Protein AF-Q5YMK1-F1 (afdb_monomer_lite)

Radius of gyration: 27.85 Å; chains: 1; bounding box: 78×51×78 Å

Sequence (517 aa):
MTSEQGLACDPIVDLDAANAWESLPVRRRRRHRVTVLLDPLDDAAVVAALLDVHDQTGPVVTVHPTPATHSSSALALDILAALGRPVRYLAAEKANAPSSLWHAVRAWVAAEDIERLVVLRAQRLHKDSWNALLDLWRETGVGLVLVCHATSRPAVLAMLPAGVNPRVVAPVSTLLRHFPPERSPDVDAEVEVLPDVPDADVVAFRAEAFRRLSRTDFAQVDEVYRAGMAAACRWLHGHPGPVLPTTRAEEALRRMGPTGVRSLELRRGAEALAQRYDESELRHIAVGLLCLNGPRSSEMHKLPYRFDDDDGLDCFLTGLVADSPTRNHTITLLRGAQAGALLHGLLIQLPGHLTRAAGPGMTGRPITAAVAARIRAGTVSPVHAAALACALFTGFDRHELARIPIAGLSMDAGMLRWNNAERYLFDRSPIWVVTSVPRRARPMLAAARTFLGLRGVEPKKSLFTGAISSAGQIVPTTAARAGIALPTTISAAGSWTGTATAWWVGSPLHNDMDYSR

Secondary structure (DSSP, 8-state):
--------------SSTTSTT--S---------EEEEE-TT--HHHHHHHHHT--TTSSEEEE-PPTT---HHHHHHHHHHHTT--GGGTTTTT--SHHHHHHHHHHHHHHTT--EEEETTGGG--HHHHHHHHHHHHHH-PEEEEEE--SSS-GGGGGSPTT---EEE-SHHHHHTTSPPPPPP------PPPPPPP---TTTHHHHHHHHS-HHHHHHHHHHHHHHHHHHHHHHHTS---PPP---HHHHHHHTSPTTS-HHHHHHHHHHHHTTS-HHHHHHHHHHTT-S-----TTS--S-EE-S-HHHHHHHHHHHHTT-SSHHHHHHHHHHHHHHHHTTTEEEE--S-GGG--STTTTSPP--HHHHHHHHHH--SHHHHHHHHHHHHH-B-HHHHHH-BGGGB-TTS-EEEEE-HHHHTT-SS--EEEEEPPTTTHHHHHHHHHHHHHTT--TTSBTTBTTB-TT--HHHHHHHHHTPPPPPPB-STTSHHHH-EEEE-S--SS-GGGG--

Structure (mmCIF, N/CA/C/O backbone):
data_AF-Q5YMK1-F1
#
_entry.id   AF-Q5YMK1-F1
#
loop_
_atom_site.group_PDB
_atom_site.id
_atom_site.type_symbol
_atom_site.label_atom_id
_atom_site.label_alt_id
_atom_site.label_comp_id
_atom_site.label_asym_id
_atom_site.label_entity_id
_atom_site.label_seq_id
_atom_site.pdbx_PDB_ins_code
_atom_site.Cartn_x
_atom_site.Cartn_y
_atom_site.Cartn_z
_atom_site.occupancy
_atom_site.B_iso_or_equiv
_atom_site.auth_seq_id
_atom_site.auth_comp_id
_atom_site.auth_asym_id
_atom_site.auth_atom_id
_atom_site.pdbx_PDB_model_num
ATOM 1 N N . MET A 1 1 ? 42.337 21.862 25.812 1.00 30.55 1 MET A N 1
ATOM 2 C CA . MET A 1 1 ? 42.068 23.098 25.047 1.00 30.55 1 MET A CA 1
ATOM 3 C C . MET A 1 1 ? 42.299 22.765 23.582 1.00 30.55 1 MET A C 1
ATOM 5 O O . MET A 1 1 ? 43.430 22.469 23.239 1.00 30.55 1 MET A O 1
ATOM 9 N N . THR A 1 2 ? 41.207 22.423 22.880 1.00 28.06 2 THR A N 1
ATOM 10 C CA . THR A 1 2 ? 40.700 23.091 21.648 1.00 28.06 2 THR A CA 1
ATOM 11 C C . THR A 1 2 ? 41.602 22.838 20.431 1.00 28.06 2 THR A C 1
ATOM 13 O O . THR A 1 2 ? 42.771 23.177 20.484 1.00 28.06 2 THR A O 1
ATOM 16 N N . SER A 1 3 ? 41.165 22.257 19.311 1.00 27.44 3 SER A N 1
ATOM 17 C CA . SER A 1 3 ? 39.848 22.350 18.664 1.00 27.44 3 SER A CA 1
ATOM 18 C C . SER A 1 3 ? 39.760 21.386 17.465 1.00 27.44 3 SER A C 1
ATOM 20 O O . SER A 1 3 ? 40.544 21.516 16.529 1.00 27.44 3 SER A O 1
ATOM 22 N N . GLU A 1 4 ? 38.769 20.489 17.467 1.00 25.92 4 GLU A N 1
ATOM 23 C CA . GLU A 1 4 ? 38.191 19.876 16.263 1.00 25.92 4 GLU A CA 1
ATOM 24 C C . GLU A 1 4 ? 36.916 20.662 15.907 1.00 25.92 4 GLU A C 1
ATOM 26 O O . GLU A 1 4 ? 35.974 20.729 16.695 1.00 25.92 4 GLU A O 1
ATOM 31 N N . GLN A 1 5 ? 36.897 21.288 14.732 1.00 29.44 5 GLN A N 1
ATOM 32 C CA . GLN A 1 5 ? 35.701 21.781 14.038 1.00 29.44 5 GLN A CA 1
ATOM 33 C C . GLN A 1 5 ? 35.665 20.983 12.722 1.00 29.44 5 GLN A C 1
ATOM 35 O O . GLN A 1 5 ? 36.670 20.926 12.026 1.00 29.44 5 GLN A O 1
ATOM 40 N N . GLY A 1 6 ? 34.624 20.248 12.340 1.00 24.70 6 GLY A N 1
ATOM 41 C CA . GLY A 1 6 ? 33.206 20.567 12.459 1.00 24.70 6 GLY A CA 1
ATOM 42 C C . GLY A 1 6 ? 32.660 20.989 11.090 1.00 24.70 6 GLY A C 1
ATOM 43 O O . GLY A 1 6 ? 32.136 22.086 10.964 1.00 24.70 6 GLY A O 1
ATOM 44 N N . LEU A 1 7 ? 32.813 20.153 10.052 1.00 25.03 7 LEU A N 1
ATOM 45 C CA . LEU A 1 7 ? 32.147 20.339 8.756 1.00 25.03 7 LEU A CA 1
ATOM 46 C C . LEU A 1 7 ? 30.816 19.579 8.766 1.00 25.03 7 LEU A C 1
ATOM 48 O O . LEU A 1 7 ? 30.700 18.458 8.273 1.00 25.03 7 LEU A O 1
ATOM 52 N N . ALA A 1 8 ? 29.808 20.206 9.367 1.00 24.02 8 ALA A N 1
ATOM 53 C CA . ALA A 1 8 ? 28.416 19.866 9.126 1.00 24.02 8 ALA A CA 1
ATOM 54 C C . ALA A 1 8 ? 28.036 20.403 7.736 1.00 24.02 8 ALA A C 1
ATOM 56 O O . ALA A 1 8 ? 27.916 21.608 7.540 1.00 24.02 8 ALA A O 1
ATOM 57 N N . CYS A 1 9 ? 27.896 19.512 6.755 1.00 24.38 9 CYS A N 1
ATOM 58 C CA . CYS A 1 9 ? 27.195 19.835 5.516 1.00 24.38 9 CYS A CA 1
ATOM 59 C C . CYS A 1 9 ? 25.703 19.599 5.760 1.00 24.38 9 CYS A C 1
ATOM 61 O O . CYS A 1 9 ? 25.247 18.455 5.746 1.00 24.38 9 CYS A O 1
ATOM 63 N N . ASP A 1 10 ? 24.958 20.674 6.012 1.00 22.81 10 ASP A N 1
ATOM 64 C CA . ASP A 1 10 ? 23.499 20.648 5.941 1.00 22.81 10 ASP A CA 1
ATOM 65 C C . ASP A 1 10 ? 23.073 20.337 4.495 1.00 22.81 10 ASP A C 1
ATOM 67 O O . ASP A 1 10 ? 23.527 21.013 3.565 1.00 22.81 10 ASP A O 1
ATOM 71 N N . PRO A 1 11 ? 22.210 19.334 4.253 1.00 32.12 11 PRO A N 1
ATOM 72 C CA . PRO A 1 11 ? 21.624 19.156 2.940 1.00 32.12 11 PRO A CA 1
ATOM 73 C C . PRO A 1 11 ? 20.575 20.252 2.750 1.00 32.12 11 PRO A C 1
ATOM 75 O O . PRO A 1 11 ? 19.518 20.237 3.384 1.00 32.12 11 PRO A O 1
ATOM 78 N N . ILE A 1 12 ? 20.875 21.202 1.865 1.00 29.08 12 ILE A N 1
ATOM 79 C CA . ILE A 1 12 ? 19.892 22.123 1.295 1.00 29.08 12 ILE A CA 1
ATOM 80 C C . ILE A 1 12 ? 18.900 21.257 0.511 1.00 29.08 12 ILE A C 1
ATOM 82 O O . ILE A 1 12 ? 19.139 20.871 -0.630 1.00 29.08 12 ILE A O 1
ATOM 86 N N . VAL A 1 13 ? 17.815 20.865 1.176 1.00 38.09 13 VAL A N 1
ATOM 87 C CA . VAL A 1 13 ? 16.630 20.314 0.527 1.00 38.09 13 VAL A CA 1
ATOM 88 C C . VAL A 1 13 ? 15.903 21.514 -0.058 1.00 38.09 13 VAL A C 1
ATOM 90 O O . VAL A 1 13 ? 15.290 22.281 0.681 1.00 38.09 13 VAL A O 1
ATOM 93 N N . ASP A 1 14 ? 16.031 21.703 -1.365 1.00 33.56 14 ASP A N 1
ATOM 94 C CA . ASP A 1 14 ? 15.221 22.665 -2.102 1.00 33.56 14 ASP A CA 1
ATOM 95 C C . ASP A 1 14 ? 13.759 22.184 -2.068 1.00 33.56 14 ASP A C 1
ATOM 97 O O . ASP A 1 14 ? 13.378 21.213 -2.728 1.00 33.56 14 ASP A O 1
ATOM 101 N N . LEU A 1 15 ? 12.976 22.784 -1.168 1.00 37.31 15 LEU A N 1
ATOM 102 C CA . LEU A 1 15 ? 11.588 22.422 -0.879 1.00 37.31 15 LEU A CA 1
ATOM 103 C C . LEU A 1 15 ? 10.629 22.865 -1.994 1.00 37.31 15 LEU A C 1
ATOM 105 O O . LEU A 1 15 ? 9.521 22.338 -2.069 1.00 37.31 15 LEU A O 1
ATOM 109 N N . ASP A 1 16 ? 11.046 23.760 -2.892 1.00 34.59 16 ASP A N 1
ATOM 110 C CA . ASP A 1 16 ? 10.144 24.338 -3.892 1.00 34.59 16 ASP A CA 1
ATOM 111 C C . ASP A 1 16 ? 9.885 23.388 -5.077 1.00 34.59 16 ASP A C 1
ATOM 113 O O . ASP A 1 16 ? 8.770 23.335 -5.598 1.00 34.59 16 ASP A O 1
ATOM 117 N N . ALA A 1 17 ? 10.836 22.510 -5.425 1.00 38.50 17 ALA A N 1
ATOM 118 C CA . ALA A 1 17 ? 10.622 21.433 -6.407 1.00 38.50 17 ALA A CA 1
ATOM 119 C C . ALA A 1 17 ? 9.764 20.267 -5.860 1.00 38.50 17 ALA A C 1
ATOM 121 O O . ALA A 1 17 ? 9.247 19.439 -6.620 1.00 38.50 17 ALA A O 1
ATOM 122 N N . ALA A 1 18 ? 9.592 20.204 -4.536 1.00 37.34 18 ALA A N 1
ATOM 123 C CA . ALA A 1 18 ? 8.740 19.242 -3.850 1.00 37.34 18 ALA A CA 1
ATOM 124 C C . ALA A 1 18 ? 7.293 19.738 -3.671 1.00 37.34 18 ALA A C 1
ATOM 126 O O . ALA A 1 18 ? 6.531 19.049 -3.015 1.00 37.34 18 ALA A O 1
ATOM 127 N N . ASN A 1 19 ? 6.884 20.870 -4.250 1.00 35.78 19 ASN A N 1
ATOM 128 C CA . ASN A 1 19 ? 5.499 21.359 -4.133 1.00 35.78 19 ASN A CA 1
ATOM 129 C C . ASN A 1 19 ? 4.686 21.225 -5.437 1.00 35.78 19 ASN A C 1
ATOM 131 O O . ASN A 1 19 ? 3.462 21.319 -5.420 1.00 35.78 19 ASN A O 1
ATOM 135 N N . ALA A 1 20 ? 5.324 20.930 -6.577 1.00 37.12 20 ALA A N 1
ATOM 136 C CA . ALA A 1 20 ? 4.634 20.812 -7.869 1.00 37.12 20 ALA A CA 1
ATOM 137 C C . ALA A 1 20 ? 3.716 19.570 -8.002 1.00 37.12 20 ALA A C 1
ATOM 139 O O . ALA A 1 20 ? 2.929 19.494 -8.941 1.00 37.12 20 ALA A O 1
ATOM 140 N N . TRP A 1 21 ? 3.783 18.607 -7.071 1.00 42.25 21 TRP A N 1
ATOM 141 C CA . TRP A 1 21 ? 3.026 17.343 -7.110 1.00 42.25 21 TRP A CA 1
ATOM 142 C C . TRP A 1 21 ? 1.770 17.323 -6.219 1.00 42.25 21 TRP A C 1
ATOM 144 O O . TRP A 1 21 ? 1.079 16.306 -6.146 1.00 42.25 21 TRP A O 1
ATOM 154 N N . GLU A 1 22 ? 1.442 18.429 -5.544 1.00 37.06 22 GLU A N 1
ATOM 155 C CA . GLU A 1 22 ? 0.310 18.514 -4.603 1.00 37.06 22 GLU A CA 1
ATOM 156 C C . GLU A 1 22 ? -1.083 18.550 -5.272 1.00 37.06 22 GLU A C 1
ATOM 158 O O . GLU A 1 22 ? -2.110 18.554 -4.591 1.00 37.06 22 GLU A O 1
ATOM 163 N N . SER A 1 23 ? -1.166 18.542 -6.603 1.00 31.44 23 SER A N 1
ATOM 164 C CA . SER A 1 23 ? -2.410 18.742 -7.355 1.00 31.44 23 SER A CA 1
ATOM 165 C C . SER A 1 23 ? -3.123 17.440 -7.758 1.00 31.44 23 SER A C 1
ATOM 167 O O . SER A 1 23 ? -3.392 17.214 -8.931 1.00 31.44 23 SER A O 1
ATOM 169 N N . LEU A 1 24 ? -3.525 16.602 -6.792 1.00 29.75 24 LEU A N 1
ATOM 170 C CA . LEU A 1 24 ? -4.508 15.516 -7.000 1.00 29.75 24 LEU A CA 1
ATOM 171 C C . LEU A 1 24 ? -5.445 15.354 -5.776 1.00 29.75 24 LEU A C 1
ATOM 173 O O . LEU A 1 24 ? -5.087 15.714 -4.657 1.00 29.75 24 LEU A O 1
ATOM 177 N N . PRO A 1 25 ? -6.700 14.903 -5.972 1.00 30.33 25 PRO A N 1
ATOM 178 C CA . PRO A 1 25 ? -7.880 15.532 -5.383 1.00 30.33 25 PRO A CA 1
ATOM 179 C C . PRO A 1 25 ? -8.067 15.295 -3.881 1.00 30.33 25 PRO A C 1
ATOM 181 O O . PRO A 1 25 ? -7.981 14.180 -3.366 1.00 30.33 25 PRO A O 1
ATOM 184 N N . VAL A 1 26 ? -8.465 16.376 -3.206 1.00 34.25 26 VAL A N 1
ATOM 185 C CA . VAL A 1 26 ? -8.979 16.417 -1.833 1.00 34.25 26 VAL A CA 1
ATOM 186 C C . VAL A 1 26 ? -10.057 15.340 -1.648 1.00 34.25 26 VAL A C 1
ATOM 188 O O . VAL A 1 26 ? -11.117 15.384 -2.278 1.00 34.25 26 VAL A O 1
ATOM 191 N N . ARG A 1 27 ? -9.789 14.358 -0.772 1.00 44.44 27 ARG A N 1
ATOM 192 C CA . ARG A 1 27 ? -10.749 13.310 -0.384 1.00 44.44 27 ARG A CA 1
ATOM 193 C C . ARG A 1 27 ? -12.100 13.943 -0.020 1.00 44.44 27 ARG A C 1
ATOM 195 O O . ARG A 1 27 ? -12.170 14.893 0.759 1.00 44.44 27 ARG A O 1
ATOM 202 N N . ARG A 1 28 ? -13.179 13.387 -0.590 1.00 44.94 28 ARG A N 1
ATOM 203 C CA . ARG A 1 28 ? -14.580 13.782 -0.359 1.00 44.94 28 ARG A CA 1
ATOM 204 C C . ARG A 1 28 ? -14.838 14.005 1.135 1.00 44.94 28 ARG A C 1
ATOM 206 O O . ARG A 1 28 ? -14.594 13.105 1.934 1.00 44.94 28 ARG A O 1
ATOM 213 N N . ARG A 1 29 ? -15.400 15.169 1.492 1.00 46.19 29 ARG A N 1
ATOM 214 C CA . ARG A 1 29 ? -15.927 15.453 2.839 1.00 46.19 29 ARG A CA 1
ATOM 215 C C . ARG A 1 29 ? -16.910 14.346 3.241 1.00 46.19 29 ARG A C 1
ATOM 217 O O . ARG A 1 29 ? -18.056 14.337 2.787 1.00 46.19 29 ARG A O 1
ATOM 224 N N . ARG A 1 30 ? -16.460 13.394 4.064 1.00 58.06 30 ARG A N 1
ATOM 225 C CA . ARG A 1 30 ? -17.313 12.345 4.635 1.00 58.06 30 ARG A CA 1
ATOM 226 C C . ARG A 1 30 ? -18.305 13.017 5.584 1.00 58.06 30 ARG A C 1
ATOM 228 O O . ARG A 1 30 ? -17.922 13.802 6.446 1.00 58.06 30 ARG A O 1
ATOM 235 N N . ARG A 1 31 ? -19.604 12.766 5.396 1.00 59.91 31 ARG A N 1
ATOM 236 C CA . ARG A 1 31 ? -20.637 13.283 6.304 1.00 59.91 31 ARG A CA 1
ATOM 237 C C . ARG A 1 31 ? -20.557 12.494 7.604 1.00 59.91 31 ARG A C 1
ATOM 239 O O . ARG A 1 31 ? -20.812 11.294 7.600 1.00 59.91 31 ARG A O 1
ATOM 246 N N . HIS A 1 32 ? -20.251 13.176 8.699 1.00 70.94 32 HIS A N 1
ATOM 247 C CA . HIS A 1 32 ? -20.250 12.594 10.032 1.00 70.94 32 HIS A CA 1
ATOM 248 C C . HIS A 1 32 ? -21.655 12.076 10.390 1.00 70.94 32 HIS A C 1
ATOM 250 O O . HIS A 1 32 ? -22.571 12.861 10.639 1.00 70.94 32 HIS A O 1
ATOM 256 N N . ARG A 1 33 ? -21.860 10.753 10.382 1.00 87.06 33 ARG A N 1
ATOM 257 C CA . ARG A 1 33 ? -23.151 10.130 10.730 1.00 87.06 33 ARG A CA 1
ATOM 258 C C . ARG A 1 33 ? -23.027 9.361 12.038 1.00 87.06 33 ARG A C 1
ATOM 260 O O . ARG A 1 33 ? -22.082 8.601 12.218 1.00 87.06 33 ARG A O 1
ATOM 267 N N . VAL A 1 34 ? -24.012 9.538 12.915 1.00 92.12 34 VAL A N 1
ATOM 268 C CA . VAL A 1 34 ? -24.177 8.751 14.141 1.00 92.12 34 VAL A CA 1
ATOM 269 C C . VAL A 1 34 ? -25.524 8.041 14.066 1.00 92.12 34 VAL A C 1
ATOM 271 O O . VAL A 1 34 ? -26.553 8.670 13.814 1.00 92.12 34 VAL A O 1
ATOM 274 N N . THR A 1 35 ? -25.515 6.726 14.252 1.00 92.62 35 THR A N 1
ATOM 275 C CA . THR A 1 35 ? -26.713 5.885 14.329 1.00 92.62 35 THR A CA 1
ATOM 276 C C . THR A 1 35 ? -26.744 5.212 15.691 1.00 92.62 35 THR A C 1
ATOM 278 O O . THR A 1 35 ? -25.719 4.718 16.148 1.00 92.62 35 THR A O 1
ATOM 281 N N . VAL A 1 36 ? -27.903 5.183 16.341 1.00 92.69 36 VAL A N 1
ATOM 282 C CA . VAL A 1 36 ? -28.104 4.472 17.606 1.00 92.69 36 VAL A CA 1
ATOM 283 C C . VAL A 1 36 ? -29.098 3.347 17.379 1.00 92.69 36 VAL A C 1
ATOM 285 O O . VAL A 1 36 ? -30.238 3.603 16.993 1.00 92.69 36 VAL A O 1
ATOM 288 N N . LEU A 1 37 ? -28.650 2.112 17.589 1.00 92.50 37 LEU A N 1
ATOM 289 C CA . LEU A 1 37 ? -29.488 0.920 17.532 1.00 92.50 37 LEU A CA 1
ATOM 290 C C . LEU A 1 37 ? -29.991 0.611 18.942 1.00 92.50 37 LEU A C 1
ATOM 292 O O . LEU A 1 37 ? -29.182 0.428 19.854 1.00 92.50 37 LEU A O 1
ATOM 296 N N . LEU A 1 38 ? -31.311 0.557 19.113 1.00 91.38 38 LEU A N 1
ATOM 297 C CA . LEU A 1 38 ? -31.921 0.114 20.366 1.00 91.38 38 LEU A CA 1
ATOM 298 C C . LEU A 1 38 ? -32.070 -1.407 20.345 1.00 91.38 38 LEU A C 1
ATOM 300 O O . LEU A 1 38 ? -32.732 -1.955 19.465 1.00 91.38 38 LEU A O 1
ATOM 304 N N . ASP A 1 39 ? -31.455 -2.060 21.323 1.00 89.56 39 ASP A N 1
ATOM 305 C CA . ASP A 1 39 ? -31.485 -3.505 21.537 1.00 89.56 39 ASP A CA 1
ATOM 306 C C . ASP A 1 39 ? -31.866 -3.790 23.001 1.00 89.56 39 ASP A C 1
ATOM 308 O O . ASP A 1 39 ? -31.001 -4.081 23.832 1.00 89.56 39 ASP A O 1
ATOM 312 N N . PRO A 1 40 ? -33.149 -3.609 23.366 1.00 86.19 40 PRO A N 1
ATOM 313 C CA . PRO A 1 40 ? -33.592 -3.553 24.759 1.00 86.19 40 PRO A CA 1
ATOM 314 C C . PRO A 1 40 ? -33.337 -4.834 25.557 1.00 86.19 40 PRO A C 1
ATOM 316 O O . PRO A 1 40 ? -33.319 -4.766 26.784 1.00 86.19 40 PRO A O 1
ATOM 319 N N . LEU A 1 41 ? -33.162 -5.972 24.880 1.00 86.00 41 LEU A N 1
ATOM 320 C CA . LEU A 1 41 ? -33.004 -7.285 25.503 1.00 86.00 41 LEU A CA 1
ATOM 321 C C . LEU A 1 41 ? -31.556 -7.794 25.504 1.00 86.00 41 LEU A C 1
ATOM 323 O O . LEU A 1 41 ? -31.338 -8.887 26.015 1.00 86.00 41 LEU A O 1
ATOM 327 N N . ASP A 1 42 ? -30.589 -7.025 24.979 1.00 86.94 42 ASP A N 1
ATOM 328 C CA . ASP A 1 42 ? -29.218 -7.520 24.735 1.00 86.94 42 ASP A CA 1
ATOM 329 C C . ASP A 1 42 ? -29.263 -8.831 23.935 1.00 86.94 42 ASP A C 1
ATOM 331 O O . ASP A 1 42 ? -28.747 -9.871 24.350 1.00 86.94 42 ASP A O 1
ATOM 335 N N . ASP A 1 43 ? -30.001 -8.794 22.820 1.00 89.00 43 ASP A N 1
ATOM 336 C CA . ASP A 1 43 ? -30.353 -9.980 22.055 1.00 89.00 43 ASP A CA 1
ATOM 337 C C . ASP A 1 43 ? -29.116 -10.550 21.347 1.00 89.00 43 ASP A C 1
ATOM 339 O O . ASP A 1 43 ? -28.471 -9.905 20.510 1.00 89.00 43 ASP A O 1
ATOM 343 N N . ALA A 1 44 ? -28.808 -11.813 21.644 1.00 89.12 44 ALA A N 1
ATOM 344 C CA . ALA A 1 44 ? -27.718 -12.543 21.013 1.00 89.12 44 ALA A CA 1
ATOM 345 C C . ALA A 1 44 ? -27.849 -12.580 19.479 1.00 89.12 44 ALA A C 1
ATOM 347 O O . ALA A 1 44 ? -26.830 -12.576 18.790 1.00 89.12 44 ALA A O 1
ATOM 348 N N . ALA A 1 45 ? -29.070 -12.554 18.931 1.00 89.94 45 ALA A N 1
ATOM 349 C CA . ALA A 1 45 ? -29.300 -12.491 17.490 1.00 89.94 45 ALA A CA 1
ATOM 350 C C . ALA A 1 45 ? -28.862 -11.148 16.882 1.00 89.94 45 ALA A C 1
ATOM 352 O O . ALA A 1 45 ? -28.346 -11.117 15.764 1.00 89.94 45 ALA A O 1
ATOM 353 N N . VAL A 1 46 ? -29.013 -10.036 17.613 1.00 90.00 46 VAL A N 1
ATOM 354 C CA . VAL A 1 46 ? -28.528 -8.714 17.182 1.00 90.00 46 VAL A CA 1
ATOM 355 C C . VAL A 1 46 ? -27.004 -8.696 17.164 1.00 90.00 46 VAL A C 1
ATOM 357 O O . VAL A 1 46 ? -26.409 -8.238 16.189 1.00 90.00 46 VAL A O 1
ATOM 360 N N . VAL A 1 47 ? -26.369 -9.230 18.210 1.00 90.62 47 VAL A N 1
ATOM 361 C CA . VAL A 1 47 ? -24.907 -9.354 18.273 1.00 90.62 47 VAL A CA 1
ATOM 362 C C . VAL A 1 47 ? -24.393 -10.241 17.140 1.00 90.62 47 VAL A C 1
ATOM 364 O O . VAL A 1 47 ? -23.484 -9.828 16.426 1.00 90.62 47 VAL A O 1
ATOM 367 N N . ALA A 1 48 ? -25.003 -11.410 16.927 1.00 89.81 48 ALA A N 1
ATOM 368 C CA . ALA A 1 48 ? -24.634 -12.323 15.849 1.00 89.81 48 ALA A CA 1
ATOM 369 C C . ALA A 1 48 ? -24.739 -11.647 14.475 1.00 89.81 48 ALA A C 1
ATOM 371 O O . ALA A 1 48 ? -23.780 -11.681 13.717 1.00 89.81 48 ALA A O 1
ATOM 372 N N . ALA A 1 49 ? -25.838 -10.944 14.188 1.00 90.56 49 ALA A N 1
ATOM 373 C CA . ALA A 1 49 ? -26.018 -10.254 12.911 1.00 90.56 49 ALA A CA 1
ATOM 374 C C . ALA A 1 49 ? -25.020 -9.099 12.687 1.00 90.56 49 ALA A C 1
ATOM 376 O O . ALA A 1 49 ? -24.648 -8.806 11.555 1.00 90.56 49 ALA A O 1
ATOM 377 N N . LEU A 1 50 ? -24.580 -8.421 13.753 1.00 91.00 50 LEU A N 1
ATOM 378 C CA . LEU A 1 50 ? -23.562 -7.365 13.667 1.00 91.00 50 LEU A CA 1
ATOM 379 C C . LEU A 1 50 ? -22.133 -7.912 13.567 1.00 91.00 50 LEU A C 1
ATOM 381 O O . LEU A 1 50 ? -21.255 -7.220 13.049 1.00 91.00 50 LEU A O 1
ATOM 385 N N . LEU A 1 51 ? -21.893 -9.118 14.078 1.00 89.62 51 LEU A N 1
ATOM 386 C CA . LEU A 1 51 ? -20.645 -9.848 13.872 1.00 89.62 51 LEU A CA 1
ATOM 387 C C . LEU A 1 51 ? -20.593 -10.506 12.489 1.00 89.62 51 LEU A C 1
ATOM 389 O O . LEU A 1 51 ? -19.509 -10.621 11.940 1.00 89.62 51 LEU A O 1
ATOM 393 N N . ASP A 1 52 ? -21.733 -10.879 11.911 1.00 88.62 52 ASP A N 1
ATOM 394 C CA . ASP A 1 52 ? -21.820 -11.435 10.553 1.00 88.62 52 ASP A CA 1
ATOM 395 C C . ASP A 1 52 ? -21.347 -10.419 9.502 1.00 88.62 52 ASP A C 1
ATOM 397 O O . ASP A 1 52 ? -20.556 -10.723 8.622 1.00 88.62 52 ASP A O 1
ATOM 401 N N . VAL A 1 53 ? -21.728 -9.151 9.676 1.00 86.75 53 VAL A N 1
ATOM 402 C CA . VAL A 1 53 ? -21.290 -8.034 8.818 1.00 86.75 53 VAL A CA 1
ATOM 403 C C . VAL A 1 53 ? -19.942 -7.423 9.218 1.00 86.75 53 VAL A C 1
ATOM 405 O O . VAL A 1 53 ? -19.549 -6.388 8.673 1.00 86.75 53 VAL A O 1
ATOM 408 N N . HIS A 1 54 ? -19.251 -7.994 10.207 1.00 89.25 54 HIS A N 1
ATOM 409 C CA . HIS A 1 54 ? -17.921 -7.540 10.588 1.00 89.25 54 HIS A CA 1
ATOM 410 C C . HIS A 1 54 ? -16.891 -8.021 9.564 1.00 89.25 54 HIS A C 1
ATOM 412 O O . HIS A 1 54 ? -16.647 -9.214 9.428 1.00 89.25 54 HIS A O 1
ATOM 418 N N . ASP A 1 55 ? -16.203 -7.077 8.928 1.00 84.94 55 ASP A N 1
ATOM 419 C CA . ASP A 1 55 ? -15.083 -7.375 8.041 1.00 84.94 55 ASP A CA 1
ATOM 420 C C . ASP A 1 55 ? -13.849 -6.598 8.504 1.00 84.94 55 ASP A C 1
ATOM 422 O O . ASP A 1 55 ? -13.823 -5.366 8.508 1.00 84.94 55 ASP A O 1
ATOM 426 N N . GLN A 1 56 ? -12.797 -7.324 8.887 1.00 82.00 56 GLN A N 1
ATOM 427 C CA . GLN A 1 56 ? -11.527 -6.734 9.321 1.00 82.00 56 GLN A CA 1
ATOM 428 C C . GLN A 1 56 ? -10.864 -5.911 8.212 1.00 82.00 56 GLN A C 1
ATOM 430 O O . GLN A 1 56 ? -10.093 -5.003 8.503 1.00 82.00 56 GLN A O 1
ATOM 435 N N . THR A 1 57 ? -11.137 -6.236 6.950 1.00 74.19 57 THR A N 1
ATOM 436 C CA . THR A 1 57 ? -10.598 -5.576 5.753 1.00 74.19 57 THR A CA 1
ATOM 437 C C . THR A 1 57 ? -11.617 -4.691 5.040 1.00 74.19 57 THR A C 1
ATOM 439 O O . THR A 1 57 ? -11.281 -4.024 4.056 1.00 74.19 57 THR A O 1
ATOM 442 N N . GLY A 1 58 ? -12.848 -4.680 5.541 1.00 79.44 58 GLY A N 1
ATOM 443 C CA . GLY A 1 58 ? -13.992 -4.069 4.898 1.00 79.44 58 GLY A CA 1
ATOM 444 C C . GLY A 1 58 ? -14.416 -2.748 5.523 1.00 79.44 58 GLY A C 1
ATOM 445 O O . GLY A 1 58 ? -13.806 -2.234 6.461 1.00 79.44 58 GLY A O 1
ATOM 446 N N . PRO A 1 59 ? -15.503 -2.170 4.998 1.00 86.00 59 PRO A N 1
ATOM 447 C CA . PRO A 1 59 ? -15.980 -0.861 5.425 1.00 86.00 59 PRO A CA 1
ATOM 448 C C . PRO A 1 59 ? -16.634 -0.866 6.816 1.00 86.00 59 PRO A C 1
ATOM 450 O O . PRO A 1 59 ? -16.869 0.217 7.356 1.00 86.00 59 PRO A O 1
ATOM 453 N N . VAL A 1 60 ? -16.956 -2.030 7.395 1.00 90.94 60 VAL A N 1
ATOM 454 C CA . VAL A 1 60 ? -17.689 -2.149 8.666 1.00 90.94 60 VAL A CA 1
ATOM 455 C C . VAL A 1 60 ? -16.897 -2.974 9.678 1.00 90.94 60 VAL A C 1
ATOM 457 O O . VAL A 1 60 ? -16.656 -4.165 9.493 1.00 90.94 60 VAL A O 1
ATOM 460 N N . VAL A 1 61 ? -16.543 -2.341 10.795 1.00 94.00 61 VAL A N 1
ATOM 461 C CA . VAL A 1 61 ? -15.825 -2.977 11.905 1.00 94.00 61 VAL A CA 1
ATOM 462 C C . VAL A 1 61 ? -16.714 -2.984 13.138 1.00 94.00 61 VAL A C 1
ATOM 464 O O . VAL A 1 61 ? -17.154 -1.923 13.587 1.00 94.00 61 VAL A O 1
ATOM 467 N N . THR A 1 62 ? -16.954 -4.168 13.703 1.00 95.00 62 THR A N 1
ATOM 468 C CA . THR A 1 62 ? -17.736 -4.338 14.930 1.00 95.00 62 THR A CA 1
ATOM 469 C C . THR A 1 62 ? -16.805 -4.595 16.103 1.00 95.00 62 THR A C 1
ATOM 471 O O . THR A 1 62 ? -15.991 -5.510 16.087 1.00 95.00 62 THR A O 1
ATOM 474 N N . VAL A 1 63 ? -16.930 -3.768 17.137 1.00 94.88 63 VAL A N 1
ATOM 475 C CA . VAL A 1 63 ? -16.124 -3.820 18.354 1.00 94.88 63 VAL A CA 1
ATOM 476 C C . VAL A 1 63 ? -17.018 -4.230 19.505 1.00 94.88 63 VAL A C 1
ATOM 478 O O . VAL A 1 63 ? -18.074 -3.631 19.726 1.00 94.88 63 VAL A O 1
ATOM 481 N N . HIS A 1 64 ? -16.561 -5.215 20.272 1.00 91.81 64 HIS A N 1
ATOM 482 C CA . HIS A 1 64 ? -17.134 -5.550 21.563 1.00 91.81 64 HIS A CA 1
ATOM 483 C C . HIS A 1 64 ? -16.214 -5.008 22.666 1.00 91.81 64 HIS A C 1
ATOM 485 O O . HIS A 1 64 ? -15.228 -5.669 22.989 1.00 91.81 64 HIS A O 1
ATOM 491 N N . PRO A 1 65 ? -16.513 -3.841 23.271 1.00 90.75 65 PRO A N 1
ATOM 492 C CA . PRO A 1 65 ? -15.687 -3.298 24.341 1.00 90.75 65 PRO A CA 1
ATOM 493 C C . PRO A 1 65 ? -15.541 -4.287 25.500 1.00 90.75 65 PRO A C 1
ATOM 495 O O . PRO A 1 65 ? -16.519 -4.931 25.905 1.00 90.75 65 PRO A O 1
ATOM 498 N N . THR A 1 66 ? -14.331 -4.394 26.043 1.00 85.81 66 THR A N 1
ATOM 499 C CA . THR A 1 66 ? -14.047 -5.215 27.217 1.00 85.81 66 THR A CA 1
ATOM 500 C C . THR A 1 66 ? -14.862 -4.683 28.410 1.00 85.81 66 THR A C 1
ATOM 502 O O . THR A 1 66 ? -14.825 -3.484 28.707 1.00 85.81 66 THR A O 1
ATOM 505 N N . PRO A 1 67 ? -15.649 -5.527 29.107 1.00 75.81 67 PRO A N 1
ATOM 506 C CA . PRO A 1 67 ? -16.489 -5.066 30.208 1.00 75.81 67 PRO A CA 1
ATOM 507 C C . PRO A 1 67 ? -15.683 -4.453 31.362 1.00 75.81 67 PRO A C 1
ATOM 509 O O . PRO A 1 67 ? -14.587 -4.905 31.676 1.00 75.81 67 PRO A O 1
ATOM 512 N N . ALA A 1 68 ? -16.279 -3.473 32.050 1.00 69.06 68 ALA A N 1
ATOM 513 C CA . ALA A 1 68 ? -15.786 -2.902 33.312 1.00 69.06 68 ALA A CA 1
ATOM 514 C C . ALA A 1 68 ? -14.386 -2.249 33.268 1.00 69.06 68 ALA A C 1
ATOM 516 O O . ALA A 1 68 ? -13.805 -1.954 34.311 1.00 69.06 68 ALA A O 1
ATOM 517 N N . THR A 1 69 ? -13.850 -1.948 32.083 1.00 74.31 69 THR A N 1
ATOM 518 C CA . THR A 1 69 ? -12.626 -1.151 31.955 1.00 74.31 69 THR A CA 1
ATOM 519 C C . THR A 1 69 ? -12.959 0.339 31.924 1.00 74.31 69 THR A C 1
ATOM 521 O O . THR A 1 69 ? -13.666 0.809 31.034 1.00 74.31 69 THR A O 1
ATOM 524 N N . HIS A 1 70 ? -12.401 1.110 32.856 1.00 76.25 70 HIS A N 1
ATOM 525 C CA . HIS A 1 70 ? -12.568 2.570 32.898 1.00 76.25 70 HIS A CA 1
ATOM 526 C C . HIS A 1 70 ? -11.569 3.328 32.004 1.00 76.25 70 HIS A C 1
ATOM 528 O O . HIS A 1 70 ? -11.634 4.550 31.896 1.00 76.25 70 HIS A O 1
ATOM 534 N N . SER A 1 71 ? -10.650 2.612 31.347 1.00 84.75 71 SER A N 1
ATOM 535 C CA . SER A 1 71 ? -9.573 3.196 30.546 1.00 84.75 71 SER A CA 1
ATOM 536 C C . SER A 1 71 ? -9.957 3.325 29.074 1.00 84.75 71 SER A C 1
ATOM 538 O O . SER A 1 71 ? -10.297 2.334 28.430 1.00 84.75 71 SER A O 1
ATOM 540 N N . SER A 1 72 ? -9.781 4.518 28.500 1.00 90.69 72 SER A N 1
ATOM 541 C CA . SER A 1 72 ? -9.876 4.728 27.047 1.00 90.69 72 SER A CA 1
ATOM 542 C C . SER A 1 72 ? -8.845 3.912 26.259 1.00 90.69 72 SER A C 1
ATOM 544 O O . SER A 1 72 ? -9.051 3.637 25.080 1.00 90.69 72 SER A O 1
ATOM 546 N N . SER A 1 73 ? -7.744 3.489 26.891 1.00 90.94 73 SER A N 1
ATOM 547 C CA . SER A 1 73 ? -6.762 2.607 26.251 1.00 90.94 73 SER A CA 1
ATOM 548 C C . SER A 1 73 ? -7.316 1.201 26.038 1.00 90.94 73 SER A C 1
ATOM 550 O O . SER A 1 73 ? -6.976 0.585 25.038 1.00 90.94 73 SER A O 1
ATOM 552 N N . ALA A 1 74 ? -8.193 0.709 26.922 1.00 91.50 74 ALA A N 1
ATOM 553 C CA . ALA A 1 74 ? -8.839 -0.591 26.737 1.00 91.50 74 ALA A CA 1
ATOM 554 C C . ALA A 1 74 ? -9.717 -0.585 25.478 1.00 91.50 74 ALA A C 1
ATOM 556 O O . ALA A 1 74 ? -9.549 -1.442 24.618 1.00 91.50 74 ALA A O 1
ATOM 557 N N . LEU A 1 75 ? -10.526 0.466 25.289 1.00 94.00 75 LEU A N 1
ATOM 558 C CA . LEU A 1 75 ? -11.309 0.629 24.062 1.00 94.00 75 LEU A CA 1
ATOM 559 C C . LEU A 1 75 ? -10.418 0.719 22.811 1.00 94.00 75 LEU A C 1
ATOM 561 O O . LEU A 1 75 ? -10.742 0.130 21.785 1.00 94.00 75 LEU A O 1
ATOM 565 N N . ALA A 1 76 ? -9.283 1.424 22.877 1.00 94.56 76 ALA A N 1
ATOM 566 C CA . ALA A 1 76 ? -8.347 1.473 21.753 1.00 94.56 76 ALA A CA 1
ATOM 567 C C . ALA A 1 76 ? -7.782 0.083 21.406 1.00 94.56 76 ALA A C 1
ATOM 569 O O . ALA A 1 76 ? -7.655 -0.245 20.228 1.00 94.56 76 ALA A O 1
ATOM 570 N N . LEU A 1 77 ? -7.472 -0.740 22.414 1.00 94.06 77 LEU A N 1
ATOM 571 C CA . LEU A 1 77 ? -7.032 -2.124 22.221 1.00 94.06 77 LEU A CA 1
ATOM 572 C C . LEU A 1 77 ? -8.130 -2.980 21.588 1.00 94.06 77 LEU A C 1
ATOM 574 O O . LEU A 1 77 ? -7.835 -3.718 20.652 1.00 94.06 77 LEU A O 1
ATOM 578 N N . ASP A 1 78 ? -9.376 -2.840 22.042 1.00 94.44 78 ASP A N 1
ATOM 579 C CA . ASP A 1 78 ? -10.523 -3.560 21.480 1.00 94.44 78 ASP A CA 1
ATOM 580 C C . ASP A 1 78 ? -10.752 -3.175 20.007 1.00 94.44 78 ASP A C 1
ATOM 582 O O . ASP A 1 78 ? -10.978 -4.043 19.165 1.00 94.44 78 ASP A O 1
ATOM 586 N N . ILE A 1 79 ? -10.623 -1.884 19.664 1.00 95.62 79 ILE A N 1
ATOM 587 C CA . ILE A 1 79 ? -10.714 -1.409 18.273 1.00 95.62 79 ILE A CA 1
ATOM 588 C C . ILE A 1 79 ? -9.558 -1.968 17.431 1.00 95.62 79 ILE A C 1
ATOM 590 O O . ILE A 1 79 ? -9.785 -2.447 16.323 1.00 95.62 79 ILE A O 1
ATOM 594 N N . LEU A 1 80 ? -8.318 -1.937 17.932 1.00 94.94 80 LEU A N 1
ATOM 595 C CA . LEU A 1 80 ? -7.169 -2.513 17.224 1.00 94.94 80 LEU A CA 1
ATOM 596 C C . LEU A 1 80 ? -7.346 -4.020 17.001 1.00 94.94 80 LEU A C 1
ATOM 598 O O . LEU A 1 80 ? -7.072 -4.506 15.906 1.00 94.94 80 LEU A O 1
ATOM 602 N N . ALA A 1 81 ? -7.839 -4.749 18.002 1.00 94.12 81 ALA A N 1
ATOM 603 C CA . ALA A 1 81 ? -8.136 -6.170 17.879 1.00 94.12 81 ALA A CA 1
ATOM 604 C C . ALA A 1 81 ? -9.222 -6.432 16.822 1.00 94.12 81 ALA A C 1
ATOM 606 O O . ALA A 1 81 ? -9.035 -7.300 15.972 1.00 94.12 81 ALA A O 1
ATOM 607 N N . ALA A 1 82 ? -10.298 -5.637 16.806 1.00 94.12 82 ALA A N 1
ATOM 608 C CA . ALA A 1 82 ? -11.349 -5.722 15.789 1.00 94.12 82 ALA A CA 1
ATOM 609 C C . ALA A 1 82 ? -10.846 -5.378 14.374 1.00 94.12 82 ALA A C 1
ATOM 611 O O . ALA A 1 82 ? -11.322 -5.934 13.395 1.00 94.12 82 ALA A O 1
ATOM 612 N N . LEU A 1 83 ? -9.828 -4.524 14.239 1.00 93.00 83 LEU A N 1
ATOM 613 C CA . LEU A 1 83 ? -9.144 -4.260 12.961 1.00 93.00 83 LEU A CA 1
ATOM 614 C C . LEU A 1 83 ? -8.198 -5.402 12.522 1.00 93.00 83 LEU A C 1
ATOM 616 O O . LEU A 1 83 ? -7.474 -5.269 11.528 1.00 93.00 83 LEU A O 1
ATOM 620 N N . GLY A 1 84 ? -8.154 -6.507 13.273 1.00 91.62 84 GLY A N 1
ATOM 621 C CA . GLY A 1 84 ? -7.279 -7.653 13.027 1.00 91.62 84 GLY A CA 1
ATOM 622 C C . GLY A 1 84 ? -5.833 -7.437 13.484 1.00 91.62 84 GLY A C 1
ATOM 623 O O . GLY A 1 84 ? -4.928 -8.111 12.990 1.00 91.62 84 GLY A O 1
ATOM 624 N N . ARG A 1 85 ? -5.574 -6.481 14.392 1.00 93.44 85 ARG A N 1
ATOM 625 C CA . ARG A 1 85 ? -4.212 -6.156 14.848 1.00 93.44 85 ARG A CA 1
ATOM 626 C C . ARG A 1 85 ? -3.794 -6.993 16.061 1.00 93.44 85 ARG A C 1
ATOM 628 O O . ARG A 1 85 ? -4.522 -7.060 17.053 1.00 93.44 85 ARG A O 1
ATOM 635 N N . PRO A 1 86 ? -2.584 -7.578 16.055 1.00 91.12 86 PRO A N 1
ATOM 636 C CA . PRO A 1 86 ? -2.066 -8.368 17.167 1.00 91.12 86 PRO A CA 1
ATOM 637 C C . PRO A 1 86 ? -1.608 -7.471 18.331 1.00 91.12 86 PRO A C 1
ATOM 639 O O . PRO A 1 86 ? -0.427 -7.145 18.466 1.00 91.12 86 PRO A O 1
ATOM 642 N N . VAL A 1 87 ? -2.529 -7.116 19.233 1.00 88.44 87 VAL A N 1
ATOM 643 C CA . VAL A 1 87 ? -2.261 -6.231 20.391 1.00 88.44 87 VAL A CA 1
ATOM 644 C C . VAL A 1 87 ? -1.100 -6.699 21.287 1.00 88.44 87 VAL A C 1
ATOM 646 O O . VAL A 1 87 ? -0.418 -5.886 21.905 1.00 88.44 87 VAL A O 1
ATOM 649 N N . ARG A 1 88 ? -0.773 -7.998 21.288 1.00 87.62 88 ARG A N 1
ATOM 650 C CA . ARG A 1 88 ? 0.384 -8.562 22.010 1.00 87.62 88 ARG A CA 1
ATOM 651 C C . ARG A 1 88 ? 1.747 -7.991 21.587 1.00 87.62 88 ARG A C 1
ATOM 653 O O . ARG A 1 88 ? 2.703 -8.098 22.348 1.00 87.62 88 ARG A O 1
ATOM 660 N N . TYR A 1 89 ? 1.865 -7.385 20.401 1.00 84.31 89 TYR A N 1
ATOM 661 C CA . TYR A 1 89 ? 3.132 -6.830 19.900 1.00 84.31 89 TYR A CA 1
ATOM 662 C C . TYR A 1 89 ? 3.312 -5.327 20.159 1.00 84.31 89 TYR A C 1
ATOM 664 O O . TYR A 1 89 ? 4.359 -4.774 19.826 1.00 84.31 89 TYR A O 1
ATOM 672 N N . LEU A 1 90 ? 2.355 -4.663 20.816 1.00 82.25 90 LEU A N 1
ATOM 673 C CA . LEU A 1 90 ? 2.380 -3.213 21.052 1.00 82.25 90 LEU A CA 1
ATOM 674 C C . LEU A 1 90 ? 3.646 -2.711 21.752 1.00 82.25 90 LEU A C 1
ATOM 676 O O . LEU A 1 90 ? 4.196 -1.682 21.361 1.00 82.25 90 LEU A O 1
ATOM 680 N N . ALA A 1 91 ? 4.127 -3.433 22.767 1.00 79.88 91 ALA A N 1
ATOM 681 C CA . ALA A 1 91 ? 5.352 -3.065 23.477 1.00 79.88 91 ALA A CA 1
ATOM 682 C C . ALA A 1 91 ? 6.592 -3.206 22.578 1.00 79.88 91 ALA A C 1
ATOM 684 O O . ALA A 1 91 ? 7.432 -2.308 22.528 1.00 79.88 91 ALA A O 1
ATOM 685 N N . ALA A 1 92 ? 6.673 -4.299 21.813 1.00 78.88 92 ALA A N 1
ATOM 686 C CA . ALA A 1 92 ? 7.783 -4.560 20.900 1.00 78.88 92 ALA A CA 1
ATOM 687 C C . ALA A 1 92 ? 7.852 -3.548 19.743 1.00 78.88 92 ALA A C 1
ATOM 689 O O . ALA A 1 92 ? 8.930 -3.298 19.210 1.00 78.88 92 ALA A O 1
ATOM 690 N N . GLU A 1 93 ? 6.716 -2.961 19.365 1.00 81.56 93 GLU A N 1
ATOM 691 C CA . GLU A 1 93 ? 6.602 -1.976 18.282 1.00 81.56 93 GLU A CA 1
ATOM 692 C C . GLU A 1 93 ? 6.488 -0.529 18.793 1.00 81.56 93 GLU A C 1
ATOM 694 O O . GLU A 1 93 ? 6.172 0.382 18.028 1.00 81.56 93 GLU A O 1
ATOM 699 N N . LYS A 1 94 ? 6.761 -0.301 20.090 1.00 79.50 94 LYS A N 1
ATOM 700 C CA . LYS A 1 94 ? 6.752 1.023 20.743 1.00 79.50 94 LYS A CA 1
ATOM 701 C C . LYS A 1 94 ? 5.441 1.799 20.538 1.00 79.50 94 LYS A C 1
ATOM 703 O O . LYS A 1 94 ? 5.448 3.022 20.401 1.00 79.50 94 LYS A O 1
ATOM 708 N N . ALA A 1 95 ? 4.319 1.082 20.530 1.00 78.19 95 ALA A N 1
ATOM 709 C CA . ALA A 1 95 ? 2.974 1.616 20.324 1.00 78.19 95 ALA A CA 1
ATOM 710 C C . ALA A 1 95 ? 2.067 1.460 21.564 1.00 78.19 95 ALA A C 1
ATOM 712 O O . ALA A 1 95 ? 0.863 1.663 21.473 1.00 78.19 95 ALA A O 1
ATOM 713 N N . ASN A 1 96 ? 2.623 1.108 22.729 1.00 80.81 96 ASN A N 1
ATOM 714 C CA . ASN A 1 96 ? 1.872 0.819 23.960 1.00 80.81 96 ASN A CA 1
ATOM 715 C C . ASN A 1 96 ? 1.482 2.054 24.794 1.00 80.81 96 ASN A C 1
ATOM 717 O O . ASN A 1 96 ? 0.677 1.927 25.715 1.00 80.81 96 ASN A O 1
ATOM 721 N N . ALA A 1 97 ? 2.041 3.234 24.512 1.00 84.38 97 ALA A N 1
ATOM 722 C CA . ALA A 1 97 ? 1.641 4.458 25.204 1.00 84.38 97 ALA A CA 1
ATOM 723 C C . ALA A 1 97 ? 0.183 4.831 24.848 1.00 84.38 97 ALA A C 1
ATOM 725 O O . ALA A 1 97 ? -0.172 4.744 23.670 1.00 84.38 97 ALA A O 1
ATOM 726 N N . PRO A 1 98 ? -0.648 5.313 25.797 1.00 80.62 98 PRO A N 1
ATOM 727 C CA . PRO A 1 98 ? -2.063 5.622 25.550 1.00 80.62 98 PRO A CA 1
ATOM 728 C C . PRO A 1 98 ? -2.329 6.513 24.328 1.00 80.62 98 PRO A C 1
ATOM 730 O O . PRO A 1 98 ? -3.204 6.216 23.518 1.00 80.62 98 PRO A O 1
ATOM 733 N N . SER A 1 99 ? -1.536 7.573 24.144 1.00 84.75 99 SER A N 1
ATOM 734 C CA . SER A 1 99 ? -1.627 8.448 22.966 1.00 84.75 99 SER A CA 1
ATOM 735 C C . SER A 1 99 ? -1.250 7.723 21.672 1.00 84.75 99 SER A C 1
ATOM 737 O O . SER A 1 99 ? -1.900 7.898 20.646 1.00 84.75 99 SER A O 1
ATOM 739 N N . SER A 1 100 ? -0.243 6.847 21.720 1.00 86.81 100 SER A N 1
ATOM 740 C CA . SER A 1 100 ? 0.193 6.060 20.561 1.00 86.81 100 SER A CA 1
ATOM 741 C C . SER A 1 100 ? -0.841 5.012 20.144 1.00 86.81 100 SER A C 1
ATOM 743 O O . SER A 1 100 ? -0.997 4.784 18.948 1.00 86.81 100 SER A O 1
ATOM 745 N N . LEU A 1 101 ? -1.597 4.435 21.085 1.00 92.06 101 LEU A N 1
ATOM 746 C CA . LEU A 1 101 ? -2.707 3.528 20.769 1.00 92.06 101 LEU A CA 1
ATOM 747 C C . LEU A 1 101 ? -3.782 4.236 19.945 1.00 92.06 101 LEU A C 1
ATOM 749 O O . LEU A 1 101 ? -4.155 3.761 18.873 1.00 92.06 101 LEU A O 1
ATOM 753 N N . TRP A 1 102 ? -4.235 5.405 20.400 1.00 94.00 102 TRP A N 1
ATOM 754 C CA . TRP A 1 102 ? -5.248 6.178 19.682 1.00 94.00 102 TRP A CA 1
ATOM 755 C C . TRP A 1 102 ? -4.735 6.741 18.356 1.00 94.00 102 TRP A C 1
ATOM 757 O O . TRP A 1 102 ? -5.486 6.758 17.383 1.00 94.00 102 TRP A O 1
ATOM 767 N N . HIS A 1 103 ? -3.458 7.122 18.262 1.00 93.88 103 HIS A N 1
ATOM 768 C CA . HIS A 1 103 ? -2.855 7.480 16.976 1.00 93.88 103 HIS A CA 1
ATOM 769 C C . HIS A 1 103 ? -2.842 6.300 16.000 1.00 93.88 103 HIS A C 1
ATOM 771 O O . HIS A 1 103 ? -3.128 6.492 14.820 1.00 93.88 103 HIS A O 1
ATOM 777 N N . A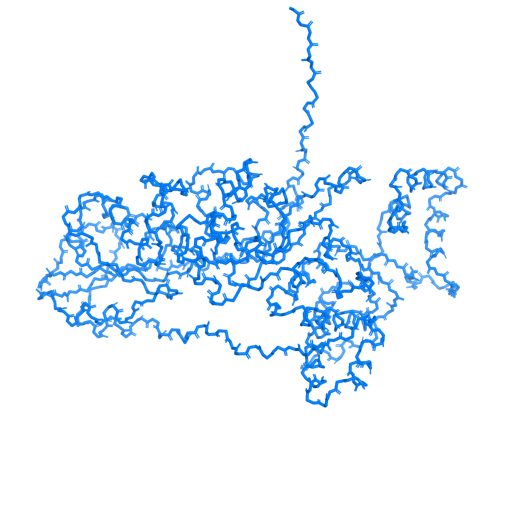LA A 1 104 ? -2.550 5.082 16.471 1.00 94.38 104 ALA A N 1
ATOM 778 C CA . ALA A 1 104 ? -2.594 3.885 15.634 1.00 94.38 104 ALA A CA 1
ATOM 779 C C . ALA A 1 104 ? -4.026 3.572 15.177 1.00 94.38 104 ALA A C 1
ATOM 781 O O . ALA A 1 104 ? -4.236 3.313 13.995 1.00 94.38 104 ALA A O 1
ATOM 782 N N . VAL A 1 105 ? -5.016 3.669 16.074 1.00 95.75 105 VAL A N 1
ATOM 783 C CA . VAL A 1 105 ? -6.441 3.520 15.727 1.00 95.75 105 VAL A CA 1
ATOM 784 C C . VAL A 1 105 ? -6.846 4.524 14.647 1.00 95.75 105 VAL A C 1
ATOM 786 O O . VAL A 1 105 ? -7.364 4.125 13.608 1.00 95.75 105 VAL A O 1
ATOM 789 N N . ARG A 1 106 ? -6.570 5.819 14.853 1.00 95.19 106 ARG A N 1
ATOM 790 C CA . ARG A 1 106 ? -6.899 6.888 13.892 1.00 95.19 106 ARG A CA 1
ATOM 791 C C . ARG A 1 106 ? -6.240 6.654 12.536 1.00 95.19 106 ARG A C 1
ATOM 793 O O . ARG A 1 106 ? -6.901 6.773 11.507 1.00 95.19 106 ARG A O 1
ATOM 800 N N . ALA A 1 107 ? -4.960 6.284 12.539 1.00 94.56 107 ALA A N 1
ATOM 801 C CA . ALA A 1 107 ? -4.207 5.985 11.330 1.00 94.56 107 ALA A CA 1
ATOM 802 C C . ALA A 1 107 ? -4.811 4.817 10.541 1.00 94.56 107 ALA A C 1
ATOM 804 O O . ALA A 1 107 ? -5.024 4.948 9.338 1.00 94.56 107 ALA A O 1
ATOM 805 N N . TRP A 1 108 ? -5.131 3.703 11.206 1.00 95.25 108 TRP A N 1
ATOM 806 C CA . TRP A 1 108 ? -5.712 2.539 10.538 1.00 95.25 108 TRP A CA 1
ATOM 807 C C . TRP A 1 108 ? -7.131 2.798 10.033 1.00 95.25 108 TRP A C 1
ATOM 809 O O . TRP A 1 108 ? -7.409 2.523 8.869 1.00 95.25 108 TRP A O 1
ATOM 819 N N . VAL A 1 109 ? -7.995 3.404 10.852 1.00 93.38 109 VAL A N 1
ATOM 820 C CA . VAL A 1 109 ? -9.371 3.756 10.460 1.00 93.38 109 VAL A CA 1
ATOM 821 C C . VAL A 1 109 ? -9.381 4.659 9.224 1.00 93.38 109 VAL A C 1
ATOM 823 O O . VAL A 1 109 ? -10.133 4.411 8.284 1.00 93.38 109 VAL A O 1
ATOM 826 N N . ALA A 1 110 ? -8.521 5.682 9.186 1.00 90.88 110 ALA A N 1
ATOM 827 C CA . ALA A 1 110 ? -8.456 6.611 8.060 1.00 90.88 110 ALA A CA 1
ATOM 828 C C . ALA A 1 110 ? -7.869 5.979 6.785 1.00 90.88 110 ALA A C 1
ATOM 830 O O . ALA A 1 110 ? -8.327 6.270 5.673 1.00 90.88 110 ALA A O 1
ATOM 831 N N . ALA A 1 111 ? -6.836 5.147 6.929 1.00 91.00 111 ALA A N 1
ATOM 832 C CA . ALA A 1 111 ? -6.097 4.609 5.795 1.00 91.00 111 ALA A CA 1
ATOM 833 C C . ALA A 1 111 ? -6.776 3.402 5.139 1.00 91.00 111 ALA A C 1
ATOM 835 O O . ALA A 1 111 ? -6.716 3.262 3.919 1.00 91.00 111 ALA A O 1
ATOM 836 N N . GLU A 1 112 ? -7.456 2.567 5.926 1.00 89.94 112 GLU A N 1
ATOM 837 C CA . GLU A 1 112 ? -8.238 1.422 5.432 1.00 89.94 112 GLU A CA 1
ATOM 838 C C . GLU A 1 112 ? -9.652 1.806 5.003 1.00 89.94 112 GLU A C 1
ATOM 840 O O . GLU A 1 112 ? -10.433 0.961 4.582 1.00 89.94 112 GLU A O 1
ATOM 845 N N . ASP A 1 113 ? -9.952 3.103 5.061 1.00 86.44 113 ASP A N 1
ATOM 846 C CA . ASP A 1 113 ? -11.190 3.692 4.574 1.00 86.44 113 ASP A CA 1
ATOM 847 C C . ASP A 1 113 ? -12.448 3.209 5.309 1.00 86.44 113 ASP A C 1
ATOM 849 O O . ASP A 1 113 ? -13.555 3.340 4.782 1.00 86.44 113 ASP A O 1
ATOM 853 N N . ILE A 1 114 ? -12.283 2.737 6.553 1.00 89.94 114 ILE A N 1
ATOM 854 C CA . ILE A 1 114 ? -13.358 2.223 7.406 1.00 89.94 114 ILE A CA 1
ATOM 855 C C . ILE A 1 114 ? -14.512 3.228 7.425 1.00 89.94 114 ILE A C 1
ATOM 857 O O . ILE A 1 114 ? -14.367 4.388 7.824 1.00 89.94 114 ILE A O 1
ATOM 861 N N . GLU A 1 115 ? -15.671 2.795 6.938 1.00 89.94 115 GLU A N 1
ATOM 862 C CA . GLU A 1 115 ? -16.843 3.650 6.797 1.00 89.94 115 GLU A CA 1
ATOM 863 C C . GLU A 1 115 ? -17.689 3.653 8.059 1.00 89.94 115 GLU A C 1
ATOM 865 O O . GLU A 1 115 ? -18.310 4.672 8.370 1.00 89.94 115 GLU A O 1
ATOM 870 N N . ARG A 1 116 ? -17.744 2.526 8.778 1.00 91.69 116 ARG A N 1
ATOM 871 C CA . ARG A 1 116 ? -18.538 2.379 9.996 1.00 91.69 116 ARG A CA 1
ATOM 872 C C . ARG A 1 116 ? -17.802 1.619 11.080 1.00 91.69 116 ARG A C 1
ATOM 874 O O . ARG A 1 116 ? -17.305 0.519 10.864 1.00 91.69 116 ARG A O 1
ATOM 881 N N . LEU A 1 117 ? -17.844 2.197 12.273 1.00 94.75 117 LEU A N 1
ATOM 882 C CA . LEU A 1 117 ? -17.442 1.560 13.512 1.00 94.75 117 LEU A CA 1
ATOM 883 C C . LEU A 1 117 ? -18.699 1.267 14.335 1.00 94.75 117 LEU A C 1
ATOM 885 O O . LEU A 1 117 ? -19.383 2.187 14.796 1.00 94.75 117 LEU A O 1
ATOM 889 N N . VAL A 1 118 ? -19.017 -0.016 14.484 1.00 95.31 118 VAL A N 1
ATOM 890 C CA . VAL A 1 118 ? -20.109 -0.503 15.325 1.00 95.31 118 VAL A CA 1
ATOM 891 C C . VAL A 1 118 ? -19.553 -0.776 16.713 1.00 95.31 118 VAL A C 1
ATOM 893 O O . VAL A 1 118 ? -18.645 -1.583 16.874 1.00 95.31 118 VAL A O 1
ATOM 896 N N . VAL A 1 119 ? -20.088 -0.103 17.726 1.00 95.31 119 VAL A N 1
ATOM 897 C CA . VAL A 1 119 ? -19.669 -0.270 19.118 1.00 95.31 119 VAL A CA 1
ATOM 898 C C . VAL A 1 119 ? -20.805 -0.920 19.890 1.00 95.31 119 VAL A C 1
ATOM 900 O O . VAL A 1 119 ? -21.853 -0.305 20.121 1.00 95.31 119 VAL A O 1
ATOM 903 N N . LEU A 1 120 ? -20.597 -2.182 20.263 1.00 93.50 120 LEU A N 1
ATOM 904 C CA . LEU A 1 120 ? -21.557 -2.933 21.057 1.00 93.50 120 LEU A CA 1
ATOM 905 C C . LEU A 1 120 ? -21.614 -2.383 22.483 1.00 93.50 120 LEU A C 1
ATOM 907 O O . LEU A 1 120 ? -20.610 -1.932 23.036 1.00 93.50 120 LEU A O 1
ATOM 911 N N . ARG A 1 121 ? -22.802 -2.440 23.089 1.00 90.12 121 ARG A N 1
ATOM 912 C CA . ARG A 1 121 ? -23.037 -2.051 24.488 1.00 90.12 121 ARG A CA 1
ATOM 913 C C . ARG A 1 121 ? -22.516 -0.646 24.837 1.00 90.12 121 ARG A C 1
ATOM 915 O O . ARG A 1 121 ? -21.990 -0.422 25.930 1.00 90.12 121 ARG A O 1
ATOM 922 N N . ALA A 1 122 ? -22.658 0.309 23.919 1.00 90.94 122 ALA A N 1
ATOM 923 C CA . ALA A 1 122 ? -22.047 1.636 24.006 1.00 90.94 122 ALA A CA 1
ATOM 924 C C . ALA A 1 122 ? -22.451 2.417 25.275 1.00 90.94 122 ALA A C 1
ATOM 926 O O . ALA A 1 122 ? -21.663 3.191 25.814 1.00 90.94 122 ALA A O 1
ATOM 927 N N . GLN A 1 123 ? -23.647 2.175 25.817 1.00 88.44 123 GLN A N 1
ATOM 928 C CA . GLN A 1 123 ? -24.125 2.760 27.075 1.00 88.44 123 GLN A CA 1
ATOM 929 C C . GLN A 1 123 ? -23.271 2.397 28.301 1.00 88.44 123 GLN A C 1
ATOM 931 O O . GLN A 1 123 ? -23.388 3.051 29.332 1.00 88.44 123 GLN A O 1
ATOM 936 N N . ARG A 1 124 ? -22.428 1.361 28.208 1.00 88.31 124 ARG A N 1
ATOM 937 C CA . ARG A 1 124 ? -21.518 0.936 29.283 1.00 88.31 124 ARG A CA 1
ATOM 938 C C . ARG A 1 124 ? -20.151 1.618 29.219 1.00 88.31 124 ARG A C 1
ATOM 940 O O . ARG A 1 124 ? -19.340 1.410 30.119 1.00 88.31 124 ARG A O 1
ATOM 947 N N . LEU A 1 125 ? -19.870 2.396 28.173 1.00 89.44 125 LEU A N 1
ATOM 948 C CA . LEU A 1 125 ? -18.592 3.086 28.039 1.00 89.44 125 LEU A CA 1
ATOM 949 C C . LEU A 1 125 ? -18.453 4.204 29.076 1.00 89.44 125 LEU A C 1
ATOM 951 O O . LEU A 1 125 ? -19.369 4.994 29.304 1.00 89.44 125 LEU A O 1
ATOM 955 N N . HIS A 1 126 ? -17.260 4.302 29.659 1.00 88.44 126 HIS A N 1
ATOM 956 C CA . HIS A 1 126 ? -16.891 5.406 30.538 1.00 88.44 126 HIS A CA 1
ATOM 957 C C . HIS A 1 126 ? -16.722 6.722 29.756 1.00 88.44 126 HIS A C 1
ATOM 959 O O . HIS A 1 126 ? -16.462 6.713 28.550 1.00 88.44 126 HIS A O 1
ATOM 965 N N . LYS A 1 127 ? -16.803 7.865 30.452 1.00 87.62 127 LYS A N 1
ATOM 966 C CA . LYS A 1 127 ? -16.707 9.211 29.861 1.00 87.62 127 LYS A CA 1
ATOM 967 C C . LYS A 1 127 ? -15.442 9.410 29.017 1.00 87.62 127 LYS A C 1
ATOM 969 O O . LYS A 1 127 ? -15.522 9.967 27.927 1.00 87.62 127 LYS A O 1
ATOM 974 N N . ASP A 1 128 ? -14.296 8.908 29.471 1.00 88.50 128 ASP A N 1
ATOM 975 C CA . ASP A 1 128 ? -13.027 9.064 28.742 1.00 88.50 128 ASP A CA 1
ATOM 976 C C . ASP A 1 128 ? -12.992 8.254 27.442 1.00 88.50 128 ASP A C 1
ATOM 978 O O . ASP A 1 128 ? -12.466 8.714 26.430 1.00 88.50 128 ASP A O 1
ATOM 982 N N . SER A 1 129 ? -13.593 7.061 27.450 1.00 90.62 129 SER A N 1
ATOM 983 C CA . SER A 1 129 ? -13.739 6.231 26.247 1.00 90.62 129 SER A CA 1
ATOM 984 C C . SER A 1 129 ? -14.696 6.880 25.248 1.00 90.62 129 SER A C 1
ATOM 986 O O . SER A 1 129 ? -14.430 6.882 24.050 1.00 90.62 129 SER A O 1
ATOM 988 N N . TRP A 1 130 ? -15.770 7.493 25.750 1.00 90.56 130 TRP A N 1
ATOM 989 C CA . TRP A 1 130 ? -16.695 8.287 24.948 1.00 90.56 130 TRP A CA 1
ATOM 990 C C . TRP A 1 130 ? -16.024 9.477 24.273 1.00 90.56 130 TRP A C 1
ATOM 992 O O . TRP A 1 130 ? -16.171 9.647 23.065 1.00 90.56 130 TRP A O 1
ATOM 1002 N N . ASN A 1 131 ? -15.269 10.275 25.027 1.00 91.19 131 ASN A N 1
ATOM 1003 C CA . ASN A 1 131 ? -14.559 11.429 24.479 1.00 91.19 131 ASN A CA 1
ATOM 1004 C C . ASN A 1 131 ? -13.582 10.996 23.380 1.00 91.19 131 ASN A C 1
ATOM 1006 O O . ASN A 1 131 ? -13.624 11.534 22.277 1.00 91.19 131 ASN A O 1
ATOM 1010 N N . ALA A 1 132 ? -12.786 9.955 23.638 1.00 91.75 132 ALA A N 1
ATOM 1011 C CA . ALA A 1 132 ? -11.837 9.443 22.657 1.00 91.75 132 ALA A CA 1
ATOM 1012 C C . ALA A 1 132 ? -12.521 8.880 21.392 1.00 91.75 132 ALA A C 1
ATOM 1014 O O . ALA A 1 132 ? -12.037 9.099 20.279 1.00 91.75 132 ALA A O 1
ATOM 1015 N N . LEU A 1 133 ? -13.674 8.215 21.539 1.00 93.44 133 LEU A N 1
ATOM 1016 C CA . LEU A 1 133 ? -14.487 7.736 20.416 1.00 93.44 1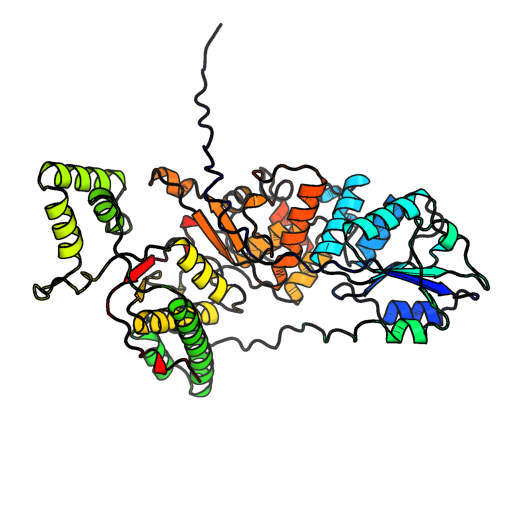33 LEU A CA 1
ATOM 1017 C C . LEU A 1 133 ? -15.063 8.894 19.583 1.00 93.44 133 LEU A C 1
ATOM 1019 O O . LEU A 1 133 ? -15.072 8.829 18.353 1.00 93.44 133 LEU A O 1
ATOM 1023 N N . LEU A 1 134 ? -15.527 9.963 20.234 1.00 92.00 134 LEU A N 1
ATOM 1024 C CA . LEU A 1 134 ? -16.016 11.161 19.549 1.00 92.00 134 LEU A CA 1
ATOM 1025 C C . LEU A 1 134 ? -14.889 11.905 18.830 1.00 92.00 134 LEU A C 1
ATOM 1027 O O . LEU A 1 134 ? -15.104 12.399 17.724 1.00 92.00 134 LEU A O 1
ATOM 1031 N N . ASP A 1 135 ? -13.690 11.949 19.404 1.00 91.19 135 ASP A N 1
ATOM 1032 C CA . ASP A 1 135 ? -12.531 12.543 18.740 1.00 91.19 135 ASP A CA 1
ATOM 1033 C C . ASP A 1 135 ? -12.115 11.722 17.514 1.00 91.19 135 ASP A C 1
ATOM 1035 O O . ASP A 1 135 ? -11.896 12.289 16.445 1.00 91.19 135 ASP A O 1
ATOM 1039 N N . LEU A 1 136 ? -12.121 10.385 17.607 1.00 92.75 136 LEU A N 1
ATOM 1040 C CA . LEU A 1 136 ? -11.925 9.507 16.447 1.00 92.75 136 LEU A CA 1
ATOM 1041 C C . LEU A 1 136 ? -12.943 9.807 15.332 1.00 92.75 136 LEU A C 1
ATOM 1043 O O . LEU A 1 136 ? -12.564 9.938 14.167 1.00 92.75 136 LEU A O 1
ATOM 1047 N N . TRP A 1 137 ? -14.224 9.946 15.681 1.00 91.81 137 TRP A N 1
ATOM 1048 C CA . TRP A 1 137 ? -15.311 10.272 14.750 1.00 91.81 137 TRP A CA 1
ATOM 1049 C C . TRP A 1 137 ? -15.146 11.640 14.073 1.00 91.81 137 TRP A C 1
ATOM 1051 O O . TRP A 1 137 ? -15.369 11.760 12.864 1.00 91.81 137 TRP A O 1
ATOM 1061 N N . ARG A 1 138 ? -14.731 12.666 14.824 1.00 88.75 138 ARG A N 1
ATOM 1062 C CA . ARG A 1 138 ? -14.476 14.012 14.284 1.00 88.75 138 ARG A CA 1
ATOM 1063 C C . ARG A 1 138 ? -13.285 14.029 13.337 1.00 88.75 138 ARG A C 1
ATOM 1065 O O . ARG A 1 138 ? -13.361 14.650 12.285 1.00 88.75 138 ARG A O 1
ATOM 1072 N N . GLU A 1 139 ? -12.204 13.353 13.701 1.00 87.81 139 GLU A N 1
ATOM 1073 C CA . GLU A 1 139 ? -10.946 13.438 12.959 1.00 87.81 139 GLU A CA 1
ATOM 1074 C C . GLU A 1 139 ? -10.912 12.549 11.715 1.00 87.81 139 GLU A C 1
ATOM 1076 O O . GLU A 1 139 ? -10.315 12.919 10.708 1.00 87.81 139 GLU A O 1
ATOM 1081 N N . THR A 1 140 ? -11.555 11.380 11.760 1.00 89.12 140 THR A N 1
ATOM 1082 C CA . THR A 1 140 ? -11.536 10.425 10.635 1.00 89.12 140 THR A CA 1
ATOM 1083 C C . THR A 1 140 ? -12.790 10.492 9.767 1.00 89.12 140 THR A C 1
ATOM 1085 O O . THR A 1 140 ? -12.779 10.035 8.624 1.00 89.12 140 THR A O 1
ATOM 1088 N N . GLY A 1 141 ? -13.890 11.038 10.294 1.00 88.81 141 GLY A N 1
ATOM 1089 C CA . GLY A 1 141 ? -15.183 11.032 9.613 1.00 88.81 141 GLY A CA 1
ATOM 1090 C C . GLY A 1 141 ? -15.833 9.649 9.509 1.00 88.81 141 GLY A C 1
ATOM 1091 O O . GLY A 1 141 ? -16.796 9.507 8.752 1.00 88.81 141 GLY A O 1
ATOM 1092 N N . VAL A 1 142 ? -15.331 8.641 10.238 1.00 91.38 142 VAL A N 1
ATOM 1093 C CA . VAL A 1 142 ? -15.960 7.314 10.332 1.00 91.38 142 VAL A CA 1
ATOM 1094 C C . VAL A 1 142 ? -17.404 7.455 10.813 1.00 91.38 142 VAL A C 1
ATOM 1096 O O . VAL A 1 142 ? -17.698 8.283 11.666 1.00 91.38 142 VAL A O 1
ATOM 1099 N N . GLY A 1 143 ? -18.341 6.680 10.278 1.00 92.25 143 GLY A N 1
ATOM 1100 C CA . GLY A 1 143 ? -19.698 6.613 10.812 1.00 92.25 143 GLY A CA 1
ATOM 1101 C C . GLY A 1 143 ? -19.723 5.839 12.128 1.00 92.25 143 GLY A C 1
ATOM 1102 O O . GLY A 1 143 ? -19.171 4.745 12.207 1.00 92.25 143 GLY A O 1
ATOM 1103 N N . LEU A 1 144 ? -20.391 6.362 13.155 1.00 94.12 144 LEU A N 1
ATOM 1104 C CA . LEU A 1 144 ? -20.581 5.625 14.407 1.00 94.12 144 LEU A CA 1
ATOM 1105 C C . LEU A 1 144 ? -21.935 4.923 14.419 1.00 94.12 144 LEU A C 1
ATOM 1107 O O . LEU A 1 144 ? -22.968 5.542 14.150 1.00 94.12 144 LEU A O 1
ATOM 1111 N N . VAL A 1 145 ? -21.931 3.642 14.780 1.00 94.38 145 VAL A N 1
ATOM 1112 C CA . VAL A 1 145 ? -23.133 2.879 15.118 1.00 94.38 145 VAL A CA 1
ATOM 1113 C C . VAL A 1 145 ? -23.020 2.448 16.575 1.00 94.38 145 VAL A C 1
ATOM 1115 O O . VAL A 1 145 ? -22.147 1.669 16.934 1.00 94.38 145 VAL A O 1
ATOM 1118 N N . LEU A 1 146 ? -23.893 2.976 17.422 1.00 94.44 146 LEU A N 1
ATOM 1119 C CA . LEU A 1 146 ? -23.870 2.760 18.865 1.00 94.44 146 LEU A CA 1
ATOM 1120 C C . LEU A 1 146 ? -25.012 1.816 19.230 1.00 94.44 146 LEU A C 1
ATOM 1122 O O . LEU A 1 146 ? -26.179 2.184 19.089 1.00 94.44 146 LEU A O 1
ATOM 1126 N N . VAL A 1 147 ? -24.694 0.604 19.678 1.00 93.12 147 VAL A N 1
ATOM 1127 C CA . VAL A 1 147 ? -25.713 -0.367 20.101 1.00 93.12 147 VAL A CA 1
ATOM 1128 C C . VAL A 1 147 ? -25.979 -0.181 21.583 1.00 93.12 147 VAL A C 1
ATOM 1130 O O . VAL A 1 147 ? -25.041 -0.183 22.381 1.00 93.12 147 VAL A O 1
ATOM 1133 N N . CYS A 1 148 ? -27.241 0.034 21.948 1.00 91.25 148 CYS A N 1
ATOM 1134 C CA . CYS A 1 148 ? -27.645 0.363 23.308 1.00 91.25 148 CYS A CA 1
ATOM 1135 C C . CYS A 1 148 ? -28.750 -0.555 23.823 1.00 91.25 148 CYS A C 1
ATOM 1137 O O . CYS A 1 148 ? -29.813 -0.641 23.209 1.00 91.25 148 CYS A O 1
ATOM 1139 N N . HIS A 1 149 ? -28.539 -1.141 25.006 1.00 86.75 149 HIS A N 1
ATOM 1140 C CA . HIS A 1 149 ? -29.575 -1.897 25.714 1.00 86.75 149 HIS A CA 1
ATOM 1141 C C . HIS A 1 149 ? -30.482 -0.955 26.492 1.00 86.75 149 HIS A C 1
ATOM 1143 O O . HIS A 1 149 ? -30.271 -0.688 27.674 1.00 86.75 149 HIS A O 1
ATOM 1149 N N . ALA A 1 150 ? -31.446 -0.375 25.785 1.00 78.19 150 ALA A N 1
ATOM 1150 C CA . ALA A 1 150 ? -32.456 0.493 26.363 1.00 78.19 150 ALA A CA 1
ATOM 1151 C C . ALA A 1 150 ? -33.767 0.363 25.585 1.00 78.19 150 ALA A C 1
ATOM 1153 O O . ALA A 1 150 ? -33.775 0.306 24.356 1.00 78.19 150 ALA A O 1
ATOM 1154 N N . THR A 1 151 ? -34.880 0.357 26.315 1.00 65.38 151 THR A N 1
ATOM 1155 C CA . THR A 1 151 ? -36.244 0.411 25.763 1.00 65.38 151 THR A CA 1
ATOM 1156 C C . THR A 1 151 ? -36.654 1.824 25.349 1.00 65.38 151 THR A C 1
ATOM 1158 O O . THR A 1 151 ? -37.601 1.994 24.587 1.00 65.38 151 THR A O 1
ATOM 1161 N N . SER A 1 152 ? -35.942 2.846 25.831 1.00 67.38 152 SER A N 1
ATOM 1162 C CA . SER A 1 152 ? -36.214 4.258 25.570 1.00 67.38 152 SER A CA 1
ATOM 1163 C C . SER A 1 152 ? -34.948 5.012 25.154 1.00 67.38 152 SER A C 1
ATOM 1165 O O . SER A 1 152 ? -33.860 4.442 25.062 1.00 67.38 152 SER A O 1
ATOM 1167 N N . ARG A 1 153 ? -35.109 6.311 24.870 1.00 72.19 153 A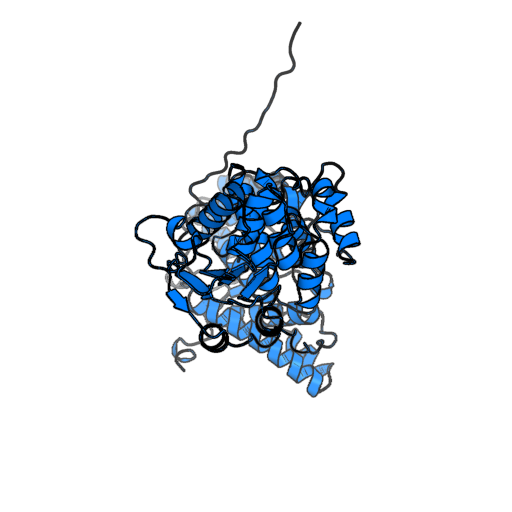RG A N 1
ATOM 1168 C CA . ARG A 1 153 ? -34.055 7.229 24.425 1.00 72.19 153 ARG A CA 1
ATOM 1169 C C . ARG A 1 153 ? -32.814 7.131 25.341 1.00 72.19 153 ARG A C 1
ATOM 1171 O O . ARG A 1 153 ? -32.870 7.606 26.474 1.00 72.19 153 ARG A O 1
ATOM 1178 N N . PRO A 1 154 ? -31.696 6.540 24.880 1.00 76.81 154 PRO A N 1
ATOM 1179 C CA . PRO A 1 154 ? -30.593 6.193 25.767 1.00 76.81 154 PRO A CA 1
ATOM 1180 C C . PRO A 1 154 ? -29.793 7.434 26.183 1.00 76.81 154 PRO A C 1
ATOM 1182 O O . PRO A 1 154 ? -29.624 8.369 25.398 1.00 76.81 154 PRO A O 1
ATOM 1185 N N . ALA A 1 155 ? -29.256 7.421 27.410 1.00 77.94 155 ALA A N 1
ATOM 1186 C CA . ALA A 1 155 ? -28.490 8.532 27.992 1.00 77.94 155 ALA A CA 1
ATOM 1187 C C . ALA A 1 155 ? -27.277 8.949 27.139 1.00 77.94 155 ALA A C 1
ATOM 1189 O O . ALA A 1 155 ? -26.886 10.113 27.135 1.00 77.94 155 ALA A O 1
ATOM 1190 N N . VAL A 1 156 ? -26.746 8.020 26.338 1.00 78.81 156 VAL A N 1
ATOM 1191 C CA . VAL A 1 156 ? -25.706 8.280 25.334 1.00 78.81 156 VAL A CA 1
ATOM 1192 C C . VAL A 1 156 ? -26.047 9.431 24.385 1.00 78.81 156 VAL A C 1
ATOM 1194 O O . VAL A 1 156 ? -25.155 10.148 23.946 1.00 78.81 156 VAL A O 1
ATOM 1197 N N . LEU A 1 157 ? -27.329 9.657 24.079 1.00 82.56 157 LEU A N 1
ATOM 1198 C CA . LEU A 1 157 ? -27.722 10.742 23.183 1.00 82.56 157 LEU A CA 1
ATOM 1199 C C . LEU A 1 157 ? -27.429 12.119 23.782 1.00 82.56 157 LEU A C 1
ATOM 1201 O O . LEU A 1 157 ? -27.150 13.046 23.032 1.00 82.56 157 LEU A O 1
ATOM 1205 N N . ALA A 1 158 ? -27.466 12.245 25.112 1.00 83.06 158 ALA A N 1
ATOM 1206 C CA . ALA A 1 158 ? -27.097 13.475 25.808 1.00 83.06 158 ALA A CA 1
ATOM 1207 C C . ALA A 1 158 ? -25.576 13.701 25.836 1.00 83.06 158 ALA A C 1
ATOM 1209 O O . ALA A 1 158 ? -25.127 14.813 26.089 1.00 83.06 158 ALA A O 1
ATOM 1210 N N . MET A 1 159 ? -24.781 12.660 25.568 1.00 83.56 159 MET A N 1
ATOM 1211 C CA . MET A 1 159 ? -23.322 12.752 25.490 1.00 83.56 159 MET A CA 1
ATOM 1212 C C . MET A 1 159 ? -22.819 13.185 24.111 1.00 83.56 159 MET A C 1
ATOM 1214 O O . MET A 1 159 ? -21.635 13.484 23.952 1.00 83.56 159 MET A O 1
ATOM 1218 N N . LEU A 1 160 ? -23.693 13.196 23.102 1.00 86.12 160 LEU A N 1
ATOM 1219 C CA . LEU A 1 160 ? -23.320 13.631 21.766 1.00 86.12 160 LEU A CA 1
ATOM 1220 C C . LEU A 1 160 ? -23.122 15.154 21.725 1.00 86.12 160 LEU A C 1
ATOM 1222 O O . LEU A 1 160 ? -23.823 15.889 22.422 1.00 86.12 160 LEU A O 1
ATOM 1226 N N . PRO A 1 161 ? -22.195 15.652 20.888 1.00 85.00 161 PRO A N 1
ATOM 1227 C CA . PRO A 1 161 ? -21.989 17.087 20.732 1.00 85.00 161 PRO A CA 1
ATOM 1228 C C . PRO A 1 161 ? -23.257 17.796 20.241 1.00 85.00 161 PRO A C 1
ATOM 1230 O O . PRO A 1 161 ? -24.025 17.242 19.449 1.00 85.00 161 PRO A O 1
ATOM 1233 N N . ALA A 1 162 ? -23.446 19.048 20.661 1.00 82.38 162 ALA A N 1
ATOM 1234 C CA . ALA A 1 162 ? -24.562 19.871 20.204 1.00 82.38 162 ALA A CA 1
ATOM 1235 C C . ALA A 1 162 ? -24.592 19.968 18.665 1.00 82.38 162 ALA A C 1
ATOM 1237 O O . ALA A 1 162 ? -23.555 20.118 18.019 1.00 82.38 162 ALA A O 1
ATOM 1238 N N . GLY A 1 163 ? -25.787 19.864 18.076 1.00 79.56 163 GLY A N 1
ATOM 1239 C CA . GLY A 1 163 ? -25.990 19.895 16.621 1.00 79.56 163 GLY A CA 1
ATOM 1240 C C . GLY A 1 163 ? -25.832 18.544 15.910 1.00 79.56 163 GLY A C 1
ATOM 1241 O O . GLY A 1 163 ? -26.177 18.434 14.733 1.00 79.56 163 GLY A O 1
ATOM 1242 N N . VAL A 1 164 ? -25.378 17.492 16.602 1.00 84.50 164 VAL A N 1
ATOM 1243 C CA . VAL A 1 164 ? -25.407 16.126 16.064 1.00 84.50 164 VAL A CA 1
ATOM 1244 C C . VAL A 1 164 ? -26.816 15.563 16.210 1.00 84.50 164 VAL A C 1
ATOM 1246 O O . VAL A 1 164 ? -27.304 15.384 17.322 1.00 84.50 164 VAL A O 1
ATOM 1249 N N . ASN A 1 165 ? -27.456 15.249 15.082 1.00 85.06 165 ASN A N 1
ATOM 1250 C CA . ASN A 1 165 ? -28.766 14.598 15.044 1.00 85.06 165 ASN A CA 1
ATOM 1251 C C . ASN A 1 165 ? -28.595 13.095 14.766 1.00 85.06 165 ASN A C 1
ATOM 1253 O O . ASN A 1 165 ? -28.502 12.694 13.601 1.00 85.06 165 ASN A O 1
ATOM 1257 N N . PRO A 1 166 ? -28.506 12.251 15.809 1.00 87.56 166 PRO A N 1
ATOM 1258 C CA . PRO A 1 166 ? -28.331 10.818 15.643 1.00 87.56 166 PRO A CA 1
ATOM 1259 C C . PRO A 1 166 ? -29.600 10.186 15.074 1.00 87.56 166 PRO A C 1
ATOM 1261 O O . PRO A 1 166 ? -30.715 10.480 15.508 1.00 87.56 166 PRO A O 1
ATOM 1264 N N . ARG A 1 167 ? -29.434 9.258 14.130 1.00 89.25 167 ARG A N 1
ATOM 1265 C CA . ARG A 1 167 ? -30.542 8.427 13.655 1.00 89.25 167 ARG A CA 1
ATOM 1266 C C . ARG A 1 167 ? -30.770 7.298 14.655 1.00 89.25 167 ARG A C 1
ATOM 1268 O O . ARG A 1 167 ? -29.908 6.438 14.797 1.00 89.25 167 ARG A O 1
ATOM 1275 N N . VAL A 1 168 ? -31.919 7.277 15.320 1.00 89.19 168 VAL A N 1
ATOM 1276 C CA . VAL A 1 168 ? -32.312 6.153 16.183 1.00 89.19 168 VAL A CA 1
ATOM 1277 C C . VAL A 1 168 ? -33.025 5.104 15.331 1.00 89.19 168 VAL A C 1
ATOM 1279 O O . VAL A 1 168 ? -33.889 5.450 14.525 1.00 89.19 168 VAL A O 1
ATOM 1282 N N . VAL A 1 169 ? -32.630 3.839 15.459 1.00 89.69 169 VAL A N 1
ATOM 1283 C CA . VAL A 1 169 ? -33.141 2.727 14.649 1.00 89.69 169 VAL A CA 1
ATOM 1284 C C . VAL A 1 169 ? -33.506 1.548 15.547 1.00 89.69 169 VAL A C 1
ATOM 1286 O O . VAL A 1 169 ? -32.767 1.203 16.464 1.00 89.69 169 VAL A O 1
ATOM 1289 N N . ALA A 1 170 ? -34.634 0.920 15.233 1.00 84.00 170 ALA A N 1
ATOM 1290 C CA . ALA A 1 170 ? -35.011 -0.438 15.607 1.00 84.00 170 ALA A CA 1
ATOM 1291 C C . ALA A 1 170 ? -35.964 -0.958 14.508 1.00 84.00 170 ALA A C 1
ATOM 1293 O O . ALA A 1 170 ? -36.730 -0.146 13.973 1.00 84.00 170 ALA A O 1
ATOM 1294 N N . PRO A 1 171 ? -35.943 -2.247 14.117 1.00 87.38 171 PRO A N 1
ATOM 1295 C CA . PRO A 1 171 ? -35.041 -3.336 14.533 1.00 87.38 171 PRO A CA 1
ATOM 1296 C C . PRO A 1 171 ? -33.688 -3.354 13.780 1.00 87.38 171 PRO A C 1
ATOM 1298 O O . PRO A 1 171 ? -33.467 -2.552 12.869 1.00 87.38 171 PRO A O 1
ATOM 1301 N N . VAL A 1 172 ? -32.786 -4.291 14.126 1.00 88.31 172 VAL A N 1
ATOM 1302 C CA . VAL A 1 172 ? -31.442 -4.442 13.511 1.00 88.31 172 VAL A CA 1
ATOM 1303 C C . VAL A 1 172 ? -31.486 -4.609 11.988 1.00 88.31 172 VAL A C 1
ATOM 1305 O O . VAL A 1 172 ? -30.645 -4.050 11.290 1.00 88.31 172 VAL A O 1
ATOM 1308 N N . SER A 1 173 ? -32.515 -5.260 11.435 1.00 88.12 173 SER A N 1
ATOM 1309 C CA . SER A 1 173 ? -32.669 -5.412 9.978 1.00 88.12 173 SER A CA 1
ATOM 1310 C C . SER A 1 173 ? -32.724 -4.067 9.241 1.00 88.12 173 SER A C 1
ATOM 1312 O O . SER A 1 173 ? -32.202 -3.939 8.133 1.00 88.12 173 SER A O 1
ATOM 1314 N N . THR A 1 174 ? -33.288 -3.029 9.866 1.00 88.56 174 THR A N 1
ATOM 1315 C CA . THR A 1 174 ? -33.314 -1.674 9.308 1.00 88.56 174 THR A CA 1
ATOM 1316 C C . THR A 1 174 ? -31.914 -1.080 9.243 1.00 88.56 174 THR A C 1
ATOM 1318 O O . THR A 1 174 ? -31.600 -0.379 8.285 1.00 88.56 174 THR A O 1
ATOM 1321 N N . LEU A 1 175 ? -31.053 -1.355 10.226 1.00 88.31 175 LEU A N 1
ATOM 1322 C CA . LEU A 1 175 ? -29.657 -0.921 10.207 1.00 88.31 175 LEU A CA 1
ATOM 1323 C C . LEU A 1 175 ? -28.876 -1.634 9.094 1.00 88.31 175 LEU A C 1
ATOM 1325 O O . LEU A 1 175 ? -28.220 -0.955 8.302 1.00 88.31 175 LEU A O 1
ATOM 1329 N N . LEU A 1 176 ? -29.004 -2.962 9.002 1.00 87.88 176 LEU A N 1
ATOM 1330 C CA . LEU A 1 176 ? -28.273 -3.796 8.040 1.00 87.88 176 LEU A CA 1
ATOM 1331 C C . LEU A 1 176 ? -28.569 -3.412 6.584 1.00 87.88 176 LEU A C 1
ATOM 1333 O O . LEU A 1 176 ? -27.653 -3.349 5.776 1.00 87.88 176 LEU A O 1
ATOM 1337 N N . ARG A 1 177 ? -29.807 -3.008 6.262 1.00 85.69 177 ARG A N 1
ATOM 1338 C CA . ARG A 1 177 ? -30.173 -2.475 4.927 1.00 85.69 177 ARG A CA 1
ATOM 1339 C C . ARG A 1 177 ? -29.373 -1.247 4.491 1.00 85.69 177 ARG A C 1
ATOM 1341 O O . ARG A 1 177 ? -29.396 -0.889 3.319 1.00 85.69 177 ARG A O 1
ATOM 1348 N N . HIS A 1 178 ? -28.741 -0.549 5.431 1.00 82.06 178 HIS A N 1
ATOM 1349 C CA . HIS A 1 178 ? -27.915 0.614 5.135 1.00 82.06 178 HIS A CA 1
ATOM 1350 C C . HIS A 1 178 ? -26.427 0.290 5.148 1.00 82.06 178 HIS A C 1
ATOM 1352 O O . HIS A 1 178 ? -25.647 1.206 4.891 1.00 82.06 178 HIS A O 1
ATOM 1358 N N . PHE A 1 179 ? -26.010 -0.919 5.523 1.00 82.06 179 PHE A N 1
ATOM 1359 C CA . PHE A 1 179 ? -24.616 -1.314 5.364 1.00 82.06 179 PHE A CA 1
ATOM 1360 C C . PHE A 1 179 ? -24.321 -1.510 3.878 1.00 82.06 179 PHE A C 1
ATOM 1362 O O . PHE A 1 179 ? -25.220 -1.891 3.124 1.00 82.06 179 PHE A O 1
ATOM 1369 N N . PRO A 1 180 ? -23.110 -1.134 3.427 1.00 70.56 180 PRO A N 1
ATOM 1370 C CA . PRO A 1 180 ? -22.702 -1.465 2.074 1.00 70.56 180 PRO A CA 1
ATOM 1371 C C . PRO A 1 180 ? -22.835 -2.984 1.891 1.00 70.56 180 PRO A C 1
ATOM 1373 O O . PRO A 1 180 ? -22.631 -3.720 2.861 1.00 70.56 180 PRO A O 1
ATOM 1376 N N . PRO A 1 181 ? -23.214 -3.453 0.689 1.00 65.81 181 PRO A N 1
ATOM 1377 C CA . PRO A 1 181 ? -23.190 -4.882 0.410 1.00 65.81 181 PRO A CA 1
ATOM 1378 C C . PRO A 1 181 ? -21.797 -5.424 0.732 1.00 65.81 181 PRO A C 1
ATOM 1380 O O . PRO A 1 181 ? -20.810 -4.694 0.575 1.00 65.81 181 PRO A O 1
ATOM 1383 N N . GLU A 1 182 ? -21.729 -6.677 1.190 1.00 60.41 182 GLU A N 1
ATOM 1384 C CA . GLU A 1 182 ? -20.451 -7.356 1.388 1.00 60.41 182 GLU A CA 1
ATOM 1385 C C . GLU A 1 182 ? -19.577 -7.127 0.164 1.00 60.41 182 GLU A C 1
ATOM 1387 O O . GLU A 1 182 ? -19.988 -7.334 -0.985 1.00 60.41 182 GLU A O 1
ATOM 1392 N N . ARG A 1 183 ? -18.366 -6.636 0.411 1.00 58.28 183 ARG A N 1
ATOM 1393 C CA . ARG A 1 183 ? -17.381 -6.565 -0.648 1.00 58.28 183 ARG A CA 1
ATOM 1394 C C . ARG A 1 183 ? -17.076 -8.014 -0.992 1.00 58.28 183 ARG A C 1
ATOM 1396 O O . ARG A 1 183 ? -16.666 -8.757 -0.104 1.00 58.28 183 ARG A O 1
ATOM 1403 N N . SER A 1 184 ? -17.280 -8.418 -2.250 1.00 51.16 184 SER A N 1
ATOM 1404 C CA . SER A 1 184 ? -16.749 -9.706 -2.696 1.00 51.16 184 SER A CA 1
ATOM 1405 C C . SER A 1 184 ? -15.294 -9.761 -2.249 1.00 51.16 184 SER A C 1
ATOM 1407 O O . SER A 1 184 ? -14.598 -8.749 -2.435 1.00 51.16 184 SER A O 1
ATOM 1409 N N . PRO A 1 185 ? -14.864 -10.860 -1.599 1.00 53.94 185 PRO A N 1
ATOM 1410 C CA . PRO A 1 185 ? -13.507 -10.958 -1.111 1.00 53.94 185 PRO A CA 1
ATOM 1411 C C . PRO A 1 185 ? -12.599 -10.552 -2.260 1.00 53.94 185 PRO A C 1
ATOM 1413 O O . PRO A 1 185 ? -12.801 -10.968 -3.403 1.00 53.94 185 PRO A O 1
ATOM 1416 N N . ASP A 1 186 ? -11.667 -9.652 -1.970 1.00 56.66 186 ASP A N 1
ATOM 1417 C CA . ASP A 1 186 ? -10.648 -9.223 -2.916 1.00 56.66 186 ASP A CA 1
ATOM 1418 C C . ASP A 1 186 ? -9.655 -10.387 -3.044 1.00 56.66 186 ASP A C 1
ATOM 1420 O O . ASP A 1 186 ? -8.516 -10.320 -2.586 1.00 56.66 186 ASP A O 1
ATOM 1424 N N . VAL A 1 187 ? -10.166 -11.522 -3.530 1.00 57.38 187 VAL A N 1
ATOM 1425 C CA . VAL A 1 187 ? -9.402 -12.716 -3.834 1.00 57.38 187 VAL A CA 1
ATOM 1426 C C . VAL A 1 187 ? -8.465 -12.275 -4.934 1.00 57.38 187 VAL A C 1
ATOM 1428 O O . VAL A 1 187 ? -8.894 -11.655 -5.911 1.00 57.38 187 VAL A O 1
ATOM 1431 N N . ASP A 1 188 ? -7.178 -12.547 -4.750 1.00 63.06 188 ASP A N 1
ATOM 1432 C CA . ASP A 1 188 ? -6.249 -12.463 -5.860 1.00 63.06 188 ASP A CA 1
ATOM 1433 C C . ASP A 1 188 ? -6.852 -13.357 -6.951 1.00 63.06 188 ASP A C 1
ATOM 1435 O O . ASP A 1 188 ? -6.925 -14.571 -6.762 1.00 63.06 188 ASP A O 1
ATOM 1439 N N . ALA A 1 189 ? -7.389 -12.760 -8.028 1.00 58.44 189 ALA A N 1
ATOM 1440 C CA . ALA A 1 189 ? -7.796 -13.529 -9.200 1.00 58.44 189 ALA A CA 1
ATOM 1441 C C . ALA A 1 189 ? -6.633 -14.471 -9.493 1.00 58.44 189 ALA A C 1
ATOM 1443 O O . ALA A 1 189 ? -5.500 -13.999 -9.406 1.00 58.44 189 ALA A O 1
ATOM 1444 N N . GLU A 1 190 ? -6.875 -15.767 -9.712 1.00 58.44 190 GLU A N 1
ATOM 1445 C CA . GLU A 1 190 ? -5.788 -16.720 -9.954 1.00 58.44 190 GLU A CA 1
ATOM 1446 C C . GLU A 1 190 ? -4.933 -16.178 -11.097 1.00 58.44 190 GLU A C 1
ATOM 1448 O O . GLU A 1 190 ? -5.319 -16.225 -12.263 1.00 58.44 190 GLU A O 1
ATOM 1453 N N . VAL A 1 191 ? -3.818 -15.539 -10.738 1.00 67.62 191 VAL A N 1
ATOM 1454 C CA . VAL A 1 191 ? -2.997 -14.862 -11.720 1.00 67.62 191 VAL A CA 1
ATOM 1455 C C . VAL A 1 191 ? -2.176 -15.957 -12.346 1.00 67.62 191 VAL A C 1
ATOM 1457 O O . VAL A 1 191 ? -1.276 -16.510 -11.709 1.00 67.62 191 VAL A O 1
ATOM 1460 N N . GLU A 1 192 ? -2.547 -16.306 -13.570 1.00 77.19 192 GLU A N 1
ATOM 1461 C CA . GLU A 1 192 ? -1.868 -17.340 -14.319 1.00 77.19 192 GLU A CA 1
ATOM 1462 C C . GLU A 1 192 ? -0.390 -16.958 -14.459 1.00 77.19 192 GLU A C 1
ATOM 1464 O O . GLU A 1 192 ? -0.025 -15.861 -14.892 1.00 77.19 192 GLU A O 1
ATOM 1469 N N . VAL A 1 193 ? 0.484 -17.835 -13.972 1.00 85.56 193 VAL A N 1
ATOM 1470 C CA . VAL A 1 193 ? 1.920 -17.578 -13.955 1.00 85.56 193 VAL A CA 1
ATOM 1471 C C . VAL A 1 193 ? 2.423 -17.645 -15.389 1.00 85.56 193 VAL A C 1
ATOM 1473 O O . VAL A 1 193 ? 2.390 -18.709 -15.999 1.00 85.56 193 VAL A O 1
ATOM 1476 N N . LEU A 1 194 ? 2.925 -16.520 -15.910 1.00 90.75 194 LEU A N 1
ATOM 1477 C CA . LEU A 1 194 ? 3.511 -16.506 -17.246 1.00 90.75 194 LEU A CA 1
ATOM 1478 C C . LEU A 1 194 ? 4.690 -17.489 -17.348 1.00 90.75 194 LEU A C 1
ATOM 1480 O O . LEU A 1 194 ? 5.520 -17.541 -16.427 1.00 90.75 194 LEU A O 1
ATOM 1484 N N . PRO A 1 195 ? 4.816 -18.183 -18.493 1.00 93.94 195 PRO A N 1
ATOM 1485 C CA . PRO A 1 195 ? 5.936 -19.071 -18.789 1.00 93.94 195 PRO A CA 1
ATOM 1486 C C . PRO A 1 195 ? 7.260 -18.297 -18.835 1.00 93.94 195 PRO A C 1
ATOM 1488 O O . PRO A 1 195 ? 7.285 -17.062 -18.825 1.00 93.94 195 PRO A O 1
ATOM 1491 N N . ASP A 1 196 ? 8.376 -19.020 -18.910 1.00 93.88 196 ASP A N 1
ATOM 1492 C CA . ASP A 1 196 ? 9.695 -18.409 -19.070 1.00 93.88 196 ASP A CA 1
ATOM 1493 C C . ASP A 1 196 ? 9.794 -17.632 -20.386 1.00 93.88 196 ASP A C 1
ATOM 1495 O O . ASP A 1 196 ? 9.602 -18.170 -21.479 1.00 93.88 196 ASP A O 1
ATOM 1499 N N . VAL A 1 197 ? 10.112 -16.342 -20.272 1.00 94.06 197 VAL A N 1
ATOM 1500 C CA . VAL A 1 197 ? 10.196 -15.425 -21.411 1.00 94.06 197 VAL A CA 1
ATOM 1501 C C . VAL A 1 197 ? 11.643 -15.225 -21.874 1.00 94.06 197 VAL A C 1
ATOM 1503 O O . VAL A 1 197 ? 12.573 -15.330 -21.070 1.00 94.06 197 VAL A O 1
ATOM 1506 N N . PRO A 1 198 ? 11.877 -14.919 -23.163 1.00 93.00 198 PRO A N 1
ATOM 1507 C CA . PRO A 1 198 ? 13.221 -14.658 -23.670 1.00 93.00 198 PRO A CA 1
ATOM 1508 C C . PRO A 1 198 ? 13.873 -13.422 -23.033 1.00 93.00 198 PRO A C 1
ATOM 1510 O O . PRO A 1 198 ? 13.225 -12.394 -22.852 1.00 93.00 198 PRO A O 1
ATOM 1513 N N . ASP A 1 199 ? 15.188 -13.470 -22.814 1.00 90.19 199 ASP A N 1
ATOM 1514 C CA . ASP A 1 199 ? 16.005 -12.305 -22.421 1.00 90.19 199 ASP A CA 1
ATOM 1515 C C . ASP A 1 199 ? 16.450 -11.474 -23.639 1.00 90.19 199 ASP A C 1
ATOM 1517 O O . ASP A 1 199 ? 17.573 -10.983 -23.707 1.00 90.19 199 ASP A O 1
ATOM 1521 N N . ALA A 1 200 ? 15.588 -11.371 -24.650 1.00 88.62 200 ALA A N 1
ATOM 1522 C CA . ALA A 1 200 ? 15.869 -10.617 -25.864 1.00 88.62 200 ALA A CA 1
ATOM 1523 C C . ALA A 1 200 ? 15.490 -9.136 -25.697 1.00 88.62 200 ALA A C 1
ATOM 1525 O O . ALA A 1 200 ? 14.705 -8.768 -24.812 1.00 88.62 200 ALA A O 1
ATOM 1526 N N . ASP A 1 201 ? 16.057 -8.277 -26.543 1.00 88.00 201 ASP A N 1
ATOM 1527 C CA . ASP A 1 201 ? 15.687 -6.863 -26.619 1.00 88.00 201 ASP A CA 1
ATOM 1528 C C . ASP A 1 201 ? 14.281 -6.662 -27.207 1.00 88.00 201 ASP A C 1
ATOM 1530 O O . ASP A 1 201 ? 13.617 -7.603 -27.640 1.00 88.00 201 ASP A O 1
ATOM 1534 N N . VAL A 1 202 ? 13.809 -5.415 -27.223 1.00 87.38 202 VAL A N 1
ATOM 1535 C CA . VAL A 1 202 ? 12.470 -5.071 -27.723 1.00 87.38 202 VAL A CA 1
ATOM 1536 C C . VAL A 1 202 ? 12.227 -5.496 -29.180 1.00 87.38 202 VAL A C 1
ATOM 1538 O O . VAL A 1 202 ? 11.095 -5.839 -29.519 1.00 87.38 202 VAL A O 1
ATOM 1541 N N . VAL A 1 203 ? 13.263 -5.524 -30.027 1.00 83.75 203 VAL A N 1
ATOM 1542 C CA . VAL A 1 203 ? 13.144 -5.836 -31.460 1.00 83.75 203 VAL A CA 1
ATOM 1543 C C . VAL A 1 203 ? 12.927 -7.335 -31.670 1.00 83.75 203 VAL A C 1
ATOM 1545 O O . VAL A 1 203 ? 12.157 -7.738 -32.543 1.00 83.75 203 VAL A O 1
ATOM 1548 N N . ALA A 1 204 ? 13.568 -8.173 -30.853 1.00 89.19 204 ALA A N 1
ATOM 1549 C CA . ALA A 1 204 ? 13.513 -9.627 -30.992 1.00 89.19 204 ALA A CA 1
ATOM 1550 C C . ALA A 1 204 ? 12.543 -10.327 -30.022 1.00 89.19 204 ALA A C 1
ATOM 1552 O O . ALA A 1 204 ? 12.043 -11.404 -30.358 1.00 89.19 204 ALA A O 1
ATOM 1553 N N . PHE A 1 205 ? 12.228 -9.731 -28.865 1.00 93.62 205 PHE A N 1
ATOM 1554 C CA . PHE A 1 205 ? 11.488 -10.363 -27.760 1.00 93.62 205 PHE A CA 1
ATOM 1555 C C . PHE A 1 205 ? 10.212 -11.079 -28.197 1.00 93.62 205 PHE A C 1
ATOM 1557 O O . PHE A 1 205 ? 10.060 -12.279 -27.971 1.00 93.62 205 PHE A O 1
ATOM 1564 N N . ARG A 1 206 ? 9.303 -10.363 -28.865 1.00 94.12 206 ARG A N 1
ATOM 1565 C CA . ARG A 1 206 ? 7.994 -10.908 -29.242 1.00 94.12 206 ARG A CA 1
ATOM 1566 C C . ARG A 1 206 ? 8.114 -12.036 -30.269 1.00 94.12 206 ARG A C 1
ATOM 1568 O O . ARG A 1 206 ? 7.434 -13.052 -30.159 1.00 94.12 206 ARG A O 1
ATOM 1575 N N . ALA A 1 207 ? 9.000 -11.877 -31.252 1.00 94.25 207 ALA A N 1
ATOM 1576 C CA . ALA A 1 207 ? 9.237 -12.890 -32.278 1.00 94.25 207 ALA A CA 1
ATOM 1577 C C . ALA A 1 207 ? 9.917 -14.141 -31.699 1.00 94.25 207 ALA A C 1
ATOM 1579 O O . ALA A 1 207 ? 9.639 -15.259 -32.124 1.00 94.25 207 ALA A O 1
ATOM 1580 N N . GLU A 1 208 ? 10.805 -13.967 -30.724 1.00 95.12 208 GLU A N 1
ATOM 1581 C CA . GLU A 1 208 ? 11.460 -15.071 -30.029 1.00 95.12 208 GLU A CA 1
ATOM 1582 C C . GLU A 1 208 ? 10.502 -15.815 -29.099 1.00 95.12 208 GLU A C 1
ATOM 1584 O O . GLU A 1 208 ? 10.508 -17.045 -29.102 1.00 95.12 208 GLU A O 1
ATOM 1589 N N . ALA A 1 209 ? 9.625 -15.098 -28.391 1.00 95.44 209 ALA A N 1
ATOM 1590 C CA . ALA A 1 209 ? 8.554 -15.698 -27.601 1.00 95.44 209 ALA A CA 1
ATOM 1591 C C . ALA A 1 209 ? 7.640 -16.554 -28.492 1.00 95.44 209 ALA A C 1
ATOM 1593 O O . ALA A 1 209 ? 7.390 -17.713 -28.172 1.00 95.44 209 ALA A O 1
ATOM 1594 N N . PHE A 1 210 ? 7.241 -16.038 -29.661 1.00 96.00 210 PHE A N 1
ATOM 1595 C CA . PHE A 1 210 ? 6.439 -16.781 -30.641 1.00 96.00 210 PHE A CA 1
ATOM 1596 C C . PHE A 1 210 ? 7.121 -18.064 -31.137 1.00 96.00 210 PHE A C 1
ATOM 1598 O O . PHE A 1 210 ? 6.460 -19.075 -31.348 1.00 96.00 210 PHE A O 1
ATOM 1605 N N . ARG A 1 211 ? 8.445 -18.034 -31.333 1.00 97.00 211 ARG A N 1
ATOM 1606 C CA . ARG A 1 211 ? 9.210 -19.205 -31.793 1.00 97.00 211 ARG A CA 1
ATOM 1607 C C . ARG A 1 211 ? 9.418 -20.262 -30.707 1.00 97.00 211 ARG A C 1
ATOM 1609 O O . ARG A 1 211 ? 9.615 -21.422 -31.053 1.00 97.00 211 ARG A O 1
ATOM 1616 N N . ARG A 1 212 ? 9.463 -19.866 -29.430 1.00 96.25 212 ARG A N 1
ATOM 1617 C CA . ARG A 1 212 ? 9.832 -20.750 -28.310 1.00 96.25 212 ARG A CA 1
ATOM 1618 C C . ARG A 1 212 ? 8.645 -21.325 -27.550 1.00 96.25 212 ARG A C 1
ATOM 1620 O O . ARG A 1 212 ? 8.748 -22.439 -27.048 1.00 96.25 212 ARG A O 1
ATOM 1627 N N . LEU A 1 213 ? 7.570 -20.559 -27.416 1.00 96.38 213 LEU A N 1
ATOM 1628 C CA . LEU A 1 213 ? 6.437 -20.909 -26.567 1.00 96.38 213 LEU A CA 1
ATOM 1629 C C . LEU A 1 213 ? 5.375 -21.697 -27.336 1.00 96.38 213 LEU A C 1
ATOM 1631 O O . LEU A 1 213 ? 5.286 -21.630 -28.565 1.00 96.38 213 LEU A O 1
ATOM 1635 N N . SER A 1 214 ? 4.534 -22.431 -26.603 1.00 96.75 214 SER A N 1
ATOM 1636 C CA . SER A 1 214 ? 3.314 -22.991 -27.183 1.00 96.75 214 SER A CA 1
ATOM 1637 C C . SER A 1 214 ? 2.372 -21.864 -27.633 1.00 96.75 214 SER A C 1
ATOM 1639 O O . SER A 1 214 ? 2.522 -20.706 -27.242 1.00 96.75 214 SER A O 1
ATOM 1641 N N . ARG A 1 215 ? 1.367 -22.175 -28.462 1.00 96.06 215 ARG A N 1
ATOM 1642 C CA . ARG A 1 215 ? 0.405 -21.155 -28.922 1.00 96.06 215 ARG A CA 1
ATOM 1643 C C . ARG A 1 215 ? -0.362 -20.506 -27.766 1.00 96.06 215 ARG A C 1
ATOM 1645 O O . ARG A 1 215 ? -0.605 -19.305 -27.822 1.00 96.06 215 ARG A O 1
ATOM 1652 N N . THR A 1 216 ? -0.730 -21.291 -26.755 1.00 95.38 216 THR A N 1
ATOM 1653 C CA . THR A 1 216 ? -1.456 -20.817 -25.568 1.00 95.38 216 THR A CA 1
ATOM 1654 C C . THR A 1 216 ? -0.567 -19.910 -24.720 1.00 95.38 216 THR A C 1
ATOM 1656 O O . THR A 1 216 ? -0.934 -18.772 -24.448 1.00 95.38 216 THR A O 1
ATOM 1659 N N . ASP A 1 217 ? 0.644 -20.373 -24.419 1.00 95.75 217 ASP A N 1
ATOM 1660 C CA . ASP A 1 217 ? 1.657 -19.629 -23.664 1.00 95.75 217 ASP A CA 1
ATOM 1661 C C . ASP A 1 217 ? 2.033 -18.307 -24.348 1.00 95.75 217 ASP A C 1
ATOM 1663 O O . ASP A 1 217 ? 2.118 -17.253 -23.716 1.00 95.75 217 ASP A O 1
ATOM 1667 N N . PHE A 1 218 ? 2.229 -18.340 -25.671 1.00 97.25 218 PHE A N 1
ATOM 1668 C CA . PHE A 1 218 ? 2.490 -17.134 -26.446 1.00 97.25 218 PHE A CA 1
ATOM 1669 C C . PHE A 1 218 ? 1.308 -16.168 -26.392 1.00 97.25 218 PHE A C 1
ATOM 1671 O O . PHE A 1 218 ? 1.539 -14.974 -26.261 1.00 97.25 218 PHE A O 1
ATOM 1678 N N . ALA A 1 219 ? 0.063 -16.648 -26.481 1.00 96.25 219 ALA A N 1
ATOM 1679 C CA . ALA A 1 219 ? -1.108 -15.777 -26.422 1.00 96.25 219 ALA A CA 1
ATOM 1680 C C . ALA A 1 219 ? -1.183 -15.010 -25.091 1.00 96.25 219 ALA A C 1
ATOM 1682 O O . ALA A 1 219 ? -1.436 -13.807 -25.109 1.00 96.25 219 ALA A O 1
ATOM 1683 N N . GLN A 1 220 ? -0.873 -15.669 -23.970 1.00 94.88 220 GLN A N 1
ATOM 1684 C CA . GLN A 1 220 ? -0.802 -15.036 -22.647 1.00 94.88 220 GLN A CA 1
ATOM 1685 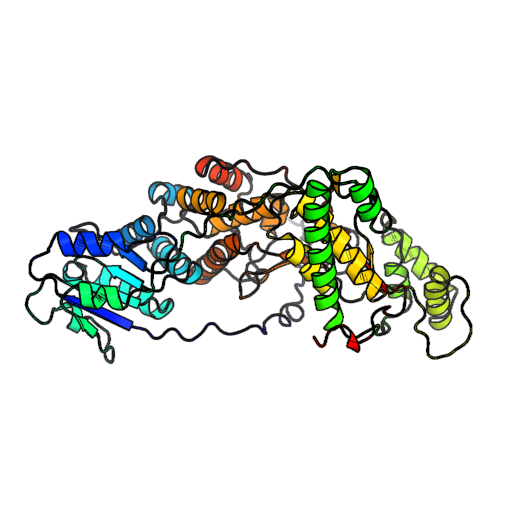C C . GLN A 1 220 ? 0.315 -13.984 -22.574 1.00 94.88 220 GLN A C 1
ATOM 1687 O O . GLN A 1 220 ? 0.087 -12.848 -22.155 1.00 94.88 220 GLN A O 1
ATOM 1692 N N . VAL A 1 221 ? 1.524 -14.324 -23.036 1.00 96.75 221 VAL A N 1
ATOM 1693 C CA . VAL A 1 221 ? 2.648 -13.370 -23.095 1.00 96.75 221 VAL A CA 1
ATOM 1694 C C . VAL A 1 221 ? 2.318 -12.187 -24.013 1.00 96.75 221 VAL A C 1
ATOM 1696 O O . VAL A 1 221 ? 2.609 -11.040 -23.682 1.00 96.75 221 VAL A O 1
ATOM 1699 N N . ASP A 1 222 ? 1.690 -12.440 -25.158 1.00 97.19 222 ASP A N 1
ATOM 1700 C CA . ASP A 1 222 ? 1.325 -11.426 -26.147 1.00 97.19 222 ASP A CA 1
ATOM 1701 C C . ASP A 1 222 ? 0.228 -10.483 -25.628 1.00 97.19 222 ASP A C 1
ATOM 1703 O O . ASP A 1 222 ? 0.256 -9.288 -25.919 1.00 97.19 222 ASP A O 1
ATOM 1707 N N . GLU A 1 223 ? -0.711 -10.974 -24.818 1.00 96.56 223 GLU A N 1
ATOM 1708 C CA . GLU A 1 223 ? -1.702 -10.140 -24.130 1.00 96.56 223 GLU A CA 1
ATOM 1709 C C . GLU A 1 223 ? -1.035 -9.163 -23.152 1.00 96.56 223 GLU A C 1
ATOM 1711 O O . GLU A 1 223 ? -1.259 -7.952 -23.233 1.00 96.56 223 GLU A O 1
ATOM 1716 N N . VAL A 1 224 ? -0.136 -9.658 -22.296 1.00 96.56 224 VAL A N 1
ATOM 1717 C CA . VAL A 1 224 ? 0.617 -8.819 -21.349 1.00 96.56 224 VAL A CA 1
ATOM 1718 C C . VAL A 1 224 ? 1.537 -7.837 -22.085 1.00 96.56 224 VAL A C 1
ATOM 1720 O O . VAL A 1 224 ? 1.636 -6.667 -21.708 1.00 96.56 224 VAL A O 1
ATOM 1723 N N . TYR A 1 225 ? 2.162 -8.264 -23.184 1.00 97.38 225 TYR A N 1
ATOM 1724 C CA . TYR A 1 225 ? 2.991 -7.401 -24.027 1.00 97.38 225 TYR A CA 1
ATOM 1725 C C . TYR A 1 225 ? 2.163 -6.262 -24.636 1.00 97.38 225 TYR A C 1
ATOM 1727 O O . TYR A 1 225 ? 2.553 -5.094 -24.559 1.00 97.38 225 TYR A O 1
ATOM 1735 N N . ARG A 1 226 ? 0.982 -6.570 -25.191 1.00 96.25 226 ARG A N 1
ATOM 1736 C CA . ARG A 1 226 ? 0.059 -5.556 -25.721 1.00 96.25 226 ARG A CA 1
ATOM 1737 C C . ARG A 1 226 ? -0.440 -4.609 -24.635 1.00 96.25 226 ARG A C 1
ATOM 1739 O O . ARG A 1 226 ? -0.583 -3.421 -24.913 1.00 96.25 226 ARG A O 1
ATOM 1746 N N . ALA A 1 227 ? -0.672 -5.092 -23.415 1.00 96.19 227 ALA A N 1
ATOM 1747 C CA . ALA A 1 227 ? -1.058 -4.242 -22.292 1.00 96.19 227 ALA A CA 1
ATOM 1748 C C . ALA A 1 227 ? 0.031 -3.203 -21.966 1.00 96.19 227 ALA A C 1
ATOM 1750 O O . ALA A 1 227 ? -0.282 -2.019 -21.816 1.00 96.19 227 ALA A O 1
ATOM 1751 N N . GLY A 1 228 ? 1.304 -3.619 -21.939 1.00 96.75 228 GLY A N 1
ATOM 1752 C CA . GLY A 1 228 ? 2.451 -2.719 -21.771 1.00 96.75 228 GLY A CA 1
ATOM 1753 C C . GLY A 1 228 ? 2.580 -1.703 -22.908 1.00 96.75 228 GLY A C 1
ATOM 1754 O O . GLY A 1 228 ? 2.743 -0.507 -22.662 1.00 96.75 228 GLY A O 1
ATOM 1755 N N . MET A 1 229 ? 2.420 -2.159 -24.153 1.00 95.44 229 MET A N 1
ATOM 1756 C CA . MET A 1 229 ? 2.428 -1.301 -25.343 1.00 95.44 229 MET A CA 1
ATOM 1757 C C . MET A 1 229 ? 1.324 -0.241 -25.282 1.00 95.44 229 MET A C 1
ATOM 1759 O O . MET A 1 229 ? 1.601 0.949 -25.399 1.00 95.44 229 MET A O 1
ATOM 1763 N N . ALA A 1 230 ? 0.086 -0.653 -25.006 1.00 93.81 230 ALA A N 1
ATOM 1764 C CA . ALA A 1 230 ? -1.052 0.250 -24.889 1.00 93.81 230 ALA A CA 1
ATOM 1765 C C . ALA A 1 230 ? -0.891 1.253 -23.733 1.00 93.81 230 ALA A C 1
ATOM 1767 O O . ALA A 1 230 ? -1.336 2.394 -23.843 1.00 93.81 230 ALA A O 1
ATOM 1768 N N . ALA A 1 231 ? -0.254 0.852 -22.627 1.00 94.31 231 ALA A N 1
ATOM 1769 C CA . ALA A 1 231 ? 0.044 1.751 -21.518 1.00 94.31 231 ALA A CA 1
ATOM 1770 C C . ALA A 1 231 ? 1.042 2.849 -21.914 1.00 94.31 231 ALA A C 1
ATOM 1772 O O . ALA A 1 231 ? 0.773 4.016 -21.635 1.00 94.31 231 ALA A O 1
ATOM 1773 N N . ALA A 1 232 ? 2.133 2.501 -22.607 1.00 94.00 232 ALA A N 1
ATOM 1774 C CA . ALA A 1 232 ? 3.096 3.484 -23.112 1.00 94.00 232 ALA A CA 1
ATOM 1775 C C . ALA A 1 232 ? 2.459 4.435 -24.131 1.00 94.00 232 ALA A C 1
ATOM 1777 O O . ALA A 1 232 ? 2.656 5.643 -24.043 1.00 94.00 232 ALA A O 1
ATOM 1778 N N . CYS A 1 233 ? 1.631 3.913 -25.040 1.00 90.38 233 CYS A N 1
ATOM 1779 C CA . CYS A 1 233 ? 0.908 4.744 -25.997 1.00 90.38 233 CYS A CA 1
ATOM 1780 C C . CYS A 1 233 ? -0.027 5.750 -25.306 1.00 90.38 233 CYS A C 1
ATOM 1782 O O . CYS A 1 233 ? -0.016 6.925 -25.656 1.00 90.38 233 CYS A O 1
ATOM 1784 N N . ARG A 1 234 ? -0.804 5.319 -24.298 1.00 91.12 234 ARG A N 1
ATOM 1785 C CA . ARG A 1 234 ? -1.666 6.227 -23.517 1.00 91.12 234 ARG A CA 1
ATOM 1786 C C . ARG A 1 234 ? -0.865 7.275 -22.752 1.00 91.12 234 ARG A C 1
ATOM 1788 O O . ARG A 1 234 ? -1.295 8.419 -22.674 1.00 91.12 234 ARG A O 1
ATOM 1795 N N . TRP A 1 235 ? 0.266 6.878 -22.171 1.00 90.94 235 TRP A N 1
ATOM 1796 C CA . TRP A 1 235 ? 1.147 7.787 -21.443 1.00 90.94 235 TRP A CA 1
ATOM 1797 C C . TRP A 1 235 ? 1.706 8.868 -22.376 1.00 90.94 235 TRP A C 1
ATOM 1799 O O . TRP A 1 235 ? 1.527 10.052 -22.099 1.00 90.94 235 TRP A O 1
ATOM 1809 N N . LEU A 1 236 ? 2.275 8.484 -23.522 1.00 87.56 236 LEU A N 1
ATOM 1810 C CA . LEU A 1 236 ? 2.901 9.420 -24.463 1.00 87.56 236 LEU A CA 1
ATOM 1811 C C . LEU A 1 236 ? 1.909 10.286 -25.232 1.00 87.56 236 LEU A C 1
ATOM 1813 O O . LEU A 1 236 ? 2.240 11.421 -25.548 1.00 87.56 236 LEU A O 1
ATOM 1817 N N . HIS A 1 237 ? 0.678 9.822 -25.455 1.00 82.38 237 HIS A N 1
ATOM 1818 C CA . HIS A 1 237 ? -0.366 10.664 -26.048 1.00 82.38 237 HIS A CA 1
ATOM 1819 C C . HIS A 1 237 ? -0.662 11.920 -25.205 1.00 82.38 237 HIS A C 1
ATOM 1821 O O . HIS A 1 237 ? -1.051 12.953 -25.740 1.00 82.38 237 HIS A O 1
ATOM 1827 N N . GLY A 1 238 ? -0.461 11.848 -23.884 1.00 71.75 238 GLY A N 1
ATOM 1828 C CA . GLY A 1 238 ? -0.590 12.994 -22.983 1.00 71.75 238 GLY A CA 1
ATOM 1829 C C . GLY A 1 238 ? 0.670 13.856 -22.850 1.00 71.75 238 GLY A C 1
ATOM 1830 O O . GLY A 1 238 ? 0.615 14.859 -22.140 1.00 71.75 238 GLY A O 1
ATOM 1831 N N . HIS A 1 239 ? 1.793 13.482 -23.477 1.00 71.12 239 HIS A N 1
ATOM 1832 C CA . HIS A 1 239 ? 3.050 14.225 -23.380 1.00 71.12 239 HIS A CA 1
ATOM 1833 C C . HIS A 1 239 ? 3.202 15.161 -24.580 1.00 71.12 239 HIS A C 1
ATOM 1835 O O . HIS A 1 239 ? 3.062 14.714 -25.721 1.00 71.12 239 HIS A O 1
ATOM 1841 N N . PRO A 1 240 ? 3.499 16.457 -24.361 1.00 58.84 240 PRO A N 1
ATOM 1842 C CA . PRO A 1 240 ? 3.868 17.325 -25.463 1.00 58.84 240 PRO A CA 1
ATOM 1843 C C . PRO A 1 240 ? 5.088 16.717 -26.157 1.00 58.84 240 PRO A C 1
ATOM 1845 O O . PRO A 1 240 ? 6.014 16.233 -25.505 1.00 58.84 240 PRO A O 1
ATOM 1848 N N . GLY A 1 241 ? 5.043 16.698 -27.489 1.00 58.31 241 GLY A N 1
ATOM 1849 C CA . GLY A 1 241 ? 6.128 16.198 -28.316 1.00 58.31 241 GLY A CA 1
ATOM 1850 C C . GLY A 1 241 ? 7.452 16.929 -28.057 1.00 58.31 241 GLY A C 1
ATOM 1851 O O . GLY A 1 241 ? 7.524 17.847 -27.242 1.00 58.31 241 GLY A O 1
ATOM 1852 N N . PRO A 1 242 ? 8.513 16.536 -28.768 1.00 52.91 242 PRO A N 1
ATOM 1853 C CA . PRO A 1 242 ? 9.873 16.962 -28.494 1.00 52.91 242 PRO A CA 1
ATOM 1854 C C . PRO A 1 242 ? 10.029 18.488 -28.316 1.00 52.91 242 PRO A C 1
ATOM 1856 O O . PRO A 1 242 ? 10.018 19.230 -29.293 1.00 52.91 242 PRO A O 1
ATOM 1859 N N . VAL A 1 243 ? 10.219 18.972 -27.080 1.00 47.78 243 VAL A N 1
ATOM 1860 C CA . VAL A 1 243 ? 10.658 20.354 -26.813 1.00 47.78 243 VAL A CA 1
ATOM 1861 C C . VAL A 1 243 ? 12.180 20.345 -26.677 1.00 47.78 243 VAL A C 1
ATOM 1863 O O . VAL A 1 243 ? 12.745 19.544 -25.932 1.00 47.78 243 VAL A O 1
ATOM 1866 N N . LEU A 1 244 ? 12.875 21.201 -27.432 1.00 48.00 244 LEU A N 1
ATOM 1867 C CA . LEU A 1 244 ? 14.331 21.320 -27.330 1.00 48.00 244 LEU A CA 1
ATOM 1868 C C . LEU A 1 244 ? 14.717 21.836 -25.933 1.00 48.00 244 LEU A C 1
ATOM 1870 O O . LEU A 1 244 ? 14.192 22.870 -25.509 1.00 48.00 244 LEU A O 1
ATOM 1874 N N . PRO A 1 245 ? 15.678 21.196 -25.242 1.00 43.41 245 PRO A N 1
ATOM 1875 C CA . PRO A 1 245 ? 16.208 21.737 -24.002 1.00 43.41 245 PRO A CA 1
ATOM 1876 C C . PRO A 1 245 ? 16.797 23.130 -24.251 1.00 43.41 245 PRO A C 1
ATOM 1878 O O . PRO A 1 245 ? 17.658 23.310 -25.113 1.00 43.41 245 PRO A O 1
ATOM 1881 N N . THR A 1 246 ? 16.392 24.124 -23.463 1.00 46.28 246 THR A N 1
ATOM 1882 C CA . THR A 1 246 ? 17.038 25.451 -23.429 1.00 46.28 246 THR A CA 1
ATOM 1883 C C . THR A 1 246 ? 18.357 25.439 -22.641 1.00 46.28 246 THR A C 1
ATOM 1885 O O . THR A 1 246 ? 18.948 26.491 -22.391 1.00 46.28 246 THR A O 1
ATOM 1888 N N . THR A 1 247 ? 18.837 24.260 -22.234 1.00 49.22 247 THR A N 1
ATOM 1889 C CA . THR A 1 247 ? 20.020 24.083 -21.389 1.00 49.22 247 THR A CA 1
ATOM 1890 C C . THR A 1 247 ? 21.326 24.428 -22.115 1.00 49.22 247 THR A C 1
ATOM 1892 O O . THR A 1 247 ? 21.472 24.262 -23.327 1.00 49.22 247 THR A O 1
ATOM 1895 N N . ARG A 1 248 ? 22.304 24.935 -21.351 1.00 51.47 248 ARG A N 1
ATOM 1896 C CA . ARG A 1 248 ? 23.658 25.259 -21.838 1.00 51.47 248 ARG A CA 1
ATOM 1897 C C . ARG A 1 248 ? 24.351 24.018 -22.412 1.00 51.47 248 ARG A C 1
ATOM 1899 O O . ARG A 1 248 ? 24.190 22.916 -21.890 1.00 51.47 248 ARG A O 1
ATOM 1906 N N . ALA A 1 249 ? 25.179 24.211 -23.440 1.00 51.31 249 ALA A N 1
ATOM 1907 C CA . ALA A 1 249 ? 25.843 23.135 -24.191 1.00 51.31 249 ALA A CA 1
ATOM 1908 C C . ALA A 1 249 ? 26.658 22.160 -23.316 1.00 51.31 249 ALA A C 1
ATOM 1910 O O . ALA A 1 249 ? 26.706 20.962 -23.585 1.00 51.31 249 ALA A O 1
ATOM 1911 N N . GLU A 1 250 ? 27.266 22.666 -22.242 1.00 51.53 250 GLU A N 1
ATOM 1912 C CA . GLU A 1 250 ? 28.054 21.875 -21.291 1.00 51.53 250 GLU A CA 1
ATOM 1913 C C . GLU A 1 250 ? 27.202 20.837 -20.536 1.00 51.53 250 GLU A C 1
ATOM 1915 O O . GLU A 1 250 ? 27.636 19.707 -20.313 1.00 51.53 250 GLU A O 1
ATOM 1920 N N . GLU A 1 251 ? 25.963 21.192 -20.193 1.00 53.62 251 GLU A N 1
ATOM 1921 C CA . GLU A 1 251 ? 25.017 20.303 -19.512 1.00 53.62 251 GLU A CA 1
ATOM 1922 C C . GLU A 1 251 ? 24.484 19.229 -20.472 1.00 53.62 251 GLU A C 1
ATOM 1924 O O . GLU A 1 251 ? 24.363 18.060 -20.107 1.00 53.62 251 GLU A O 1
ATOM 1929 N N . ALA A 1 252 ? 24.254 19.596 -21.738 1.00 54.31 252 ALA A N 1
ATOM 1930 C CA . ALA A 1 252 ? 23.924 18.641 -22.793 1.00 54.31 252 ALA A CA 1
ATOM 1931 C C . ALA A 1 252 ? 25.062 17.625 -23.012 1.00 54.31 252 ALA A C 1
ATOM 1933 O O . ALA A 1 252 ? 24.802 16.428 -23.119 1.00 54.31 252 ALA A O 1
ATOM 1934 N N . LEU A 1 253 ? 26.323 18.077 -22.995 1.00 56.28 253 LEU A N 1
ATOM 1935 C CA . LEU A 1 253 ? 27.509 17.219 -23.122 1.00 56.28 253 LEU A CA 1
ATOM 1936 C C . LEU A 1 253 ? 27.668 16.227 -21.967 1.00 56.28 253 LEU A C 1
ATOM 1938 O O . LEU A 1 253 ? 27.976 15.060 -22.208 1.00 56.28 253 LEU A O 1
ATOM 1942 N N . ARG A 1 254 ? 27.389 16.645 -20.726 1.00 58.03 254 ARG A N 1
ATOM 1943 C CA . ARG A 1 254 ? 27.390 15.739 -19.563 1.00 58.03 254 ARG A CA 1
ATOM 1944 C C . ARG A 1 254 ? 26.328 14.645 -19.679 1.00 58.03 254 ARG A C 1
ATOM 1946 O O . ARG A 1 254 ? 26.606 13.497 -19.342 1.00 58.03 254 ARG A O 1
ATOM 1953 N N . ARG A 1 255 ? 25.140 14.981 -20.191 1.00 52.06 255 ARG A N 1
ATOM 1954 C CA . ARG A 1 255 ? 23.999 14.056 -20.323 1.00 52.06 255 ARG A CA 1
ATOM 1955 C C . ARG A 1 255 ? 24.174 12.971 -21.394 1.00 52.06 255 ARG A C 1
ATOM 1957 O O . ARG A 1 255 ? 23.434 11.990 -21.353 1.00 52.06 255 ARG A O 1
ATOM 1964 N N . MET A 1 256 ? 25.131 13.119 -22.316 1.00 53.41 256 MET A N 1
ATOM 1965 C CA . MET A 1 256 ? 25.445 12.120 -23.357 1.00 53.41 256 MET A CA 1
ATOM 1966 C C . MET A 1 256 ? 26.614 11.195 -23.003 1.00 53.41 256 MET A C 1
ATOM 1968 O O . MET A 1 256 ? 26.993 10.347 -23.809 1.00 53.41 256 MET A O 1
ATOM 1972 N N . GLY A 1 257 ? 27.224 11.362 -21.828 1.00 55.47 257 GLY A N 1
ATOM 1973 C CA . GLY A 1 257 ? 28.316 10.499 -21.401 1.00 55.47 257 GLY A CA 1
ATOM 1974 C C . GLY A 1 257 ? 27.900 9.023 -21.331 1.00 55.47 257 GLY A C 1
ATOM 1975 O O . GLY A 1 257 ? 26.802 8.734 -20.851 1.00 55.47 257 GLY A O 1
ATOM 1976 N N . PRO A 1 258 ? 28.755 8.071 -21.755 1.00 48.69 258 PRO A N 1
ATOM 1977 C CA . PRO A 1 258 ? 28.484 6.649 -21.581 1.00 48.69 258 PRO A CA 1
ATOM 1978 C C . PRO A 1 258 ? 28.242 6.325 -20.104 1.00 48.69 258 PRO A C 1
ATOM 1980 O O . PRO A 1 258 ? 28.965 6.806 -19.224 1.00 48.69 258 PRO A O 1
ATOM 1983 N N . THR A 1 259 ? 27.270 5.454 -19.826 1.00 43.00 259 THR A N 1
ATOM 1984 C CA . THR A 1 259 ? 27.079 4.889 -18.484 1.00 43.00 259 THR A CA 1
ATOM 1985 C C . THR A 1 259 ? 28.372 4.215 -18.020 1.00 43.00 259 THR A C 1
ATOM 1987 O O . THR A 1 259 ? 28.814 3.244 -18.631 1.00 43.00 259 THR A O 1
ATOM 1990 N N . GLY A 1 260 ? 28.980 4.733 -16.945 1.00 43.53 260 GLY A N 1
ATOM 1991 C CA . GLY A 1 260 ? 30.210 4.197 -16.347 1.00 43.53 260 GLY A CA 1
ATOM 1992 C C . GLY A 1 260 ? 31.443 5.105 -16.435 1.00 43.53 260 GLY A C 1
ATOM 1993 O O . GLY A 1 260 ? 32.417 4.849 -15.727 1.00 43.53 260 GLY A O 1
ATOM 1994 N N . VAL A 1 261 ? 31.413 6.180 -17.231 1.00 49.84 261 VAL A N 1
ATOM 1995 C CA . VAL A 1 261 ? 32.473 7.206 -17.207 1.00 49.84 261 VAL A CA 1
ATOM 1996 C C . VAL A 1 261 ? 32.327 8.056 -15.945 1.00 49.84 261 VAL A C 1
ATOM 1998 O O . VAL A 1 261 ? 31.220 8.457 -15.581 1.00 49.84 261 VAL A O 1
ATOM 2001 N N . ARG A 1 262 ? 33.435 8.342 -15.248 1.00 50.94 262 ARG A N 1
ATOM 2002 C CA . ARG A 1 262 ? 33.380 9.138 -14.014 1.00 50.94 262 ARG A CA 1
ATOM 2003 C C . ARG A 1 262 ? 32.985 10.573 -14.354 1.00 50.94 262 ARG A C 1
ATOM 2005 O O . ARG A 1 262 ? 33.557 11.184 -15.251 1.00 50.94 262 ARG A O 1
ATOM 2012 N N . SER A 1 263 ? 32.084 11.170 -13.581 1.00 49.66 263 SER A N 1
ATOM 2013 C CA . SER A 1 263 ? 31.592 12.534 -13.827 1.00 49.66 263 SER A CA 1
ATOM 2014 C C . SER A 1 263 ? 32.691 13.600 -13.866 1.00 49.66 263 SER A C 1
ATOM 2016 O O . SER A 1 263 ? 32.532 14.628 -14.517 1.00 49.66 263 SER A O 1
ATOM 2018 N N . LEU A 1 264 ? 33.827 13.366 -13.194 1.00 56.22 264 LEU A N 1
ATOM 2019 C CA . LEU A 1 264 ? 35.003 14.238 -13.273 1.00 56.22 264 LEU A CA 1
ATOM 2020 C C . LEU A 1 264 ? 35.686 14.176 -14.648 1.00 56.22 264 LEU A C 1
ATOM 2022 O O . LEU A 1 264 ? 36.158 15.197 -15.135 1.00 56.22 264 LEU A O 1
ATOM 2026 N N . GLU A 1 265 ? 35.735 13.001 -15.271 1.00 58.41 265 GLU A N 1
ATOM 2027 C CA . GLU A 1 265 ? 36.293 12.803 -16.614 1.00 58.41 265 GLU A CA 1
ATOM 2028 C C . GLU A 1 265 ? 35.359 13.398 -17.667 1.00 58.41 265 GLU A C 1
ATOM 2030 O O . GLU A 1 265 ? 35.815 14.124 -18.545 1.00 58.41 265 GLU A O 1
ATOM 2035 N N . LEU A 1 266 ? 34.047 13.192 -17.507 1.00 58.97 266 LEU A N 1
ATOM 2036 C CA . LEU A 1 266 ? 33.020 13.840 -18.325 1.00 58.97 266 LEU A CA 1
ATOM 2037 C C . LEU A 1 266 ? 33.066 15.364 -18.212 1.00 58.97 266 LEU A C 1
ATOM 2039 O O . LEU A 1 266 ? 33.011 16.050 -19.226 1.00 58.97 266 LEU A O 1
ATOM 2043 N N . ARG A 1 267 ? 33.227 15.904 -16.998 1.00 56.56 267 ARG A N 1
ATOM 2044 C CA . ARG A 1 267 ? 33.352 17.349 -16.779 1.00 56.56 267 ARG A CA 1
ATOM 2045 C C . ARG A 1 267 ? 34.631 17.907 -17.387 1.00 56.56 267 ARG A C 1
ATOM 2047 O O . ARG A 1 267 ? 34.549 18.882 -18.114 1.00 56.56 267 ARG A O 1
ATOM 2054 N N . ARG A 1 268 ? 35.787 17.279 -17.156 1.00 64.31 268 ARG A N 1
ATOM 2055 C CA . ARG A 1 268 ? 37.056 17.704 -17.771 1.00 64.31 268 ARG A CA 1
ATOM 2056 C C . ARG A 1 268 ? 37.003 17.624 -19.294 1.00 64.31 268 ARG A C 1
ATOM 2058 O O . ARG A 1 268 ? 37.552 18.493 -19.958 1.00 64.31 268 ARG A O 1
ATOM 2065 N N . GLY A 1 269 ? 36.331 16.610 -19.839 1.00 63.19 269 GLY A N 1
ATOM 2066 C CA . GLY A 1 269 ? 36.068 16.492 -21.270 1.00 63.19 269 GLY A CA 1
ATOM 2067 C C . GLY A 1 269 ? 35.178 17.623 -21.784 1.00 63.19 269 GLY A C 1
ATOM 2068 O O . GLY A 1 269 ? 35.538 18.279 -22.754 1.00 63.19 269 GLY A O 1
ATOM 2069 N N . ALA A 1 270 ? 34.064 17.906 -21.105 1.00 63.12 270 ALA A N 1
ATOM 2070 C CA . ALA A 1 270 ? 33.159 18.998 -21.464 1.00 63.12 270 ALA A CA 1
ATOM 2071 C C . ALA A 1 270 ? 33.828 20.380 -21.329 1.00 63.12 270 ALA A C 1
ATOM 2073 O O . ALA A 1 270 ? 33.678 21.206 -22.220 1.00 63.12 270 ALA A O 1
ATOM 2074 N N . GLU A 1 271 ? 34.621 20.610 -20.278 1.00 65.06 271 GLU A N 1
ATOM 2075 C CA . GLU A 1 271 ? 35.413 21.830 -20.059 1.00 65.06 271 GLU A CA 1
ATOM 2076 C C . GLU A 1 271 ? 36.503 21.992 -21.129 1.00 65.06 271 GLU A C 1
ATOM 2078 O O . GLU A 1 271 ? 36.669 23.077 -21.680 1.00 65.06 271 GLU A O 1
ATOM 2083 N N . ALA A 1 272 ? 37.218 20.918 -21.478 1.00 68.75 272 ALA A N 1
ATOM 2084 C CA . ALA A 1 272 ? 38.225 20.940 -22.539 1.00 68.75 272 ALA A CA 1
ATOM 2085 C C . ALA A 1 272 ? 37.609 21.205 -23.920 1.00 68.75 272 ALA A C 1
ATOM 2087 O O . ALA A 1 272 ? 38.218 21.877 -24.752 1.00 68.75 272 ALA A O 1
ATOM 2088 N N . LEU A 1 273 ? 36.396 20.701 -24.163 1.00 63.66 273 LEU A N 1
ATOM 2089 C CA . LEU A 1 273 ? 35.630 21.019 -25.362 1.00 63.66 273 LEU A CA 1
ATOM 2090 C C . LEU A 1 273 ? 35.162 22.481 -25.330 1.00 63.66 273 LEU A C 1
ATOM 2092 O O . LEU A 1 273 ? 35.345 23.187 -26.316 1.00 63.66 273 LEU A O 1
ATOM 2096 N N . ALA A 1 274 ? 34.646 22.970 -24.199 1.00 65.81 274 ALA A N 1
ATOM 2097 C CA . ALA A 1 274 ? 34.167 24.346 -24.049 1.00 65.81 274 ALA A CA 1
ATOM 2098 C C . ALA A 1 274 ? 35.263 25.416 -24.132 1.00 65.81 274 ALA A C 1
ATOM 2100 O O . ALA A 1 274 ? 34.986 26.564 -24.460 1.00 65.81 274 ALA A O 1
ATOM 2101 N N . GLN A 1 275 ? 36.517 25.045 -23.875 1.00 73.44 275 GLN A N 1
ATOM 2102 C CA . GLN A 1 275 ? 37.675 25.909 -24.114 1.00 73.44 275 GLN A CA 1
ATOM 2103 C C . GLN A 1 275 ? 38.052 26.019 -25.596 1.00 73.44 275 GLN A C 1
ATOM 2105 O O . GLN A 1 275 ? 38.818 26.908 -25.965 1.00 73.44 275 GLN A O 1
ATOM 2110 N N . ARG A 1 276 ? 37.578 25.092 -26.435 1.00 71.44 276 ARG A N 1
ATOM 2111 C CA . ARG A 1 276 ? 38.050 24.914 -27.813 1.00 71.44 276 ARG A CA 1
ATOM 2112 C C . ARG A 1 276 ? 36.984 25.186 -28.871 1.00 71.44 276 ARG A C 1
ATOM 2114 O O . ARG A 1 276 ? 37.348 25.416 -30.018 1.00 71.44 276 ARG A O 1
ATOM 2121 N N . TYR A 1 277 ? 35.718 25.164 -28.476 1.00 64.12 277 TYR A N 1
ATOM 2122 C CA . TYR A 1 277 ? 34.557 25.369 -29.332 1.00 64.12 277 TYR A CA 1
ATOM 2123 C C . TYR A 1 277 ? 33.600 26.343 -28.653 1.00 64.12 277 TYR A C 1
ATOM 2125 O O . TYR A 1 277 ? 33.441 26.304 -27.429 1.00 64.12 277 TYR A O 1
ATOM 2133 N N . ASP A 1 278 ? 32.953 27.206 -29.431 1.00 68.88 278 ASP A N 1
ATOM 2134 C CA . ASP A 1 278 ? 31.930 28.097 -28.889 1.00 68.88 278 ASP A CA 1
ATOM 2135 C C . ASP A 1 278 ? 30.646 27.331 -28.501 1.00 68.88 278 ASP A C 1
ATOM 2137 O O . ASP A 1 278 ? 30.459 26.153 -28.816 1.00 68.88 278 ASP A O 1
ATOM 2141 N N . GLU A 1 279 ? 29.733 27.979 -27.772 1.00 57.28 279 GLU A N 1
ATOM 2142 C CA . GLU A 1 279 ? 28.524 27.313 -27.270 1.00 57.28 279 GLU A CA 1
ATOM 2143 C C . GLU A 1 279 ? 27.635 26.753 -28.398 1.00 57.28 279 GLU A C 1
ATOM 2145 O O . GLU A 1 279 ? 26.979 25.722 -28.222 1.00 57.28 279 GLU A O 1
ATOM 2150 N N . SER A 1 280 ? 27.627 27.396 -29.568 1.00 55.53 280 SER A N 1
ATOM 2151 C CA . SER A 1 280 ? 26.884 26.928 -30.737 1.00 55.53 280 SER A CA 1
ATOM 2152 C C . SER A 1 280 ? 27.544 25.686 -31.332 1.00 55.53 280 SER A C 1
ATOM 2154 O O . SER A 1 280 ? 26.862 24.696 -31.599 1.00 55.53 280 SER A O 1
ATOM 2156 N N . GLU A 1 281 ? 28.865 25.692 -31.489 1.00 58.34 281 GLU A N 1
ATOM 2157 C CA . GLU A 1 281 ? 29.660 24.569 -31.988 1.00 58.34 281 GLU A CA 1
ATOM 2158 C C . GLU A 1 281 ? 29.585 23.357 -31.058 1.00 58.34 281 GLU A C 1
ATOM 2160 O O . GLU A 1 281 ? 29.396 22.236 -31.525 1.00 58.34 281 GLU A O 1
ATOM 2165 N N . LEU A 1 282 ? 29.625 23.560 -29.741 1.00 60.69 282 LEU A N 1
ATOM 2166 C CA . LEU A 1 282 ? 29.439 22.490 -28.759 1.00 60.69 282 LEU A CA 1
ATOM 2167 C C . LEU A 1 282 ? 28.050 21.870 -28.829 1.00 60.69 282 LEU A C 1
ATOM 2169 O O . LEU A 1 282 ? 27.934 20.649 -28.757 1.00 60.69 282 LEU A O 1
ATOM 2173 N N . ARG A 1 283 ? 26.998 22.680 -29.010 1.00 57.38 283 ARG A N 1
ATOM 2174 C CA . ARG A 1 283 ? 25.649 22.153 -29.275 1.00 57.38 283 ARG A CA 1
ATOM 2175 C C . ARG A 1 283 ? 25.631 21.361 -30.577 1.00 57.38 283 ARG A C 1
ATOM 2177 O O . ARG A 1 283 ? 25.005 20.311 -30.634 1.00 57.38 283 ARG A O 1
ATOM 2184 N N . HIS A 1 284 ? 26.336 21.816 -31.610 1.00 54.22 284 HIS A N 1
ATOM 2185 C CA . HIS A 1 284 ? 26.436 21.095 -32.878 1.00 54.22 284 HIS A CA 1
ATOM 2186 C C . HIS A 1 284 ? 27.227 19.787 -32.770 1.00 54.22 284 HIS A C 1
ATOM 2188 O O . HIS A 1 284 ? 26.817 18.811 -33.384 1.00 54.22 284 HIS A O 1
ATOM 2194 N N . ILE A 1 285 ? 28.302 19.732 -31.982 1.00 57.12 285 ILE A N 1
ATOM 2195 C CA . ILE A 1 285 ? 29.091 18.517 -31.723 1.00 57.12 285 ILE A CA 1
ATOM 2196 C C . ILE A 1 285 ? 28.289 17.537 -30.873 1.00 57.12 285 ILE A C 1
ATOM 2198 O O . ILE A 1 285 ? 28.248 16.350 -31.182 1.00 57.12 285 ILE A O 1
ATOM 2202 N N . ALA A 1 286 ? 27.617 18.040 -29.837 1.00 55.72 286 ALA A N 1
ATOM 2203 C CA . ALA A 1 286 ? 26.757 17.242 -28.983 1.00 55.72 286 ALA A CA 1
ATOM 2204 C C . ALA A 1 286 ? 25.674 16.526 -29.788 1.00 55.72 286 ALA A C 1
ATOM 2206 O O . ALA A 1 286 ? 25.472 15.322 -29.694 1.00 55.72 286 ALA A O 1
ATOM 2207 N N . VAL A 1 287 ? 25.041 17.285 -30.667 1.00 49.75 287 VAL A N 1
ATOM 2208 C CA . VAL A 1 287 ? 24.001 16.780 -31.545 1.00 49.75 287 VAL A CA 1
ATOM 2209 C C . VAL A 1 287 ? 24.571 15.940 -32.702 1.00 49.75 287 VAL A C 1
ATOM 2211 O O . VAL A 1 287 ? 23.968 14.953 -33.109 1.00 49.75 287 VAL A O 1
ATOM 2214 N N . GLY A 1 288 ? 25.751 16.284 -33.220 1.00 45.19 288 GLY A N 1
ATOM 2215 C CA . GLY A 1 288 ? 26.433 15.578 -34.308 1.00 45.19 288 GLY A CA 1
ATOM 2216 C C . GLY A 1 288 ? 26.998 14.210 -33.913 1.00 45.19 288 GLY A C 1
ATOM 2217 O O . GLY A 1 288 ? 26.995 13.302 -34.735 1.00 45.19 288 GLY A O 1
ATOM 2218 N N . LEU A 1 289 ? 27.410 14.019 -32.655 1.00 51.88 289 LEU A N 1
ATOM 2219 C CA . LEU A 1 289 ? 27.794 12.704 -32.111 1.00 51.88 289 LEU A CA 1
ATOM 2220 C C . LEU A 1 289 ? 26.618 11.719 -32.045 1.00 51.88 289 LEU A C 1
ATOM 2222 O O . LEU A 1 289 ? 26.829 10.511 -31.973 1.00 51.88 289 LEU A O 1
ATOM 2226 N N . LEU A 1 290 ? 25.394 12.241 -32.090 1.00 46.75 290 LEU A N 1
ATOM 2227 C CA . LEU A 1 290 ? 24.156 11.481 -32.042 1.00 46.75 290 LEU A CA 1
ATOM 2228 C C . LEU A 1 290 ? 23.556 11.237 -33.448 1.00 46.75 290 LEU A C 1
ATOM 2230 O O . LEU A 1 290 ? 22.822 10.268 -33.626 1.00 46.75 290 LEU A O 1
ATOM 2234 N N . CYS A 1 291 ? 23.916 12.025 -34.472 1.00 40.53 291 CYS A N 1
ATOM 2235 C CA . CYS A 1 291 ? 23.296 11.971 -35.806 1.00 40.53 291 CYS A CA 1
ATOM 2236 C C . CYS A 1 291 ? 24.290 11.622 -36.934 1.00 40.53 291 CYS A C 1
ATOM 2238 O O . CYS A 1 291 ? 25.132 12.439 -37.308 1.00 40.53 291 CYS A O 1
ATOM 2240 N N . LEU A 1 292 ? 24.115 10.472 -37.592 1.00 37.06 292 LEU A N 1
ATOM 2241 C CA . LEU A 1 292 ? 24.626 10.255 -38.952 1.00 37.06 292 LEU A CA 1
ATOM 2242 C C . LEU A 1 292 ? 23.734 11.033 -39.941 1.00 37.06 292 LEU A C 1
ATOM 2244 O O . LEU A 1 292 ? 22.570 10.695 -40.106 1.00 37.06 292 LEU A O 1
ATOM 2248 N N . ASN A 1 293 ? 24.296 12.074 -40.567 1.00 36.88 293 ASN A N 1
ATOM 2249 C CA . ASN A 1 293 ? 23.844 12.792 -41.776 1.00 36.88 293 ASN A CA 1
ATOM 2250 C C . ASN A 1 293 ? 22.322 12.874 -42.063 1.00 36.88 293 ASN A C 1
ATOM 2252 O O . ASN A 1 293 ? 21.746 11.976 -42.673 1.00 36.88 293 ASN A O 1
ATOM 2256 N N . GLY A 1 294 ? 21.717 14.041 -41.803 1.00 33.66 294 GLY A N 1
ATOM 2257 C CA . GLY A 1 294 ? 20.414 14.455 -42.351 1.00 33.66 294 GLY A CA 1
ATOM 2258 C C . GLY A 1 294 ? 20.427 15.933 -42.793 1.00 33.66 294 GLY A C 1
ATOM 2259 O O . GLY A 1 294 ? 21.182 16.719 -42.218 1.00 33.66 294 GLY A O 1
ATOM 2260 N N . PRO A 1 295 ? 19.676 16.321 -43.845 1.00 34.62 295 PRO A N 1
ATOM 2261 C CA . PRO A 1 295 ? 19.878 17.566 -44.588 1.00 34.62 295 PRO A CA 1
ATOM 2262 C C . PRO A 1 295 ? 19.456 18.831 -43.824 1.00 34.62 295 PRO A C 1
ATOM 2264 O O . PRO A 1 295 ? 18.672 18.804 -42.883 1.00 34.62 295 PRO A O 1
ATOM 2267 N N . ARG A 1 296 ? 19.994 19.967 -44.287 1.00 39.47 296 ARG A N 1
ATOM 2268 C CA . ARG A 1 296 ? 19.896 21.330 -43.733 1.00 39.47 296 ARG A CA 1
ATOM 2269 C C . ARG A 1 296 ? 18.482 21.954 -43.791 1.00 39.47 296 ARG A C 1
ATOM 2271 O O . ARG A 1 296 ? 18.335 23.047 -44.329 1.00 39.47 296 ARG A O 1
ATOM 2278 N N . SER A 1 297 ? 17.442 21.306 -43.267 1.00 39.41 297 SER A N 1
ATOM 2279 C CA . SER A 1 297 ? 16.131 21.946 -43.060 1.00 39.41 297 SER A CA 1
ATOM 2280 C C . SER A 1 297 ? 15.985 22.406 -41.609 1.00 39.41 297 SER A C 1
ATOM 2282 O O . SER A 1 297 ? 16.128 21.606 -40.688 1.00 39.41 297 SER A O 1
ATOM 2284 N N . SER A 1 298 ? 15.686 23.688 -41.408 1.00 42.09 298 SER A N 1
ATOM 2285 C CA . SER A 1 298 ? 15.654 24.393 -40.117 1.00 42.09 298 SER A CA 1
ATOM 2286 C C . SER A 1 298 ? 14.552 23.967 -39.136 1.00 42.09 298 SER A C 1
ATOM 2288 O O . SER A 1 298 ? 14.478 24.543 -38.057 1.00 42.09 298 SER A O 1
ATOM 2290 N N . GLU A 1 299 ? 13.714 22.983 -39.471 1.00 41.53 299 GLU A N 1
ATOM 2291 C CA . GLU A 1 299 ? 12.532 22.615 -38.670 1.00 41.53 299 GLU A CA 1
ATOM 2292 C C . GLU A 1 299 ? 12.499 21.150 -38.199 1.00 41.53 299 GLU A C 1
ATOM 2294 O O . GLU A 1 299 ? 11.627 20.769 -37.419 1.00 41.53 299 GLU A O 1
ATOM 2299 N N . MET A 1 300 ? 13.474 20.319 -38.587 1.00 45.62 300 MET A N 1
ATOM 2300 C CA . MET A 1 300 ? 13.601 18.973 -38.021 1.00 45.62 300 MET A CA 1
ATOM 2301 C C . MET A 1 300 ? 14.518 18.998 -36.801 1.00 45.62 300 MET A C 1
ATOM 2303 O O . MET A 1 300 ? 15.728 19.211 -36.893 1.00 45.62 300 MET A O 1
ATOM 2307 N N . HIS A 1 301 ? 13.894 18.782 -35.647 1.00 50.94 301 HIS A N 1
ATOM 2308 C CA . HIS A 1 301 ? 14.508 18.504 -34.360 1.00 50.94 301 HIS A CA 1
ATOM 2309 C C . HIS A 1 301 ? 15.650 17.507 -34.575 1.00 50.94 301 HIS A C 1
ATOM 2311 O O . HIS A 1 301 ? 15.446 16.428 -35.131 1.00 50.94 301 HIS A O 1
ATOM 2317 N N . LYS A 1 302 ? 16.875 17.900 -34.220 1.00 55.38 302 LYS A N 1
ATOM 2318 C CA . LYS A 1 302 ? 18.060 17.078 -34.454 1.00 55.38 302 LYS A CA 1
ATOM 2319 C C . LYS A 1 302 ? 18.049 15.908 -33.461 1.00 55.38 302 LYS A C 1
ATOM 2321 O O . LYS A 1 302 ? 18.440 16.060 -32.307 1.00 55.38 302 LYS A O 1
ATOM 2326 N N . LEU A 1 303 ? 17.499 14.788 -33.909 1.00 58.72 303 LEU A N 1
ATOM 2327 C CA . LEU A 1 303 ? 17.364 13.535 -33.175 1.00 58.72 303 LEU A CA 1
ATOM 2328 C C . LEU A 1 303 ? 18.594 12.654 -33.403 1.00 58.72 303 LEU A C 1
ATOM 2330 O O . LEU A 1 303 ? 19.031 12.561 -34.548 1.00 58.72 303 LEU A O 1
ATOM 2334 N N . PRO A 1 304 ? 19.076 11.918 -32.393 1.00 64.62 304 PRO A N 1
ATOM 2335 C CA . PRO A 1 304 ? 18.446 11.702 -31.103 1.00 64.62 304 PRO A CA 1
ATOM 2336 C C . PRO A 1 304 ? 18.827 12.726 -30.031 1.00 64.62 304 PRO A C 1
ATOM 2338 O O . PRO A 1 304 ? 19.884 13.347 -30.087 1.00 64.62 304 PRO A O 1
ATOM 2341 N N . TYR A 1 305 ? 17.972 12.878 -29.020 1.00 71.94 305 TYR A N 1
ATOM 2342 C CA . TYR A 1 305 ? 18.289 13.639 -27.811 1.00 71.94 305 TYR A CA 1
ATOM 2343 C C . TYR A 1 305 ? 17.558 13.070 -26.586 1.00 71.94 305 TYR A C 1
ATOM 2345 O O . TYR A 1 305 ? 16.569 12.351 -26.716 1.00 71.94 305 TYR A O 1
ATOM 2353 N N . ARG A 1 306 ? 18.078 13.348 -25.386 1.00 75.69 306 ARG A N 1
ATOM 2354 C CA . ARG A 1 306 ? 17.588 12.751 -24.134 1.00 75.69 306 ARG A CA 1
ATOM 2355 C C . ARG A 1 306 ? 16.183 13.255 -23.777 1.00 75.69 306 ARG A C 1
ATOM 2357 O O . ARG A 1 306 ? 15.940 14.457 -23.848 1.00 75.69 306 ARG A O 1
ATOM 2364 N N . PHE A 1 307 ? 15.307 12.344 -23.357 1.00 81.75 307 PHE A N 1
ATOM 2365 C CA . PHE A 1 307 ? 14.022 12.672 -22.738 1.00 81.75 307 PHE A CA 1
ATOM 2366 C C . PHE A 1 307 ? 14.257 13.515 -21.480 1.00 81.75 307 PHE A C 1
ATOM 2368 O O . PHE A 1 307 ? 15.174 13.246 -20.705 1.00 81.75 307 PHE A O 1
ATOM 2375 N N . ASP A 1 308 ? 13.496 14.586 -21.320 1.00 75.69 308 ASP A N 1
ATOM 2376 C CA . ASP A 1 308 ? 13.713 15.604 -20.296 1.00 75.69 308 ASP A CA 1
ATOM 2377 C C . ASP A 1 308 ? 12.940 15.345 -18.995 1.00 75.69 308 ASP A C 1
ATOM 2379 O O . ASP A 1 308 ? 13.334 15.878 -17.956 1.00 75.69 308 ASP A O 1
ATOM 2383 N N .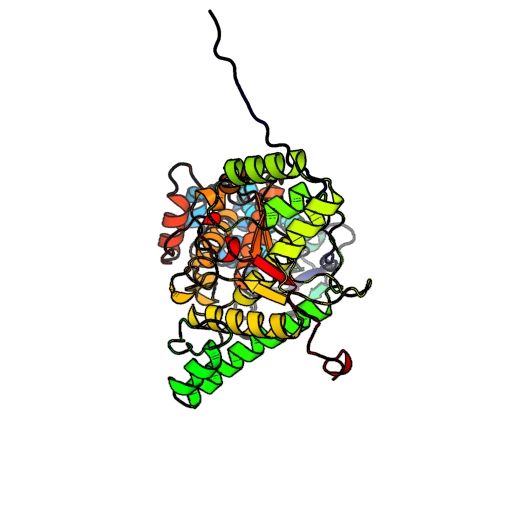 ASP A 1 309 ? 11.920 14.483 -19.026 1.00 81.06 309 ASP A N 1
ATOM 2384 C CA . ASP A 1 309 ? 11.108 14.092 -17.868 1.00 81.06 309 ASP A CA 1
ATOM 2385 C C . ASP A 1 309 ? 11.507 12.714 -17.296 1.00 81.06 309 ASP A C 1
ATOM 2387 O O . ASP A 1 309 ? 10.759 11.735 -17.343 1.00 81.06 309 ASP A O 1
ATOM 2391 N N . ASP A 1 310 ? 12.726 12.623 -16.751 1.00 79.69 310 ASP A N 1
ATOM 2392 C CA . ASP A 1 310 ? 13.224 11.395 -16.106 1.00 79.69 310 ASP A CA 1
ATOM 2393 C C . ASP A 1 310 ? 12.309 10.956 -14.926 1.00 79.69 310 ASP A C 1
ATOM 2395 O O . ASP A 1 310 ? 12.049 9.763 -14.757 1.00 79.69 310 ASP A O 1
ATOM 2399 N N . ASP A 1 311 ? 11.745 11.904 -14.158 1.00 80.94 311 ASP A N 1
ATOM 2400 C CA . ASP A 1 311 ? 10.825 11.616 -13.040 1.00 80.94 311 ASP A CA 1
ATOM 2401 C C . ASP A 1 311 ? 9.495 11.009 -13.543 1.00 80.94 311 ASP A C 1
ATOM 2403 O O . ASP A 1 311 ? 8.982 10.049 -12.955 1.00 80.94 311 ASP A O 1
ATOM 2407 N N . GLY A 1 312 ? 8.928 11.537 -14.633 1.00 85.69 312 GLY A N 1
ATOM 2408 C CA . GLY A 1 312 ? 7.717 11.013 -15.264 1.00 85.69 312 GLY A CA 1
ATOM 2409 C C . GLY A 1 312 ? 7.929 9.653 -15.924 1.00 85.69 312 GLY A C 1
ATOM 2410 O O . GLY A 1 312 ? 7.056 8.784 -15.818 1.00 85.69 312 GLY A O 1
ATOM 2411 N N . LEU A 1 313 ? 9.103 9.420 -16.522 1.00 88.50 313 LEU A N 1
ATOM 2412 C CA . LEU A 1 313 ? 9.506 8.103 -17.021 1.00 88.50 313 LEU A CA 1
ATOM 2413 C C . LEU A 1 313 ? 9.560 7.075 -15.882 1.00 88.50 313 LEU A C 1
ATOM 2415 O O . LEU A 1 313 ? 8.974 5.996 -16.004 1.00 88.50 313 LEU A O 1
ATOM 2419 N N . ASP A 1 314 ? 10.203 7.407 -14.761 1.00 87.56 314 ASP A N 1
ATOM 2420 C CA . ASP A 1 314 ? 10.280 6.524 -13.594 1.00 87.56 314 ASP A CA 1
ATOM 2421 C C . ASP A 1 314 ? 8.895 6.264 -12.981 1.00 87.56 314 ASP A C 1
ATOM 2423 O O . ASP A 1 314 ? 8.564 5.116 -12.655 1.00 87.56 314 ASP A O 1
ATOM 2427 N N . CYS A 1 315 ? 8.043 7.291 -12.871 1.00 88.44 315 CYS A N 1
ATOM 2428 C CA . CYS A 1 315 ? 6.648 7.134 -12.443 1.00 88.44 315 CYS A CA 1
ATOM 2429 C C . CYS A 1 315 ? 5.898 6.150 -13.344 1.00 88.44 315 CYS A C 1
ATOM 2431 O O . CYS A 1 315 ? 5.237 5.233 -12.853 1.00 88.44 315 CYS A O 1
ATOM 2433 N N . PHE A 1 316 ? 6.012 6.324 -14.662 1.00 92.62 316 PHE A N 1
ATOM 2434 C CA . PHE A 1 316 ? 5.348 5.473 -15.640 1.00 92.62 316 PHE A CA 1
ATOM 2435 C C . PHE A 1 316 ? 5.839 4.025 -15.553 1.00 92.62 316 PHE A C 1
ATOM 2437 O O . PHE A 1 316 ? 5.031 3.110 -15.387 1.00 92.62 316 PHE A O 1
ATOM 2444 N N . LEU A 1 317 ? 7.154 3.806 -15.623 1.00 94.50 317 LEU A N 1
ATOM 2445 C CA . LEU A 1 317 ? 7.738 2.468 -15.652 1.00 94.50 317 LEU A CA 1
ATOM 2446 C C . LEU A 1 317 ? 7.505 1.714 -14.343 1.00 94.50 317 LEU A C 1
ATOM 2448 O O . LEU A 1 317 ? 7.133 0.540 -14.368 1.00 94.50 317 LEU A O 1
ATOM 2452 N N . THR A 1 318 ? 7.682 2.370 -13.194 1.00 92.75 318 THR A N 1
ATOM 2453 C CA . THR A 1 318 ? 7.411 1.730 -11.900 1.00 92.75 318 THR A CA 1
ATOM 2454 C C . THR A 1 318 ? 5.921 1.500 -11.688 1.00 92.75 318 THR A C 1
ATOM 2456 O O . THR A 1 318 ? 5.546 0.472 -11.126 1.00 92.75 318 THR A O 1
ATOM 2459 N N . GLY A 1 319 ? 5.067 2.401 -12.180 1.00 92.62 319 GLY A N 1
ATOM 2460 C CA . GLY A 1 319 ? 3.612 2.294 -12.069 1.00 92.62 319 GLY A CA 1
ATOM 2461 C C . GLY A 1 319 ? 3.068 1.150 -12.903 1.00 92.62 319 GLY A C 1
ATOM 2462 O O . GLY A 1 319 ? 2.211 0.400 -12.437 1.00 92.62 319 GLY A O 1
ATOM 2463 N N . LEU A 1 320 ? 3.636 0.963 -14.096 1.00 94.62 320 LEU A N 1
ATOM 2464 C CA . LEU A 1 320 ? 3.312 -0.133 -14.998 1.00 94.62 320 LEU A CA 1
ATOM 2465 C C . LEU A 1 320 ? 3.539 -1.501 -14.347 1.00 94.62 320 LEU A C 1
ATOM 2467 O O . LEU A 1 320 ? 2.766 -2.427 -14.585 1.00 94.62 320 LEU A O 1
ATOM 2471 N N . VAL A 1 321 ? 4.587 -1.634 -13.530 1.00 94.12 321 VAL A N 1
ATOM 2472 C CA . VAL A 1 321 ? 4.990 -2.927 -12.963 1.00 94.12 321 VAL A CA 1
ATOM 2473 C C . VAL A 1 321 ? 4.676 -3.095 -11.475 1.00 94.12 321 VAL A C 1
ATOM 2475 O O . VAL A 1 321 ? 4.946 -4.163 -10.929 1.00 94.12 321 VAL A O 1
ATOM 2478 N N . ALA A 1 322 ? 4.100 -2.087 -10.812 1.00 91.00 322 ALA A N 1
ATOM 2479 C CA . ALA A 1 322 ? 3.896 -2.073 -9.359 1.00 91.00 322 ALA A CA 1
ATOM 2480 C C . ALA A 1 322 ? 3.107 -3.288 -8.846 1.00 91.00 322 ALA A C 1
ATOM 2482 O O . ALA A 1 322 ? 3.449 -3.865 -7.815 1.00 91.00 322 ALA A O 1
ATOM 2483 N N . ASP A 1 323 ? 2.080 -3.696 -9.591 1.00 88.81 323 ASP A N 1
ATOM 2484 C CA . ASP A 1 323 ? 1.228 -4.842 -9.264 1.00 88.81 323 ASP A CA 1
ATOM 2485 C C . ASP A 1 323 ? 1.585 -6.090 -10.107 1.00 88.81 323 ASP A C 1
ATOM 2487 O O . ASP A 1 323 ? 0.788 -7.021 -10.213 1.00 88.81 323 ASP A O 1
ATOM 2491 N N . SER A 1 324 ? 2.783 -6.136 -10.714 1.00 90.94 324 SER A N 1
ATOM 2492 C CA . SER A 1 324 ? 3.229 -7.310 -11.475 1.00 90.94 324 SER A CA 1
ATOM 2493 C C . SER A 1 324 ? 3.316 -8.552 -10.577 1.00 90.94 324 SER A C 1
ATOM 2495 O O . SER A 1 324 ? 4.009 -8.525 -9.557 1.00 90.94 324 SER A O 1
ATOM 2497 N N . PRO A 1 325 ? 2.680 -9.670 -10.961 1.00 90.38 325 PRO A N 1
ATOM 2498 C CA . PRO A 1 325 ? 2.635 -10.887 -10.148 1.00 90.38 325 PRO A CA 1
ATOM 2499 C C . PRO A 1 325 ? 3.958 -11.665 -10.181 1.00 90.38 325 PRO A C 1
ATOM 2501 O O . PRO A 1 325 ? 4.323 -12.314 -9.202 1.00 90.38 325 PRO A O 1
ATOM 2504 N N . THR A 1 326 ? 4.689 -11.616 -11.300 1.00 91.94 326 THR A N 1
ATOM 2505 C CA . THR A 1 326 ? 5.949 -12.341 -11.490 1.00 91.94 326 THR A CA 1
ATOM 2506 C C . THR A 1 326 ? 6.947 -11.520 -12.297 1.00 91.94 326 THR A C 1
ATOM 2508 O O . THR A 1 326 ? 6.570 -10.621 -13.052 1.00 91.94 326 THR A O 1
ATOM 2511 N N . ARG A 1 327 ? 8.227 -11.900 -12.205 1.00 93.44 327 ARG A N 1
ATOM 2512 C CA . ARG A 1 327 ? 9.308 -11.334 -13.025 1.00 93.44 327 ARG A CA 1
ATOM 2513 C C . ARG A 1 327 ? 8.982 -11.370 -14.519 1.00 93.44 327 ARG A C 1
ATOM 2515 O O . ARG A 1 327 ? 9.210 -10.388 -15.217 1.00 93.44 327 ARG A O 1
ATOM 2522 N N . ASN A 1 328 ? 8.416 -12.474 -15.005 1.00 95.44 328 ASN A N 1
ATOM 2523 C CA . ASN A 1 328 ? 8.099 -12.638 -16.425 1.00 95.44 328 ASN A CA 1
ATOM 2524 C C . ASN A 1 328 ? 7.013 -11.650 -16.880 1.00 95.44 328 ASN A C 1
ATOM 2526 O O . ASN A 1 328 ? 7.102 -11.125 -17.990 1.00 95.44 328 ASN A O 1
ATOM 2530 N N . HIS A 1 329 ? 6.057 -11.302 -16.011 1.00 95.19 329 HIS A N 1
ATOM 2531 C CA . HIS A 1 329 ? 5.093 -10.233 -16.292 1.00 95.19 329 HIS A CA 1
ATOM 2532 C C . HIS A 1 329 ? 5.769 -8.870 -16.368 1.00 95.19 329 HIS A C 1
ATOM 2534 O O . HIS A 1 329 ? 5.544 -8.138 -17.326 1.00 95.19 329 HIS A O 1
ATOM 2540 N N . THR A 1 330 ? 6.639 -8.548 -15.408 1.00 95.50 330 THR A N 1
ATOM 2541 C CA . THR A 1 330 ? 7.396 -7.290 -15.410 1.00 95.50 330 THR A CA 1
ATOM 2542 C C . THR A 1 330 ? 8.230 -7.144 -16.681 1.00 95.50 330 THR A C 1
ATOM 2544 O O . THR A 1 330 ? 8.132 -6.121 -17.351 1.00 95.50 330 THR A O 1
ATOM 2547 N N . ILE A 1 331 ? 8.997 -8.169 -17.069 1.00 96.44 331 ILE A N 1
ATOM 2548 C CA . ILE A 1 331 ? 9.789 -8.150 -18.310 1.00 96.44 331 ILE A CA 1
ATOM 2549 C C . ILE A 1 331 ? 8.879 -7.931 -19.520 1.00 96.44 331 ILE A C 1
ATOM 2551 O O . ILE A 1 331 ? 9.145 -7.054 -20.339 1.00 96.44 331 ILE A O 1
ATOM 2555 N N . THR A 1 332 ? 7.789 -8.691 -19.617 1.00 97.19 332 THR A N 1
ATOM 2556 C CA . THR A 1 332 ? 6.865 -8.630 -20.756 1.00 97.19 332 THR A CA 1
ATOM 2557 C C . THR A 1 332 ? 6.190 -7.261 -20.877 1.00 97.19 332 THR A C 1
ATOM 2559 O O . THR A 1 332 ? 6.147 -6.700 -21.972 1.00 97.19 332 THR A O 1
ATOM 2562 N N . LEU A 1 333 ? 5.736 -6.681 -19.759 1.00 97.00 333 LEU A N 1
ATOM 2563 C CA . LEU A 1 333 ? 5.164 -5.332 -19.702 1.00 97.00 333 LEU A CA 1
ATOM 2564 C C . LEU A 1 333 ? 6.178 -4.274 -20.132 1.00 97.00 333 LEU A C 1
ATOM 2566 O O . LEU A 1 333 ? 5.855 -3.419 -20.954 1.00 97.00 333 LEU A O 1
ATOM 2570 N N . LEU A 1 334 ? 7.408 -4.348 -19.619 1.00 96.81 334 LEU A N 1
ATOM 2571 C CA . LEU A 1 334 ? 8.476 -3.413 -19.965 1.00 96.81 334 LEU A CA 1
ATOM 2572 C C . LEU A 1 334 ? 8.859 -3.506 -21.447 1.00 96.81 334 LEU A C 1
ATOM 2574 O O . LEU A 1 334 ? 9.018 -2.476 -22.097 1.00 96.81 334 LEU A O 1
ATOM 2578 N N . ARG A 1 335 ? 8.952 -4.716 -22.015 1.00 96.56 335 ARG A N 1
ATOM 2579 C CA . ARG A 1 335 ? 9.202 -4.902 -23.455 1.00 96.56 335 ARG A CA 1
ATOM 2580 C C . ARG A 1 335 ? 8.045 -4.383 -24.307 1.00 96.56 335 ARG A C 1
ATOM 2582 O O . ARG A 1 335 ? 8.291 -3.747 -25.329 1.00 96.56 335 ARG A O 1
ATOM 2589 N N . GLY A 1 336 ? 6.805 -4.593 -23.869 1.00 96.38 336 GLY A N 1
ATOM 2590 C CA . GLY A 1 336 ? 5.625 -3.987 -24.481 1.00 96.38 336 GLY A CA 1
ATOM 2591 C C . GLY A 1 336 ? 5.698 -2.461 -24.464 1.00 96.38 336 GLY A C 1
ATOM 2592 O O . GLY A 1 336 ? 5.524 -1.819 -25.495 1.00 96.38 336 GLY A O 1
ATOM 2593 N N . ALA A 1 337 ? 6.033 -1.876 -23.313 1.00 97.00 337 ALA A N 1
ATOM 2594 C CA . ALA A 1 337 ? 6.162 -0.434 -23.150 1.00 97.00 337 ALA A CA 1
ATOM 2595 C C . ALA A 1 337 ? 7.284 0.165 -24.007 1.00 97.00 337 ALA A C 1
ATOM 2597 O O . ALA A 1 337 ? 7.076 1.212 -24.610 1.00 97.00 337 ALA A O 1
ATOM 2598 N N . GLN A 1 338 ? 8.436 -0.507 -24.135 1.00 95.06 338 GLN A N 1
ATOM 2599 C CA . GLN A 1 338 ? 9.488 -0.090 -25.069 1.00 95.06 338 GLN A CA 1
ATOM 2600 C C . GLN A 1 338 ? 8.973 -0.050 -26.514 1.00 95.06 338 GLN A C 1
ATOM 2602 O O . GLN A 1 338 ? 9.267 0.899 -27.234 1.00 95.06 338 GLN A O 1
ATOM 2607 N N . ALA A 1 339 ? 8.187 -1.043 -26.940 1.00 92.62 339 ALA A N 1
ATOM 2608 C CA . ALA A 1 339 ? 7.614 -1.059 -28.284 1.00 92.62 339 ALA A CA 1
ATOM 2609 C C . ALA A 1 339 ? 6.577 0.055 -28.481 1.00 92.62 339 ALA A C 1
ATOM 2611 O O . ALA A 1 339 ? 6.611 0.750 -29.491 1.00 92.62 339 ALA A O 1
ATOM 2612 N N . GLY A 1 340 ? 5.708 0.275 -27.490 1.00 90.88 340 GLY A N 1
ATOM 2613 C CA . GLY A 1 340 ? 4.745 1.377 -27.501 1.00 90.88 340 GLY A CA 1
ATOM 2614 C C . GLY A 1 340 ? 5.423 2.744 -27.529 1.00 90.88 340 GLY A C 1
ATOM 2615 O O . GLY A 1 340 ? 4.995 3.623 -28.261 1.00 90.88 340 GLY A O 1
ATOM 2616 N N . ALA A 1 341 ? 6.522 2.919 -26.799 1.00 91.62 341 ALA A N 1
ATOM 2617 C CA . ALA A 1 341 ? 7.298 4.152 -26.822 1.00 91.62 341 ALA A CA 1
ATOM 2618 C C . ALA A 1 341 ? 7.990 4.386 -28.172 1.00 91.62 341 ALA A C 1
ATOM 2620 O O . ALA A 1 341 ? 7.947 5.497 -28.702 1.00 91.62 341 ALA A O 1
ATOM 2621 N N . LEU A 1 342 ? 8.549 3.333 -28.778 1.00 87.94 342 LEU A N 1
ATOM 2622 C CA . LEU A 1 342 ? 9.178 3.408 -30.100 1.00 87.94 342 LEU A CA 1
ATOM 2623 C C . LEU A 1 342 ? 8.192 3.833 -31.190 1.00 87.94 342 LEU A C 1
ATOM 2625 O O . LEU A 1 342 ? 8.557 4.583 -32.093 1.00 87.94 342 LEU A O 1
ATOM 2629 N N . LEU A 1 343 ? 6.933 3.414 -31.073 1.00 84.38 343 LEU A N 1
ATOM 2630 C CA . LEU A 1 343 ? 5.840 3.846 -31.942 1.00 84.38 343 LEU A CA 1
ATOM 2631 C C . LEU A 1 343 ? 5.547 5.356 -31.846 1.00 84.38 343 LEU A C 1
ATOM 2633 O O . LEU A 1 343 ? 4.979 5.928 -32.773 1.00 84.38 343 LEU A O 1
ATOM 2637 N N . HIS A 1 344 ? 5.981 6.012 -30.772 1.00 84.38 344 HIS A N 1
ATOM 2638 C CA . HIS A 1 344 ? 5.923 7.463 -30.575 1.00 84.38 344 HIS A CA 1
ATOM 2639 C C . HIS A 1 344 ? 7.276 8.151 -30.813 1.00 84.38 344 HIS A C 1
ATOM 2641 O O . HIS A 1 344 ? 7.412 9.339 -30.558 1.00 84.38 344 HIS A O 1
ATOM 2647 N N . GLY A 1 345 ? 8.282 7.432 -31.321 1.00 81.12 345 GLY A N 1
ATOM 2648 C CA . GLY A 1 345 ? 9.615 7.985 -31.562 1.00 81.12 345 GLY A CA 1
ATOM 2649 C C . GLY A 1 345 ? 10.487 8.095 -30.308 1.00 81.12 345 GLY A C 1
ATOM 2650 O O . GLY A 1 345 ? 11.549 8.714 -30.368 1.00 81.12 345 GLY A O 1
ATOM 2651 N N . LEU A 1 346 ? 10.077 7.484 -29.190 1.00 87.75 346 LEU A N 1
ATOM 2652 C CA . LEU A 1 346 ? 10.821 7.449 -27.932 1.00 87.75 346 LEU A CA 1
ATOM 2653 C C . LEU A 1 346 ? 11.469 6.071 -27.717 1.00 87.75 346 LEU A C 1
ATOM 2655 O O . LEU A 1 346 ? 10.798 5.057 -27.540 1.00 87.75 346 LEU A O 1
ATOM 2659 N N . LEU A 1 347 ? 12.796 6.023 -27.672 1.00 89.69 347 LEU A N 1
ATOM 2660 C CA . LEU A 1 347 ? 13.557 4.842 -27.285 1.00 89.69 347 LEU A CA 1
ATOM 2661 C C . LEU A 1 347 ? 13.748 4.828 -25.767 1.00 89.69 347 LEU A C 1
ATOM 2663 O O . LEU A 1 347 ? 14.565 5.575 -25.234 1.00 89.69 347 LEU A O 1
ATOM 2667 N N . ILE A 1 348 ? 13.042 3.931 -25.080 1.00 91.88 348 ILE A N 1
ATOM 2668 C CA . ILE A 1 348 ? 13.306 3.623 -23.670 1.00 91.88 348 ILE A CA 1
ATOM 2669 C C . ILE A 1 348 ? 14.449 2.607 -23.602 1.00 91.88 348 ILE A C 1
ATOM 2671 O O . ILE A 1 348 ? 14.333 1.486 -24.102 1.00 91.88 348 ILE A O 1
ATOM 2675 N N . GLN A 1 349 ? 15.544 2.981 -22.954 1.00 89.25 349 GLN A N 1
ATOM 2676 C CA . GLN A 1 349 ? 16.681 2.121 -22.669 1.00 89.25 349 GLN A CA 1
ATOM 2677 C C . GLN A 1 349 ? 16.550 1.533 -21.261 1.00 89.25 349 GLN A C 1
ATOM 2679 O O . GLN A 1 349 ? 16.503 2.246 -20.263 1.00 89.25 349 GLN A O 1
ATOM 2684 N N . LEU A 1 350 ? 16.519 0.205 -21.199 1.00 89.25 350 LEU A N 1
ATOM 2685 C CA . LEU A 1 350 ? 16.510 -0.595 -19.974 1.00 89.25 350 LEU A CA 1
ATOM 2686 C C . LEU A 1 350 ? 17.836 -1.369 -19.855 1.00 89.25 350 LEU A C 1
ATOM 2688 O O . LEU A 1 350 ? 18.567 -1.455 -20.848 1.00 89.25 350 LEU A O 1
ATOM 2692 N N . PRO A 1 351 ? 18.152 -1.987 -18.699 1.00 84.88 351 PRO A N 1
ATOM 2693 C CA . PRO A 1 351 ? 19.271 -2.922 -18.606 1.00 84.88 351 PRO A CA 1
ATOM 2694 C C . PRO A 1 351 ? 19.253 -3.969 -19.720 1.00 84.88 351 PRO A C 1
ATOM 2696 O O . PRO A 1 351 ? 18.198 -4.511 -20.054 1.00 84.88 351 PRO A O 1
ATOM 2699 N N . GLY A 1 352 ? 20.437 -4.290 -20.252 1.00 75.75 352 GLY A N 1
ATOM 2700 C CA . GLY A 1 352 ? 20.574 -5.259 -21.345 1.00 75.75 352 GLY A CA 1
ATOM 2701 C C . GLY A 1 352 ? 19.991 -6.636 -21.009 1.00 75.75 352 GLY A C 1
ATOM 2702 O O . GLY A 1 352 ? 19.350 -7.244 -21.858 1.00 75.75 352 GLY A O 1
ATOM 2703 N N . HIS A 1 353 ? 20.129 -7.070 -19.751 1.00 84.81 353 HIS A N 1
ATOM 2704 C CA . HIS A 1 353 ? 19.635 -8.357 -19.250 1.00 84.81 353 HIS A CA 1
ATOM 2705 C C . HIS A 1 353 ? 18.595 -8.156 -18.145 1.00 84.81 353 HIS A C 1
ATOM 2707 O O . HIS A 1 353 ? 18.924 -8.157 -16.954 1.00 84.81 353 HIS A O 1
ATOM 2713 N N . LEU A 1 354 ? 17.328 -7.988 -18.527 1.00 89.25 354 LEU A N 1
ATOM 2714 C CA . LEU A 1 354 ? 16.234 -7.806 -17.567 1.00 89.25 354 LEU A CA 1
ATOM 2715 C C . LEU A 1 354 ? 15.992 -9.061 -16.723 1.00 89.25 354 LEU A C 1
ATOM 2717 O O . LEU A 1 354 ? 15.607 -8.951 -15.562 1.00 89.25 354 LEU A O 1
ATOM 2721 N N . THR A 1 355 ? 16.294 -10.251 -17.247 1.00 88.88 355 THR A N 1
ATOM 2722 C CA . THR A 1 355 ? 16.197 -11.497 -16.467 1.00 88.88 355 THR A CA 1
ATOM 2723 C C . THR A 1 355 ? 17.139 -11.545 -15.265 1.00 88.88 355 THR A C 1
ATOM 2725 O O . THR A 1 355 ? 16.881 -12.306 -14.334 1.00 88.88 355 THR A O 1
ATOM 2728 N N . ARG A 1 356 ? 18.208 -10.738 -15.249 1.00 88.75 356 ARG A N 1
ATOM 2729 C CA . ARG A 1 356 ? 19.180 -10.632 -14.142 1.00 88.75 356 ARG A CA 1
ATOM 2730 C C . ARG A 1 356 ? 19.052 -9.335 -13.350 1.00 88.75 356 ARG A C 1
ATOM 2732 O O . ARG A 1 356 ? 19.766 -9.148 -12.369 1.00 88.75 356 ARG A O 1
ATOM 2739 N N . ALA A 1 357 ? 18.168 -8.446 -13.784 1.00 89.88 357 ALA A N 1
ATOM 2740 C CA . ALA A 1 357 ? 17.925 -7.181 -13.130 1.00 89.88 357 ALA A CA 1
ATOM 2741 C C . ALA A 1 357 ? 17.295 -7.371 -11.740 1.00 89.88 357 ALA A C 1
ATOM 2743 O O . ALA A 1 357 ? 16.656 -8.386 -11.447 1.00 89.88 357 ALA A O 1
ATOM 2744 N N . ALA A 1 358 ? 17.459 -6.361 -10.890 1.00 90.19 358 ALA A N 1
ATOM 2745 C CA . ALA A 1 358 ? 16.885 -6.320 -9.554 1.00 90.19 358 ALA A CA 1
ATOM 2746 C C . ALA A 1 358 ? 16.051 -5.050 -9.360 1.00 90.19 358 ALA A C 1
ATOM 2748 O O . ALA A 1 358 ? 16.244 -4.069 -10.074 1.00 90.19 358 ALA A O 1
ATOM 2749 N N . GLY A 1 359 ? 15.113 -5.084 -8.415 1.00 89.19 359 GLY A N 1
ATOM 2750 C CA . GLY A 1 359 ? 14.221 -3.972 -8.086 1.00 89.19 359 GLY A CA 1
ATOM 2751 C C . GLY A 1 359 ? 12.740 -4.346 -8.129 1.00 89.19 359 GLY A C 1
ATOM 2752 O O . GLY A 1 359 ? 12.407 -5.541 -8.182 1.00 89.19 359 GLY A O 1
ATOM 2753 N N . PRO A 1 360 ? 11.848 -3.337 -8.109 1.00 89.94 360 PRO A N 1
ATOM 2754 C CA . PRO A 1 360 ? 10.401 -3.529 -8.177 1.00 89.94 360 PRO A CA 1
ATOM 2755 C C . PRO A 1 360 ? 9.996 -4.416 -9.361 1.00 89.94 360 PRO A C 1
ATOM 2757 O O . PRO A 1 360 ? 10.528 -4.264 -10.460 1.00 89.94 360 PRO A O 1
ATOM 2760 N N . GLY A 1 361 ? 9.112 -5.388 -9.126 1.00 88.88 361 GLY A N 1
ATOM 2761 C CA . GLY A 1 361 ? 8.676 -6.371 -10.132 1.00 88.88 361 GLY A CA 1
ATOM 2762 C C . GLY A 1 361 ? 9.709 -7.448 -10.518 1.00 88.88 361 GLY A C 1
ATOM 2763 O O . GLY A 1 361 ? 9.340 -8.483 -11.063 1.00 88.88 361 GLY A O 1
ATOM 2764 N N . MET A 1 362 ? 10.998 -7.269 -10.198 1.00 91.38 362 MET A N 1
ATOM 2765 C CA . MET A 1 362 ? 12.065 -8.217 -10.563 1.00 91.38 362 MET A CA 1
ATOM 2766 C C . MET A 1 362 ? 12.522 -9.092 -9.394 1.00 91.38 362 MET A C 1
ATOM 2768 O O . MET A 1 362 ? 12.474 -10.323 -9.471 1.00 91.38 362 MET A O 1
ATOM 2772 N N . THR A 1 363 ? 13.028 -8.465 -8.330 1.00 89.56 363 THR A N 1
ATOM 2773 C CA . THR A 1 363 ? 13.418 -9.126 -7.069 1.00 89.56 363 THR A CA 1
ATOM 2774 C C . THR A 1 363 ? 12.478 -8.761 -5.930 1.00 89.56 363 THR A C 1
ATOM 2776 O O . THR A 1 363 ? 12.398 -9.506 -4.953 1.00 89.56 363 THR A O 1
ATOM 2779 N N . GLY A 1 364 ? 11.744 -7.651 -6.062 1.00 88.88 364 GLY A N 1
ATOM 2780 C CA . GLY A 1 364 ? 10.622 -7.327 -5.194 1.00 88.88 364 GLY A CA 1
ATOM 2781 C C . GLY A 1 364 ? 9.539 -8.406 -5.247 1.00 88.88 364 GLY A C 1
ATOM 2782 O O . GLY A 1 364 ? 9.358 -9.099 -6.248 1.00 88.88 364 GLY A O 1
ATOM 2783 N N . ARG A 1 365 ? 8.817 -8.560 -4.141 1.00 91.75 365 ARG A N 1
ATOM 2784 C CA . ARG A 1 365 ? 7.691 -9.480 -4.003 1.00 91.75 365 ARG A CA 1
ATOM 2785 C C . ARG A 1 365 ? 6.374 -8.719 -4.149 1.00 91.75 365 ARG A C 1
ATOM 2787 O O . ARG A 1 365 ? 6.221 -7.680 -3.501 1.00 91.75 365 ARG A O 1
ATOM 2794 N N . PRO A 1 366 ? 5.403 -9.244 -4.914 1.00 91.62 366 PRO A N 1
ATOM 2795 C CA . PRO A 1 366 ? 4.091 -8.622 -5.019 1.00 91.62 366 PRO A CA 1
ATOM 2796 C C . PRO A 1 366 ? 3.398 -8.594 -3.654 1.00 91.62 366 PRO A C 1
ATOM 2798 O O . PRO A 1 366 ? 3.459 -9.555 -2.877 1.00 91.62 366 PRO A O 1
ATOM 2801 N N . ILE A 1 367 ? 2.708 -7.492 -3.366 1.00 93.38 367 ILE A N 1
ATOM 2802 C CA . ILE A 1 367 ? 1.838 -7.390 -2.195 1.00 93.38 367 ILE A CA 1
ATOM 2803 C C . ILE A 1 367 ? 0.467 -7.900 -2.611 1.00 93.38 367 ILE A C 1
ATOM 2805 O O . ILE A 1 367 ? -0.372 -7.124 -3.050 1.00 93.38 367 ILE A O 1
ATOM 2809 N N . THR A 1 368 ? 0.270 -9.212 -2.507 1.00 91.50 368 THR A N 1
ATOM 2810 C CA . THR A 1 368 ? -1.016 -9.875 -2.767 1.00 91.50 368 THR A CA 1
ATOM 2811 C C . THR A 1 368 ? -1.979 -9.708 -1.586 1.00 91.50 368 THR A C 1
ATOM 2813 O O . THR A 1 368 ? -1.575 -9.230 -0.518 1.00 91.50 368 THR A O 1
ATOM 2816 N N . ALA A 1 369 ? -3.251 -10.091 -1.734 1.00 88.12 369 ALA A N 1
ATOM 2817 C CA . ALA A 1 369 ? -4.220 -10.047 -0.637 1.00 88.12 369 ALA A CA 1
ATOM 2818 C C . ALA A 1 369 ? -3.750 -10.911 0.543 1.00 88.12 369 ALA A C 1
ATOM 2820 O O . ALA A 1 369 ? -3.748 -10.459 1.691 1.00 88.12 369 ALA A O 1
ATOM 2821 N N . ALA A 1 370 ? -3.236 -12.109 0.249 1.00 90.50 370 ALA A N 1
ATOM 2822 C CA . ALA A 1 370 ? -2.667 -13.002 1.255 1.00 90.50 370 ALA A CA 1
ATOM 2823 C C . ALA A 1 370 ? -1.454 -12.382 1.973 1.00 90.50 370 ALA A C 1
ATOM 2825 O O . ALA A 1 370 ? -1.345 -12.460 3.198 1.00 90.50 370 ALA A O 1
ATOM 2826 N N . VAL A 1 371 ? -0.542 -11.728 1.243 1.00 93.69 371 VAL A N 1
ATOM 2827 C CA . VAL A 1 371 ? 0.608 -11.035 1.852 1.00 93.69 371 VAL A CA 1
ATOM 2828 C C . VAL A 1 371 ? 0.137 -9.874 2.729 1.00 93.69 371 VAL A C 1
ATOM 2830 O O . VAL A 1 371 ? 0.596 -9.747 3.865 1.00 93.69 371 VAL A O 1
ATOM 2833 N N . ALA A 1 372 ? -0.810 -9.062 2.255 1.00 93.19 372 ALA A N 1
ATOM 2834 C CA . ALA A 1 372 ? -1.347 -7.938 3.013 1.00 93.19 372 ALA A CA 1
ATOM 2835 C C . ALA A 1 372 ? -2.037 -8.386 4.315 1.00 93.19 372 ALA A C 1
ATOM 2837 O O . ALA A 1 372 ? -1.792 -7.802 5.375 1.00 93.19 372 ALA A O 1
ATOM 2838 N N . ALA A 1 373 ? -2.829 -9.462 4.262 1.00 91.31 373 ALA A N 1
ATOM 2839 C CA . ALA A 1 373 ? -3.470 -10.063 5.431 1.00 91.31 373 ALA A CA 1
ATOM 2840 C C . ALA A 1 373 ? -2.442 -10.559 6.461 1.00 91.31 373 ALA A C 1
ATOM 2842 O O . ALA A 1 373 ? -2.596 -10.345 7.664 1.00 91.31 373 ALA A O 1
ATOM 2843 N N . ARG A 1 374 ? -1.335 -11.152 6.003 1.00 94.62 374 ARG A N 1
ATOM 2844 C CA . ARG A 1 374 ? -0.243 -11.599 6.880 1.00 94.62 374 ARG A CA 1
ATOM 2845 C C . ARG A 1 374 ? 0.516 -10.445 7.524 1.00 94.62 374 ARG A C 1
ATOM 2847 O O . ARG A 1 374 ? 0.831 -10.526 8.709 1.00 94.62 374 ARG A O 1
ATOM 2854 N N . ILE A 1 375 ? 0.781 -9.365 6.784 1.00 95.31 375 ILE A N 1
ATOM 2855 C CA . ILE A 1 375 ? 1.368 -8.146 7.361 1.00 95.31 375 ILE A CA 1
ATOM 2856 C C . ILE A 1 375 ? 0.443 -7.606 8.452 1.00 95.31 375 ILE A C 1
ATOM 2858 O O . ILE A 1 375 ? 0.906 -7.308 9.552 1.00 95.31 375 ILE A O 1
ATOM 2862 N N . ARG A 1 376 ? -0.867 -7.537 8.187 1.00 91.94 376 ARG A N 1
ATOM 2863 C CA . ARG A 1 376 ? -1.876 -7.097 9.162 1.00 91.94 376 ARG A CA 1
ATOM 2864 C C . ARG A 1 376 ? -1.869 -7.954 10.428 1.00 91.94 376 ARG A C 1
ATOM 2866 O O . ARG A 1 376 ? -1.762 -7.406 11.520 1.00 91.94 376 ARG A O 1
ATOM 2873 N N . ALA A 1 377 ? -1.893 -9.276 10.280 1.00 90.88 377 ALA A N 1
ATOM 2874 C CA . ALA A 1 377 ? -1.868 -10.216 11.400 1.00 90.88 377 ALA A CA 1
ATOM 2875 C C . ALA A 1 377 ? -0.536 -10.211 12.179 1.00 90.88 377 ALA A C 1
ATOM 2877 O O . ALA A 1 377 ? -0.490 -10.642 13.333 1.00 90.88 377 ALA A O 1
ATOM 2878 N N . GLY A 1 378 ? 0.548 -9.736 11.558 1.00 92.25 378 GLY A N 1
ATOM 2879 C CA . GLY A 1 378 ? 1.888 -9.671 12.139 1.00 92.25 378 GLY A CA 1
ATOM 2880 C C . GLY A 1 378 ? 2.287 -8.311 12.717 1.00 92.25 378 GLY A C 1
ATOM 2881 O O . GLY A 1 378 ? 3.334 -8.244 13.359 1.00 92.25 378 GLY A O 1
ATOM 2882 N N . THR A 1 379 ? 1.498 -7.247 12.508 1.00 93.12 379 THR A N 1
ATOM 2883 C CA . THR A 1 379 ? 1.881 -5.863 12.854 1.00 93.12 379 THR A CA 1
ATOM 2884 C C . THR A 1 379 ? 0.744 -5.053 13.460 1.00 93.12 379 THR A C 1
ATOM 2886 O O . THR A 1 379 ? -0.398 -5.095 12.998 1.00 93.12 379 THR A O 1
ATOM 2889 N N . VAL A 1 380 ? 1.069 -4.252 14.476 1.00 92.62 380 VAL A N 1
ATOM 2890 C CA . VAL A 1 380 ? 0.126 -3.299 15.083 1.00 92.62 380 VAL A CA 1
ATOM 2891 C C . VAL A 1 380 ? 0.495 -1.853 14.758 1.00 92.62 380 VAL A C 1
ATOM 2893 O O . VAL A 1 380 ? -0.388 -1.025 14.532 1.00 92.62 380 VAL A O 1
ATOM 2896 N N . SER A 1 381 ? 1.791 -1.556 14.667 1.00 93.06 381 SER A N 1
ATOM 2897 C CA . SER A 1 381 ? 2.332 -0.253 14.309 1.00 93.06 381 SER A CA 1
ATOM 2898 C C . SER A 1 381 ? 2.197 0.004 12.804 1.00 93.06 381 SER A C 1
ATOM 2900 O O . SER A 1 381 ? 2.761 -0.751 12.002 1.00 93.06 381 SER A O 1
ATOM 2902 N N . PRO A 1 382 ? 1.531 1.104 12.399 1.00 95.25 382 PRO A N 1
ATOM 2903 C CA . PRO A 1 382 ? 1.463 1.521 11.000 1.00 95.25 382 PRO A CA 1
ATOM 2904 C C . PRO A 1 382 ? 2.831 1.629 10.324 1.00 95.25 382 PRO A C 1
ATOM 2906 O O . PRO A 1 382 ? 2.999 1.222 9.178 1.00 95.25 382 PRO A O 1
ATOM 2909 N N . VAL A 1 383 ? 3.838 2.105 11.059 1.00 95.38 383 VAL A N 1
ATOM 2910 C CA . VAL A 1 383 ? 5.199 2.296 10.543 1.00 95.38 383 VAL A CA 1
ATOM 2911 C C . VAL A 1 383 ? 5.878 0.958 10.241 1.00 95.38 383 VAL A C 1
ATOM 2913 O O . VAL A 1 383 ? 6.549 0.827 9.222 1.00 95.38 383 VAL A O 1
ATOM 2916 N N . HIS A 1 384 ? 5.686 -0.051 11.096 1.00 95.00 384 HIS A N 1
ATOM 2917 C CA . HIS A 1 384 ? 6.267 -1.382 10.893 1.00 95.00 384 HIS A CA 1
ATOM 2918 C C . HIS A 1 384 ? 5.617 -2.096 9.706 1.00 95.00 384 HIS A C 1
ATOM 2920 O O . HIS A 1 384 ? 6.320 -2.689 8.888 1.00 95.00 384 HIS A O 1
ATOM 2926 N N . ALA A 1 385 ? 4.290 -1.992 9.584 1.00 96.31 385 ALA A N 1
ATOM 2927 C CA . ALA A 1 385 ? 3.549 -2.519 8.444 1.00 96.31 385 ALA A CA 1
ATOM 2928 C C . ALA A 1 385 ? 4.019 -1.889 7.124 1.00 96.31 385 ALA A C 1
ATOM 2930 O O . ALA A 1 385 ? 4.324 -2.604 6.171 1.00 96.31 385 ALA A O 1
ATOM 2931 N N . ALA A 1 386 ? 4.134 -0.556 7.087 1.00 97.38 386 ALA A N 1
ATOM 2932 C CA . ALA A 1 386 ? 4.584 0.176 5.908 1.00 97.38 386 ALA A CA 1
ATOM 2933 C C . ALA A 1 386 ? 6.036 -0.141 5.536 1.00 97.38 386 ALA A C 1
ATOM 2935 O O . ALA A 1 386 ? 6.323 -0.352 4.361 1.00 97.38 386 ALA A O 1
ATOM 2936 N N . ALA A 1 387 ? 6.938 -0.229 6.519 1.00 96.62 387 ALA A N 1
ATOM 2937 C CA . ALA A 1 387 ? 8.337 -0.579 6.284 1.00 96.62 387 ALA A CA 1
ATOM 2938 C C . ALA A 1 387 ? 8.480 -2.003 5.726 1.00 96.62 387 ALA A C 1
ATOM 2940 O O . ALA A 1 387 ? 9.231 -2.214 4.776 1.00 96.62 387 ALA A O 1
ATOM 2941 N N . LEU A 1 388 ? 7.734 -2.972 6.274 1.00 96.62 388 LEU A N 1
ATOM 2942 C CA . LEU A 1 388 ? 7.714 -4.343 5.765 1.00 96.62 388 LEU A CA 1
ATOM 2943 C C . LEU A 1 388 ? 7.145 -4.404 4.342 1.00 96.62 388 LEU A C 1
ATOM 2945 O O . LEU A 1 388 ? 7.761 -5.017 3.476 1.00 96.62 388 LEU A O 1
ATOM 2949 N N . ALA A 1 389 ? 6.014 -3.744 4.079 1.00 97.25 389 ALA A N 1
ATOM 2950 C CA . ALA A 1 389 ? 5.438 -3.682 2.738 1.00 97.25 389 ALA A CA 1
ATOM 2951 C C . ALA A 1 389 ? 6.424 -3.060 1.737 1.00 97.25 389 ALA A C 1
ATOM 2953 O O . ALA A 1 389 ? 6.677 -3.650 0.690 1.00 97.25 389 ALA A O 1
ATOM 2954 N N . CYS A 1 390 ? 7.035 -1.924 2.090 1.00 96.50 390 CYS A N 1
ATOM 2955 C CA . CYS A 1 390 ? 8.023 -1.242 1.256 1.00 96.50 390 CYS A CA 1
ATOM 2956 C C . CYS A 1 390 ? 9.237 -2.122 0.961 1.00 96.50 390 CYS A C 1
ATOM 2958 O O . CYS A 1 390 ? 9.614 -2.256 -0.201 1.00 96.50 390 CYS A O 1
ATOM 2960 N N . ALA A 1 391 ? 9.807 -2.780 1.974 1.00 95.38 391 ALA A N 1
ATOM 2961 C CA . ALA A 1 391 ? 10.913 -3.718 1.793 1.00 95.38 391 ALA A CA 1
ATOM 2962 C C . ALA A 1 391 ? 10.549 -4.869 0.841 1.00 95.38 391 ALA A C 1
ATOM 2964 O O . ALA A 1 391 ? 11.366 -5.282 0.023 1.00 95.38 391 ALA A O 1
ATOM 2965 N N . LEU A 1 392 ? 9.313 -5.373 0.924 1.00 95.75 392 LEU A N 1
ATOM 2966 C CA . LEU A 1 392 ? 8.834 -6.451 0.066 1.00 95.75 392 LEU A CA 1
ATOM 2967 C C . LEU A 1 392 ? 8.711 -6.007 -1.392 1.00 95.75 392 LEU A C 1
ATOM 2969 O O . LEU A 1 392 ? 9.335 -6.636 -2.238 1.00 95.75 392 LEU A O 1
ATOM 2973 N N . PHE A 1 393 ? 7.956 -4.947 -1.703 1.00 94.94 393 PHE A N 1
ATOM 2974 C CA . PHE A 1 393 ? 7.686 -4.611 -3.109 1.00 94.94 393 PHE A CA 1
ATOM 2975 C C . PHE A 1 393 ? 8.860 -3.940 -3.823 1.00 94.94 393 PHE A C 1
ATOM 2977 O O . PHE A 1 393 ? 8.970 -4.050 -5.042 1.00 94.94 393 PHE A O 1
ATOM 2984 N N . THR A 1 394 ? 9.754 -3.277 -3.087 1.00 92.94 394 THR A N 1
ATOM 2985 C CA . THR A 1 394 ? 10.943 -2.646 -3.682 1.00 92.94 394 THR A CA 1
ATOM 2986 C C . THR A 1 394 ? 12.159 -3.562 -3.709 1.00 92.94 394 THR A C 1
ATOM 2988 O O . THR A 1 394 ? 12.966 -3.484 -4.633 1.00 92.94 394 THR A O 1
ATOM 2991 N N . GLY A 1 395 ? 12.304 -4.426 -2.700 1.00 91.62 395 GLY A N 1
ATOM 2992 C CA . GLY A 1 395 ? 13.556 -5.126 -2.437 1.00 91.62 395 GLY A CA 1
ATOM 2993 C C . GLY A 1 395 ? 14.670 -4.213 -1.915 1.00 91.62 395 GLY A C 1
ATOM 2994 O O . GLY A 1 395 ? 15.825 -4.622 -1.933 1.00 91.62 395 GLY A O 1
ATOM 2995 N N . PHE A 1 396 ? 14.377 -2.989 -1.468 1.00 91.00 396 PHE A N 1
ATOM 2996 C CA . PHE A 1 396 ? 15.417 -2.089 -0.975 1.00 91.00 396 PHE A CA 1
ATOM 2997 C C . PHE A 1 396 ? 15.973 -2.499 0.387 1.00 91.00 396 PHE A C 1
ATOM 2999 O O . PHE A 1 396 ? 15.267 -3.031 1.249 1.00 91.00 396 PHE A O 1
ATOM 3006 N N . ASP A 1 397 ? 17.262 -2.230 0.582 1.00 88.31 397 ASP A N 1
ATOM 3007 C CA . ASP A 1 397 ? 17.918 -2.421 1.867 1.00 88.31 397 ASP A CA 1
ATOM 3008 C C . ASP A 1 397 ? 17.476 -1.388 2.922 1.00 88.31 397 ASP A C 1
ATOM 3010 O O . ASP A 1 397 ? 16.773 -0.407 2.667 1.00 88.31 397 ASP A O 1
ATOM 3014 N N . ARG A 1 398 ? 17.904 -1.611 4.167 1.00 88.12 398 ARG A N 1
ATOM 3015 C CA . ARG A 1 398 ? 17.555 -0.737 5.296 1.00 88.12 398 ARG A CA 1
ATOM 3016 C C . ARG A 1 398 ? 18.058 0.702 5.137 1.00 88.12 398 ARG A C 1
ATOM 3018 O O . ARG A 1 398 ? 17.457 1.598 5.725 1.00 88.12 398 ARG A O 1
ATOM 3025 N N . HIS A 1 399 ? 19.180 0.910 4.447 1.00 87.38 399 HIS A N 1
ATOM 3026 C CA . HIS A 1 399 ? 19.791 2.224 4.291 1.00 87.38 399 HIS A CA 1
ATOM 3027 C C . HIS A 1 399 ? 18.947 3.058 3.336 1.00 87.38 399 HIS A C 1
ATOM 3029 O O . HIS A 1 399 ? 18.634 4.197 3.665 1.00 87.38 399 HIS A O 1
ATOM 3035 N N . GLU A 1 400 ? 18.484 2.465 2.239 1.00 88.31 400 GLU A N 1
ATOM 3036 C CA . GLU A 1 400 ? 17.551 3.107 1.313 1.00 88.31 400 GLU A CA 1
ATOM 3037 C C . GLU A 1 400 ? 16.208 3.414 1.973 1.00 88.31 400 GLU A C 1
ATOM 3039 O O . GLU A 1 400 ? 15.750 4.557 1.955 1.00 88.31 400 GLU A O 1
ATOM 3044 N N . LEU A 1 401 ? 15.607 2.434 2.655 1.00 91.88 401 LEU A N 1
ATOM 3045 C CA . LEU A 1 401 ? 14.334 2.650 3.345 1.00 91.88 401 LEU A CA 1
ATOM 3046 C C . LEU A 1 401 ? 14.442 3.771 4.399 1.00 91.88 401 LEU A C 1
ATOM 3048 O O . LEU A 1 401 ? 13.532 4.588 4.533 1.00 91.88 401 LEU A O 1
ATOM 3052 N N . ALA A 1 402 ? 15.566 3.878 5.119 1.00 91.38 402 ALA A N 1
ATOM 3053 C CA . ALA A 1 402 ? 15.769 4.927 6.123 1.00 91.38 402 ALA A CA 1
ATOM 3054 C C . ALA A 1 402 ? 15.761 6.345 5.533 1.00 91.38 402 ALA A C 1
ATOM 3056 O O . ALA A 1 402 ? 15.478 7.301 6.257 1.00 91.38 402 ALA A O 1
ATOM 3057 N N . ARG A 1 403 ? 16.043 6.489 4.236 1.00 90.44 403 ARG A N 1
ATOM 3058 C CA . ARG A 1 403 ? 16.126 7.784 3.552 1.00 90.44 403 ARG A CA 1
ATOM 3059 C C . ARG A 1 403 ? 14.787 8.300 3.058 1.00 90.44 403 ARG A C 1
ATOM 3061 O O . ARG A 1 403 ? 14.697 9.488 2.773 1.00 90.44 403 ARG A O 1
ATOM 3068 N N . ILE A 1 404 ? 13.770 7.446 2.963 1.00 93.38 404 ILE A N 1
ATOM 3069 C CA . ILE A 1 404 ? 12.452 7.826 2.451 1.00 93.38 404 ILE A CA 1
ATOM 3070 C C . ILE A 1 404 ? 11.784 8.776 3.453 1.00 93.38 404 ILE A C 1
ATOM 3072 O O . ILE A 1 404 ? 11.453 8.330 4.556 1.00 93.38 404 ILE A O 1
ATOM 3076 N N . PRO A 1 405 ? 11.594 10.072 3.135 1.00 94.50 405 PRO A N 1
ATOM 3077 C CA . PRO A 1 405 ? 10.980 11.014 4.058 1.00 94.50 405 PRO A CA 1
ATOM 3078 C C . PRO A 1 405 ? 9.456 10.852 4.071 1.00 94.50 405 PRO A C 1
ATOM 3080 O O . PRO A 1 405 ? 8.866 10.355 3.113 1.00 94.50 405 PRO A O 1
ATOM 3083 N N . ILE A 1 406 ? 8.792 11.318 5.132 1.00 94.50 406 ILE A N 1
ATOM 3084 C CA . ILE A 1 406 ? 7.321 11.333 5.210 1.00 94.50 406 ILE A CA 1
ATOM 3085 C C . ILE A 1 406 ? 6.726 12.148 4.050 1.00 94.50 406 ILE A C 1
ATOM 3087 O O . ILE A 1 406 ? 5.765 11.706 3.424 1.00 94.50 406 ILE A O 1
ATOM 3091 N N . ALA A 1 407 ? 7.325 13.302 3.736 1.00 92.62 407 ALA A N 1
ATOM 3092 C CA . ALA A 1 407 ? 6.958 14.155 2.601 1.00 92.62 407 ALA A CA 1
ATOM 3093 C C . ALA A 1 407 ? 7.242 13.513 1.232 1.00 92.62 407 ALA A C 1
ATOM 3095 O O . ALA A 1 407 ? 6.758 13.995 0.219 1.00 92.62 407 ALA A O 1
ATOM 3096 N N . GLY A 1 408 ? 8.019 12.428 1.198 1.00 92.31 408 GLY A N 1
ATOM 3097 C CA . GLY A 1 408 ? 8.308 11.679 -0.021 1.00 92.31 408 GLY A CA 1
ATOM 3098 C C . GLY A 1 408 ? 7.155 10.787 -0.475 1.00 92.31 408 GLY A C 1
ATOM 3099 O O . GLY A 1 408 ? 7.187 10.282 -1.590 1.00 92.31 408 GLY A O 1
ATOM 3100 N N . LEU A 1 409 ? 6.143 10.565 0.369 1.00 95.12 409 LEU A N 1
ATOM 3101 C CA . LEU A 1 409 ? 4.948 9.802 0.019 1.00 95.12 409 LEU A CA 1
ATOM 3102 C C . LEU A 1 409 ? 3.870 10.728 -0.555 1.00 95.12 409 LEU A C 1
ATOM 3104 O O . LEU A 1 409 ? 3.359 11.592 0.166 1.00 95.12 409 LEU A O 1
ATOM 3108 N N . SER A 1 410 ? 3.454 10.481 -1.800 1.00 92.62 410 SER A N 1
ATOM 3109 C CA . SER A 1 410 ? 2.385 11.241 -2.464 1.00 92.62 410 SER A CA 1
ATOM 3110 C C . SER A 1 410 ? 1.082 11.232 -1.661 1.00 92.62 410 SER A C 1
ATOM 3112 O O . SER A 1 410 ? 0.818 10.316 -0.877 1.00 92.62 410 SER A O 1
ATOM 3114 N N . MET A 1 411 ? 0.219 12.238 -1.834 1.00 88.62 411 MET A N 1
ATOM 3115 C CA . MET A 1 411 ? -1.000 12.396 -1.021 1.00 88.62 411 MET A CA 1
ATOM 3116 C C . MET A 1 411 ? -1.941 11.185 -1.081 1.00 88.62 411 MET A C 1
ATOM 3118 O O . MET A 1 411 ? -2.499 10.792 -0.056 1.00 88.62 411 MET A O 1
ATOM 3122 N N . ASP A 1 412 ? -2.048 10.531 -2.233 1.00 88.25 412 ASP A N 1
ATOM 3123 C CA . ASP A 1 412 ? -2.819 9.298 -2.437 1.00 88.25 412 ASP A CA 1
ATOM 3124 C C . ASP A 1 412 ? -2.085 8.015 -1.989 1.00 88.25 412 ASP A C 1
ATOM 3126 O O . ASP A 1 412 ? -2.621 6.912 -2.112 1.00 88.25 412 ASP A O 1
ATOM 3130 N N . ALA A 1 413 ? -0.866 8.162 -1.459 1.00 94.06 413 ALA A N 1
ATOM 3131 C CA . ALA A 1 413 ? 0.073 7.098 -1.122 1.00 94.06 413 ALA A CA 1
ATOM 3132 C C . ALA A 1 413 ? 0.408 6.176 -2.306 1.00 94.06 413 ALA A C 1
ATOM 3134 O O . ALA A 1 413 ? 0.755 5.014 -2.101 1.00 94.06 413 ALA A O 1
ATOM 3135 N N . GLY A 1 414 ? 0.272 6.684 -3.534 1.00 93.62 414 GLY A N 1
ATOM 3136 C CA . GLY A 1 414 ? 0.563 5.977 -4.772 1.00 93.62 414 GLY A CA 1
ATOM 3137 C C . GLY A 1 414 ? 2.038 5.982 -5.160 1.00 93.62 414 GLY A C 1
ATOM 3138 O O . GLY A 1 414 ? 2.461 5.028 -5.796 1.00 93.62 414 GLY A O 1
ATOM 3139 N N . MET A 1 415 ? 2.820 6.984 -4.752 1.00 92.94 415 MET A N 1
ATOM 3140 C CA . MET A 1 415 ? 4.229 7.156 -5.126 1.00 92.94 415 MET A CA 1
ATOM 3141 C C . MET A 1 415 ? 5.119 7.443 -3.923 1.00 92.94 415 MET A C 1
ATOM 3143 O O . MET A 1 415 ? 4.712 8.118 -2.977 1.00 92.94 415 MET A O 1
ATOM 3147 N N . LEU A 1 416 ? 6.363 6.979 -4.008 1.00 93.69 416 LEU A N 1
ATOM 3148 C CA . LEU A 1 416 ? 7.462 7.330 -3.119 1.00 93.69 416 LEU A CA 1
ATOM 3149 C C . LEU A 1 416 ? 8.553 8.059 -3.902 1.00 93.69 416 LEU A C 1
ATOM 3151 O O . LEU A 1 416 ? 8.990 7.569 -4.941 1.00 93.69 416 LEU A O 1
ATOM 3155 N N . ARG A 1 417 ? 9.027 9.182 -3.361 1.00 90.69 417 ARG A N 1
ATOM 3156 C CA . ARG A 1 417 ? 10.115 9.997 -3.905 1.00 90.69 417 ARG A CA 1
ATOM 3157 C C . ARG A 1 417 ? 11.111 10.373 -2.811 1.00 90.69 417 ARG A C 1
ATOM 3159 O O . ARG A 1 417 ? 10.726 10.873 -1.756 1.00 90.69 417 ARG A O 1
ATOM 3166 N N . TRP A 1 418 ? 12.400 10.146 -3.045 1.00 90.50 418 TRP A N 1
ATOM 3167 C CA . TRP A 1 418 ? 13.466 10.564 -2.127 1.00 90.50 418 TRP A CA 1
ATOM 3168 C C . TRP A 1 418 ? 14.773 10.811 -2.867 1.00 90.50 418 TRP A C 1
ATOM 3170 O O . TRP A 1 418 ? 14.948 10.413 -4.013 1.00 90.50 418 TRP A O 1
ATOM 3180 N N . ASN A 1 419 ? 15.702 11.486 -2.201 1.00 83.75 419 ASN A N 1
ATOM 3181 C CA . ASN A 1 419 ? 17.019 11.770 -2.748 1.00 83.75 419 ASN A CA 1
ATOM 3182 C C . ASN A 1 419 ? 17.980 10.602 -2.471 1.00 83.75 419 ASN A C 1
ATOM 3184 O O . ASN A 1 419 ? 18.146 10.179 -1.314 1.00 83.75 419 ASN A O 1
ATOM 3188 N N . ASN A 1 420 ? 18.664 10.128 -3.512 1.00 71.81 420 ASN A N 1
ATOM 3189 C CA . ASN A 1 420 ? 19.736 9.150 -3.379 1.00 71.81 420 ASN A CA 1
ATOM 3190 C C . ASN A 1 420 ? 21.116 9.829 -3.262 1.00 71.81 420 ASN A C 1
ATOM 3192 O O . ASN A 1 420 ? 21.705 10.263 -4.252 1.00 71.81 420 ASN A O 1
ATOM 3196 N N . ALA A 1 421 ? 21.672 9.851 -2.043 1.00 60.97 421 ALA A N 1
ATOM 3197 C CA . ALA A 1 421 ? 22.988 10.442 -1.787 1.00 60.97 421 ALA A CA 1
ATOM 3198 C C . ALA A 1 421 ? 24.145 9.662 -2.431 1.00 60.97 421 ALA A C 1
ATOM 3200 O O . ALA A 1 421 ? 25.192 10.249 -2.683 1.00 60.97 421 ALA A O 1
ATOM 3201 N N . GLU A 1 422 ? 23.993 8.360 -2.696 1.00 56.00 422 GLU A N 1
ATOM 3202 C CA . GLU A 1 422 ? 25.059 7.570 -3.327 1.00 56.00 422 GLU A CA 1
ATOM 3203 C C . GLU A 1 422 ? 25.297 8.023 -4.767 1.00 56.00 422 GLU A C 1
ATOM 3205 O O . GLU A 1 422 ? 26.434 8.056 -5.232 1.00 56.00 422 GLU A O 1
ATOM 3210 N N . ARG A 1 423 ? 24.240 8.473 -5.451 1.00 49.75 423 ARG A N 1
ATOM 3211 C CA . ARG A 1 423 ? 24.354 9.118 -6.764 1.00 49.75 423 ARG A CA 1
ATOM 3212 C C . ARG A 1 423 ? 24.912 10.544 -6.685 1.00 49.75 423 ARG A C 1
ATOM 3214 O O . ARG A 1 423 ? 25.581 10.994 -7.612 1.00 49.75 423 ARG A O 1
ATOM 3221 N N . TYR A 1 424 ? 24.727 11.208 -5.548 1.00 44.69 424 TYR A N 1
ATOM 3222 C CA . TYR A 1 424 ? 25.218 12.562 -5.248 1.00 44.69 424 TYR A CA 1
ATOM 3223 C C . TYR A 1 424 ? 26.747 12.645 -5.123 1.00 44.69 424 TYR A C 1
ATOM 3225 O O . TYR A 1 424 ? 27.351 13.693 -5.342 1.00 44.69 424 TYR A O 1
ATOM 3233 N N . LEU A 1 425 ? 27.403 11.531 -4.778 1.00 47.03 425 LEU A N 1
ATOM 3234 C CA . LEU A 1 425 ? 28.868 11.463 -4.755 1.00 47.03 425 LEU A CA 1
ATOM 3235 C C . LEU A 1 425 ? 29.475 11.593 -6.161 1.00 47.03 425 LEU A C 1
ATOM 3237 O O . LEU A 1 425 ? 30.647 11.949 -6.294 1.00 47.03 425 LEU A O 1
ATOM 3241 N N . PHE A 1 426 ? 28.677 11.348 -7.204 1.00 44.31 426 PHE A N 1
ATOM 3242 C CA . PHE A 1 426 ? 29.108 11.399 -8.595 1.00 44.31 426 PHE A CA 1
ATOM 3243 C C . PHE A 1 426 ? 28.518 12.596 -9.349 1.00 44.31 426 PHE A C 1
ATOM 3245 O O . PHE A 1 426 ? 29.197 13.140 -10.215 1.00 44.31 426 PHE A O 1
ATOM 3252 N N . ASP A 1 427 ? 27.321 13.070 -9.008 1.00 44.72 427 ASP A N 1
ATOM 3253 C CA . ASP A 1 427 ? 26.686 14.236 -9.628 1.00 44.72 427 ASP A CA 1
ATOM 3254 C C . ASP A 1 427 ? 26.306 15.276 -8.560 1.00 44.72 427 ASP A C 1
ATOM 3256 O O . ASP A 1 427 ? 25.757 14.932 -7.522 1.00 44.72 427 ASP A O 1
ATOM 3260 N N . ARG A 1 428 ? 26.621 16.562 -8.774 1.00 43.19 428 ARG A N 1
ATOM 3261 C CA . ARG A 1 428 ? 26.338 17.627 -7.783 1.00 43.19 428 ARG A CA 1
ATOM 3262 C C . ARG A 1 428 ? 24.858 18.040 -7.757 1.00 43.19 428 ARG A C 1
ATOM 3264 O O . ARG A 1 428 ? 24.503 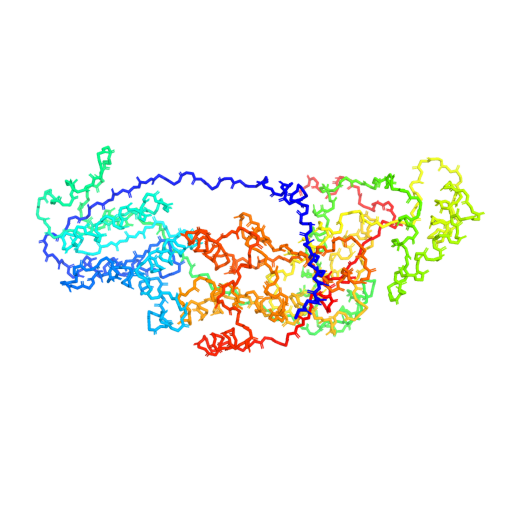18.930 -6.984 1.00 43.19 428 ARG A O 1
ATOM 3271 N N . SER A 1 429 ? 24.025 17.399 -8.572 1.00 44.88 429 SER A N 1
ATOM 3272 C CA . SER A 1 429 ? 22.577 17.584 -8.617 1.00 44.88 429 SER A CA 1
ATOM 3273 C C . SER A 1 429 ? 21.856 16.499 -7.805 1.00 44.88 429 SER A C 1
ATOM 3275 O O . SER A 1 429 ? 22.261 15.335 -7.847 1.00 44.88 429 SER A O 1
ATOM 3277 N N . PRO A 1 430 ? 20.775 16.836 -7.076 1.00 55.59 430 PRO A N 1
ATOM 3278 C CA . PRO A 1 430 ? 19.943 15.843 -6.411 1.00 55.59 430 PRO A CA 1
ATOM 3279 C C . PRO A 1 430 ? 19.341 14.885 -7.430 1.00 55.59 430 PRO A C 1
ATOM 3281 O O . PRO A 1 430 ? 18.484 15.269 -8.220 1.00 55.59 430 PRO A O 1
ATOM 3284 N N . ILE A 1 431 ? 19.779 13.626 -7.383 1.00 68.25 431 ILE A N 1
ATOM 3285 C CA . ILE A 1 431 ? 19.149 12.560 -8.154 1.00 68.25 431 ILE A CA 1
ATOM 3286 C C . ILE A 1 431 ? 18.041 11.962 -7.294 1.00 68.25 431 ILE A C 1
ATOM 3288 O O . ILE A 1 431 ? 18.282 11.356 -6.240 1.00 68.25 431 ILE A O 1
ATOM 3292 N N . TRP A 1 432 ? 16.815 12.194 -7.744 1.00 79.81 432 TRP A N 1
ATOM 3293 C CA . TRP A 1 432 ? 15.615 11.645 -7.145 1.00 79.81 432 TRP A CA 1
ATOM 3294 C C . TRP A 1 432 ? 15.458 10.185 -7.557 1.00 79.81 432 TRP A C 1
ATOM 3296 O O . TRP A 1 432 ? 15.820 9.783 -8.658 1.00 79.81 432 TRP A O 1
ATOM 3306 N N . VAL A 1 433 ? 14.962 9.379 -6.630 1.00 85.56 433 VAL A N 1
ATOM 3307 C CA . VAL A 1 433 ? 14.463 8.039 -6.911 1.00 85.56 433 VAL A CA 1
ATOM 3308 C C . VAL A 1 433 ? 12.963 8.103 -6.756 1.00 85.56 433 VAL A C 1
ATOM 3310 O O . VAL A 1 433 ? 12.475 8.573 -5.724 1.00 85.56 433 VAL A O 1
ATOM 3313 N N . VAL A 1 434 ? 12.255 7.615 -7.768 1.00 88.69 434 VAL A N 1
ATOM 3314 C CA . VAL A 1 434 ? 10.804 7.493 -7.751 1.00 88.69 434 VAL A CA 1
ATOM 3315 C C . VAL A 1 434 ? 10.424 6.021 -7.836 1.00 88.69 434 VAL A C 1
ATOM 3317 O O . VAL A 1 434 ? 10.998 5.251 -8.604 1.00 88.69 434 VAL A O 1
ATOM 3320 N N . THR A 1 435 ? 9.476 5.595 -7.003 1.00 91.00 435 THR A N 1
ATOM 3321 C CA . THR A 1 435 ? 8.910 4.251 -7.096 1.00 91.00 435 THR A CA 1
ATOM 3322 C C . THR A 1 435 ? 7.428 4.240 -6.783 1.00 91.00 435 THR A C 1
ATOM 3324 O O . THR A 1 435 ? 6.950 4.899 -5.855 1.00 91.00 435 THR A O 1
ATOM 3327 N N . SER A 1 436 ? 6.704 3.447 -7.556 1.00 93.19 436 SER A N 1
ATOM 3328 C CA . SER A 1 436 ? 5.278 3.249 -7.386 1.00 93.19 436 SER A CA 1
ATOM 3329 C C . SER A 1 436 ? 4.954 2.324 -6.228 1.00 93.19 436 SER A C 1
ATOM 3331 O O . SER A 1 436 ? 5.597 1.298 -6.015 1.00 93.19 436 SER A O 1
ATOM 3333 N N . VAL A 1 437 ? 3.904 2.678 -5.495 1.00 95.31 437 VAL A N 1
ATOM 3334 C CA . VAL A 1 437 ? 3.372 1.902 -4.381 1.00 95.31 437 VAL A CA 1
ATOM 3335 C C . VAL A 1 437 ? 2.234 1.010 -4.896 1.00 95.31 437 VAL A C 1
ATOM 3337 O O . VAL A 1 437 ? 1.194 1.532 -5.336 1.00 95.31 437 VAL A O 1
ATOM 3340 N N . PRO A 1 438 ? 2.381 -0.327 -4.796 1.00 94.06 438 PRO A N 1
ATOM 3341 C CA . PRO A 1 438 ? 1.338 -1.282 -5.161 1.00 94.06 438 PRO A CA 1
ATOM 3342 C C . PRO A 1 438 ? 0.028 -0.962 -4.450 1.00 94.06 438 PRO A C 1
ATOM 3344 O O . PRO A 1 438 ? 0.034 -0.558 -3.279 1.00 94.06 438 PRO A O 1
ATOM 3347 N N . ARG A 1 439 ? -1.112 -1.174 -5.116 1.00 91.19 439 ARG A N 1
ATOM 3348 C CA . ARG A 1 439 ? -2.427 -0.741 -4.604 1.00 91.19 439 ARG A CA 1
ATOM 3349 C C . ARG A 1 439 ? -2.704 -1.250 -3.186 1.00 91.19 439 ARG A C 1
ATOM 3351 O O . ARG A 1 439 ? -3.223 -0.508 -2.353 1.00 91.19 439 ARG A O 1
ATOM 3358 N N . ARG A 1 440 ? -2.312 -2.495 -2.896 1.00 91.62 440 ARG A N 1
ATOM 3359 C CA . ARG A 1 440 ? -2.513 -3.146 -1.590 1.00 91.62 440 ARG A CA 1
ATOM 3360 C C . ARG A 1 440 ? -1.578 -2.637 -0.485 1.00 91.62 440 ARG A C 1
ATOM 3362 O O . ARG A 1 440 ? -1.892 -2.796 0.691 1.00 91.62 440 ARG A O 1
ATOM 3369 N N . ALA A 1 441 ? -0.458 -2.003 -0.833 1.00 95.44 441 ALA A N 1
ATOM 3370 C CA . ALA A 1 441 ? 0.471 -1.413 0.132 1.00 95.44 441 ALA A CA 1
ATOM 3371 C C . ALA A 1 441 ? 0.079 0.019 0.537 1.00 95.44 441 ALA A C 1
ATOM 3373 O O . ALA A 1 441 ? 0.415 0.455 1.641 1.00 95.44 441 ALA A O 1
ATOM 3374 N N . ARG A 1 442 ? -0.662 0.744 -0.315 1.00 95.38 442 ARG A N 1
ATOM 3375 C CA . ARG A 1 442 ? -1.015 2.161 -0.093 1.00 95.38 442 ARG A CA 1
ATOM 3376 C C . ARG A 1 442 ? -1.678 2.429 1.263 1.00 95.38 442 ARG A C 1
ATOM 3378 O O . ARG A 1 442 ? -1.231 3.358 1.934 1.00 95.38 442 ARG A O 1
ATOM 3385 N N . PRO A 1 443 ? -2.656 1.626 1.742 1.00 94.75 443 PRO A N 1
ATOM 3386 C CA . PRO A 1 443 ? -3.243 1.837 3.067 1.00 94.75 443 PRO A CA 1
ATOM 3387 C C . PRO A 1 443 ? -2.213 1.752 4.200 1.00 94.75 443 PRO A C 1
ATOM 3389 O O . PRO A 1 443 ? -2.279 2.513 5.158 1.00 94.75 443 PRO A O 1
ATOM 3392 N N . MET A 1 444 ? -1.212 0.876 4.094 1.00 96.62 444 MET A N 1
ATOM 3393 C CA . MET A 1 444 ? -0.180 0.747 5.128 1.00 96.62 444 MET A CA 1
ATOM 3394 C C . MET A 1 444 ? 0.720 1.984 5.165 1.00 96.62 444 MET A C 1
ATOM 3396 O O . MET A 1 444 ? 0.974 2.530 6.238 1.00 96.62 444 MET A O 1
ATOM 3400 N N . LEU A 1 445 ? 1.154 2.468 3.998 1.00 97.56 445 LEU A N 1
ATOM 3401 C CA . LEU A 1 445 ? 1.994 3.664 3.894 1.00 97.56 445 LEU A CA 1
ATOM 3402 C C . LEU A 1 445 ? 1.225 4.931 4.300 1.00 97.56 445 LEU A C 1
ATOM 3404 O O . LEU A 1 445 ? 1.753 5.759 5.045 1.00 97.56 445 LEU A O 1
ATOM 3408 N N . ALA A 1 446 ? -0.041 5.050 3.894 1.00 96.25 446 ALA A N 1
ATOM 3409 C CA . ALA A 1 446 ? -0.922 6.129 4.328 1.00 96.25 446 ALA A CA 1
ATOM 3410 C C . ALA A 1 446 ? -1.105 6.127 5.855 1.00 96.25 446 ALA A C 1
ATOM 3412 O O . ALA A 1 446 ? -0.971 7.177 6.484 1.00 96.25 446 ALA A O 1
ATOM 3413 N N . ALA A 1 447 ? -1.325 4.954 6.462 1.00 95.69 447 ALA A N 1
ATOM 3414 C CA . ALA A 1 447 ? -1.427 4.818 7.912 1.00 95.69 447 ALA A CA 1
ATOM 3415 C C . ALA A 1 447 ? -0.127 5.244 8.612 1.00 95.69 447 ALA A C 1
ATOM 3417 O O . ALA A 1 447 ? -0.179 5.960 9.610 1.00 95.69 447 ALA A O 1
ATOM 3418 N N . ALA A 1 448 ? 1.045 4.861 8.092 1.00 96.94 448 ALA A N 1
ATOM 3419 C CA . ALA A 1 448 ? 2.332 5.280 8.653 1.00 96.94 448 ALA A CA 1
ATOM 3420 C C . ALA A 1 448 ? 2.500 6.806 8.648 1.00 96.94 448 ALA A C 1
ATOM 3422 O O . ALA A 1 448 ? 2.848 7.381 9.682 1.00 96.94 448 ALA A O 1
ATOM 3423 N N . ARG A 1 449 ? 2.181 7.471 7.528 1.00 96.19 449 ARG A N 1
ATOM 3424 C CA . ARG A 1 449 ? 2.207 8.938 7.438 1.00 96.19 449 ARG A CA 1
ATOM 3425 C C . ARG A 1 449 ? 1.258 9.582 8.445 1.00 96.19 449 ARG A C 1
ATOM 3427 O O . ARG A 1 449 ? 1.678 10.470 9.182 1.00 96.19 449 ARG A O 1
ATOM 3434 N N . THR A 1 450 ? 0.006 9.125 8.517 1.00 94.56 450 THR A N 1
ATOM 3435 C CA . THR A 1 450 ? -0.977 9.659 9.474 1.00 94.56 450 THR A CA 1
ATOM 3436 C C . THR A 1 450 ? -0.515 9.456 10.916 1.00 94.56 450 THR A C 1
ATOM 3438 O O . THR A 1 450 ? -0.568 10.386 11.715 1.00 94.56 450 THR A O 1
ATOM 3441 N N . PHE A 1 451 ? -0.000 8.273 11.249 1.00 94.38 451 PHE A N 1
ATOM 3442 C CA . PHE A 1 451 ? 0.499 7.958 12.585 1.00 94.38 451 PHE A CA 1
ATOM 3443 C C . PHE A 1 451 ? 1.661 8.863 13.009 1.00 94.38 451 PHE A C 1
ATOM 3445 O O . PHE A 1 451 ? 1.678 9.360 14.135 1.00 94.38 451 PHE A O 1
ATOM 3452 N N . LEU A 1 452 ? 2.626 9.094 12.117 1.00 93.50 452 LEU A N 1
ATOM 3453 C CA . LEU A 1 452 ? 3.769 9.968 12.387 1.00 93.50 452 LEU A CA 1
ATOM 3454 C C . LEU A 1 452 ? 3.355 11.442 12.472 1.00 93.50 452 LEU A C 1
ATOM 3456 O O . LEU A 1 452 ? 3.815 12.142 13.374 1.00 93.50 452 LEU A O 1
ATOM 3460 N N . GLY A 1 453 ? 2.433 11.884 11.612 1.00 92.44 453 GLY A N 1
ATOM 3461 C CA . GLY A 1 453 ? 1.862 13.231 11.667 1.00 92.44 453 GLY A CA 1
ATOM 3462 C C . GLY A 1 453 ? 1.151 13.513 12.992 1.00 92.44 453 GLY A C 1
ATOM 3463 O O . GLY A 1 453 ? 1.413 14.532 13.624 1.00 92.44 453 GLY A O 1
ATOM 3464 N N . LEU A 1 454 ? 0.340 12.569 13.486 1.00 91.00 454 LEU A N 1
ATOM 3465 C CA . LEU A 1 454 ? -0.320 12.677 14.797 1.00 91.00 454 LEU A CA 1
ATOM 3466 C C . LEU A 1 454 ? 0.673 12.715 15.971 1.00 91.00 454 LEU A C 1
ATOM 3468 O O . LEU A 1 454 ? 0.381 13.268 17.027 1.00 91.00 454 LEU A O 1
ATOM 3472 N N . ARG A 1 455 ? 1.874 12.155 15.794 1.00 89.81 455 ARG A N 1
ATOM 3473 C CA . ARG A 1 455 ? 2.970 12.234 16.772 1.00 89.81 455 ARG A CA 1
ATOM 3474 C C . ARG A 1 455 ? 3.809 13.510 16.653 1.00 89.81 455 ARG A C 1
ATOM 3476 O O . ARG A 1 455 ? 4.781 13.640 17.393 1.00 89.81 455 ARG A O 1
ATOM 3483 N N . GLY A 1 456 ? 3.463 14.417 15.738 1.00 90.56 456 GLY A N 1
ATOM 3484 C CA . GLY A 1 456 ? 4.197 15.659 15.501 1.00 90.56 456 GLY A CA 1
ATOM 3485 C C . GLY A 1 456 ? 5.565 15.449 14.851 1.00 90.56 456 GLY A C 1
ATOM 3486 O O . GLY A 1 456 ? 6.453 16.280 15.017 1.00 90.56 456 GLY A O 1
ATOM 3487 N N . VAL A 1 457 ? 5.774 14.330 14.149 1.00 90.94 457 VAL A N 1
ATOM 3488 C CA . VAL A 1 457 ? 7.038 14.083 13.445 1.00 90.94 457 VAL A CA 1
ATOM 3489 C C . VAL A 1 457 ? 7.093 14.952 12.192 1.00 90.94 457 VAL A C 1
ATOM 3491 O O . VAL A 1 457 ? 6.182 14.926 11.367 1.00 90.94 457 VAL A O 1
ATOM 3494 N N . GLU A 1 458 ? 8.176 15.713 12.043 1.00 90.62 458 GLU A N 1
ATOM 3495 C CA . GLU A 1 458 ? 8.363 16.623 10.911 1.00 90.62 458 GLU A CA 1
ATOM 3496 C C . GLU A 1 458 ? 8.365 15.879 9.558 1.00 90.62 458 GLU A C 1
ATOM 3498 O O . GLU A 1 458 ? 9.028 14.842 9.443 1.00 90.62 458 GLU A O 1
ATOM 3503 N N . PRO A 1 459 ? 7.745 16.433 8.495 1.00 90.81 459 PRO A N 1
ATOM 3504 C CA . PRO A 1 459 ? 7.635 15.767 7.191 1.00 90.81 459 PRO A CA 1
ATOM 3505 C C . PRO A 1 459 ? 8.969 15.372 6.531 1.00 90.81 459 PRO A C 1
ATOM 3507 O O . PRO A 1 459 ? 9.024 14.416 5.760 1.00 90.81 459 PRO A O 1
ATOM 3510 N N . LYS A 1 460 ? 10.067 16.072 6.848 1.00 89.56 460 LYS A N 1
ATOM 3511 C CA . LYS A 1 460 ? 11.417 15.769 6.334 1.00 89.56 460 LYS A CA 1
ATOM 3512 C C . LYS A 1 460 ? 12.079 14.548 6.982 1.00 89.56 460 LYS A C 1
ATOM 3514 O O . LYS A 1 460 ? 13.124 14.099 6.521 1.00 89.56 460 LYS A O 1
ATOM 3519 N N . LYS A 1 461 ? 11.532 14.035 8.088 1.00 92.00 461 LYS A N 1
ATOM 3520 C CA . LYS A 1 461 ? 12.061 12.847 8.773 1.00 92.00 461 LYS A CA 1
ATOM 3521 C C . LYS A 1 461 ? 11.625 11.577 8.047 1.00 92.00 461 LYS A C 1
ATOM 3523 O O . LYS A 1 461 ? 10.684 11.595 7.261 1.00 92.00 461 LYS A O 1
ATOM 3528 N N . SER A 1 462 ? 12.307 10.470 8.335 1.00 93.06 462 SER A N 1
ATOM 3529 C CA . SER A 1 462 ? 12.039 9.182 7.692 1.00 93.06 462 SER A CA 1
ATOM 3530 C C . SER A 1 462 ? 10.604 8.700 7.940 1.00 93.06 462 SER A C 1
ATOM 3532 O O . SER A 1 462 ? 10.146 8.660 9.088 1.00 93.06 462 SER A O 1
ATOM 3534 N N . LEU A 1 463 ? 9.929 8.253 6.879 1.00 95.19 463 LEU A N 1
ATOM 3535 C CA . LEU A 1 463 ? 8.616 7.605 6.914 1.00 95.19 463 LEU A CA 1
ATOM 3536 C C . LEU A 1 463 ? 8.626 6.321 7.751 1.00 95.19 463 LEU A C 1
ATOM 3538 O O . LEU A 1 463 ? 7.598 5.923 8.290 1.00 95.19 463 LEU A O 1
ATOM 3542 N N . PHE A 1 464 ? 9.788 5.685 7.897 1.00 94.38 464 PHE A N 1
ATOM 3543 C CA . PHE A 1 464 ? 9.942 4.437 8.642 1.00 94.38 464 PHE A CA 1
ATOM 3544 C C . PHE A 1 464 ? 10.655 4.631 9.985 1.00 94.38 464 PHE A C 1
ATOM 3546 O O . PHE A 1 464 ? 11.204 3.683 10.559 1.00 94.38 464 PHE A O 1
ATOM 3553 N N . THR A 1 465 ? 10.632 5.859 10.517 1.00 89.44 465 THR A N 1
ATOM 3554 C CA . THR A 1 465 ? 11.209 6.185 11.828 1.00 89.44 465 THR A CA 1
ATOM 3555 C C . THR A 1 465 ? 10.651 5.260 12.912 1.00 89.44 465 THR A C 1
ATOM 3557 O O . THR A 1 465 ? 9.456 5.253 13.197 1.00 89.44 465 THR A O 1
ATOM 3560 N N . GLY A 1 466 ? 11.533 4.489 13.553 1.00 84.31 466 GLY A N 1
ATOM 3561 C CA . GLY A 1 466 ? 11.181 3.524 14.601 1.00 84.31 466 GLY A CA 1
ATOM 3562 C C . GLY A 1 466 ? 11.024 2.082 14.112 1.00 84.31 466 GLY A C 1
ATOM 3563 O O . GLY A 1 466 ? 11.271 1.173 14.902 1.00 84.31 466 GLY A O 1
ATOM 3564 N N . ALA A 1 467 ? 10.723 1.871 12.826 1.00 85.31 467 ALA A N 1
ATOM 3565 C CA . ALA A 1 467 ? 10.726 0.548 12.195 1.00 85.31 467 ALA A CA 1
ATOM 3566 C C . ALA A 1 467 ? 12.096 0.172 11.609 1.00 85.31 467 ALA A C 1
ATOM 3568 O O . ALA A 1 467 ? 12.369 -1.003 11.374 1.00 85.31 467 ALA A O 1
ATOM 3569 N N . ILE A 1 468 ? 12.978 1.152 11.401 1.00 83.69 468 ILE A N 1
ATOM 3570 C CA . ILE A 1 468 ? 14.365 0.931 10.989 1.00 83.69 468 ILE A CA 1
ATOM 3571 C C . ILE A 1 468 ? 15.268 1.290 12.165 1.00 83.69 468 ILE A C 1
ATOM 3573 O O . ILE A 1 468 ? 15.363 2.449 12.566 1.00 83.69 468 ILE A O 1
ATOM 3577 N N . SER A 1 469 ? 15.890 0.276 12.766 1.00 75.38 469 SER A N 1
ATOM 3578 C CA . SER A 1 469 ? 16.887 0.463 13.822 1.00 75.38 469 SER A CA 1
ATOM 3579 C C . SER A 1 469 ? 18.295 0.533 13.242 1.00 75.38 469 SER A C 1
ATOM 3581 O O . SER A 1 469 ? 18.554 0.001 12.164 1.00 75.38 469 SER A O 1
ATOM 3583 N N . SER A 1 470 ? 19.232 1.105 14.003 1.00 66.81 470 SER A N 1
ATOM 3584 C CA . SER A 1 470 ? 20.668 1.063 13.687 1.00 66.81 470 SER A CA 1
ATOM 3585 C C . SER A 1 470 ? 21.188 -0.370 13.501 1.00 66.81 470 SER A C 1
ATOM 3587 O O . SER A 1 470 ? 22.037 -0.611 12.652 1.00 66.81 470 SER A O 1
ATOM 3589 N N . ALA A 1 471 ? 20.628 -1.338 14.236 1.00 66.62 471 ALA A N 1
ATOM 3590 C CA . ALA A 1 471 ? 20.943 -2.761 14.096 1.00 66.62 471 ALA A CA 1
ATOM 3591 C C . ALA A 1 471 ? 20.256 -3.443 12.889 1.00 66.62 471 ALA A C 1
ATOM 3593 O O . ALA A 1 471 ? 20.576 -4.584 12.557 1.00 66.62 471 ALA A O 1
ATOM 3594 N N . GLY A 1 472 ? 19.280 -2.790 12.246 1.00 74.25 472 GLY A N 1
ATOM 3595 C CA . GLY A 1 472 ? 18.566 -3.301 11.071 1.00 74.25 472 GLY A CA 1
ATOM 3596 C C . GLY A 1 472 ? 17.666 -4.523 11.305 1.00 74.25 472 GLY A C 1
ATOM 3597 O O . GLY A 1 472 ? 17.169 -5.089 10.341 1.00 74.25 472 GLY A O 1
ATOM 3598 N N . GLN A 1 473 ? 17.440 -4.942 12.555 1.00 81.19 473 GLN A N 1
ATOM 3599 C CA . GLN A 1 473 ? 16.754 -6.208 12.869 1.00 81.19 473 GLN A CA 1
ATOM 3600 C C . GLN A 1 473 ? 15.223 -6.117 12.911 1.00 81.19 473 GLN A C 1
ATOM 3602 O O . GLN A 1 473 ? 14.545 -7.144 12.901 1.00 81.19 473 GLN A O 1
ATOM 3607 N N . ILE A 1 474 ? 14.651 -4.911 12.965 1.00 85.25 474 ILE A N 1
ATOM 3608 C CA . ILE A 1 474 ? 13.207 -4.747 13.185 1.00 85.25 474 ILE A CA 1
ATOM 3609 C C . ILE A 1 474 ? 12.392 -5.241 11.983 1.00 85.25 474 ILE A C 1
ATOM 3611 O O . ILE A 1 474 ? 11.445 -5.999 12.187 1.00 85.25 474 ILE A O 1
ATOM 3615 N N . VAL A 1 475 ? 12.762 -4.887 10.747 1.00 90.06 475 VAL A N 1
ATOM 3616 C CA . VAL A 1 475 ? 12.053 -5.361 9.542 1.00 90.06 475 VAL A CA 1
ATOM 3617 C C . VAL A 1 475 ? 12.150 -6.890 9.396 1.00 90.06 475 VAL A C 1
ATOM 3619 O O . VAL A 1 475 ? 11.093 -7.511 9.292 1.00 90.06 475 VAL A O 1
ATOM 3622 N N . PRO A 1 476 ? 13.332 -7.536 9.506 1.00 91.38 476 PRO A N 1
ATOM 3623 C CA . PRO A 1 476 ? 13.434 -9.000 9.549 1.00 91.38 476 PRO A CA 1
ATOM 3624 C C . PRO A 1 476 ? 12.598 -9.655 10.653 1.00 91.38 476 PRO A C 1
ATOM 3626 O O . PRO A 1 476 ? 11.893 -10.628 10.401 1.00 91.38 476 PRO A O 1
ATOM 3629 N N . THR A 1 477 ? 12.608 -9.095 11.867 1.00 91.06 477 THR A N 1
ATOM 3630 C CA . THR A 1 477 ? 11.805 -9.616 12.986 1.00 91.06 477 THR A CA 1
ATOM 3631 C C . THR A 1 477 ? 10.307 -9.499 12.699 1.00 91.06 477 THR A C 1
ATOM 3633 O O . THR A 1 477 ? 9.536 -10.412 12.987 1.00 91.06 477 THR A O 1
ATOM 3636 N N . THR A 1 478 ? 9.885 -8.379 12.113 1.00 91.94 478 THR A N 1
ATOM 3637 C CA . THR A 1 478 ? 8.491 -8.131 11.727 1.00 91.94 478 THR A CA 1
ATOM 3638 C C . THR A 1 478 ? 8.060 -9.087 10.612 1.00 91.94 478 THR A C 1
ATOM 3640 O O . THR A 1 478 ? 6.983 -9.677 10.684 1.00 91.94 478 THR A O 1
ATOM 3643 N N . ALA A 1 479 ? 8.931 -9.318 9.627 1.00 93.69 479 ALA A N 1
ATOM 3644 C CA . ALA A 1 479 ? 8.715 -10.283 8.555 1.00 93.69 479 ALA A CA 1
ATOM 3645 C C . ALA A 1 479 ? 8.555 -11.707 9.110 1.00 93.69 479 ALA A C 1
ATOM 3647 O O . ALA A 1 479 ? 7.577 -12.379 8.789 1.00 93.69 479 ALA A O 1
ATOM 3648 N N . ALA A 1 480 ? 9.436 -12.127 10.026 1.00 93.75 480 ALA A N 1
ATOM 3649 C CA . ALA A 1 480 ? 9.354 -13.423 10.698 1.00 93.75 480 ALA A CA 1
ATOM 3650 C C . ALA A 1 480 ? 8.039 -13.599 11.478 1.00 93.75 480 ALA A C 1
ATOM 3652 O O . ALA A 1 480 ? 7.415 -14.654 11.389 1.00 93.75 480 ALA A O 1
ATOM 3653 N N . ARG A 1 481 ? 7.556 -12.558 12.176 1.00 92.69 481 ARG A N 1
ATOM 3654 C CA . ARG A 1 481 ? 6.249 -12.582 12.869 1.00 92.69 481 ARG A CA 1
ATOM 3655 C C . ARG A 1 481 ? 5.067 -12.733 11.914 1.00 92.69 481 ARG A C 1
ATOM 3657 O O . ARG A 1 481 ? 4.123 -13.443 12.234 1.00 92.69 481 ARG A O 1
ATOM 3664 N N . ALA A 1 482 ? 5.126 -12.095 10.747 1.00 93.06 482 ALA A N 1
ATOM 3665 C CA . ALA A 1 482 ? 4.145 -12.278 9.675 1.00 93.06 482 ALA A CA 1
ATOM 3666 C C . ALA A 1 482 ? 4.347 -13.606 8.896 1.00 93.06 482 ALA A C 1
ATOM 3668 O O . ALA A 1 482 ? 3.547 -13.969 8.024 1.00 93.06 482 ALA A O 1
ATOM 3669 N N . GLY A 1 483 ? 5.434 -14.335 9.183 1.00 94.75 483 GLY A N 1
ATOM 3670 C CA . GLY A 1 483 ? 5.915 -15.525 8.475 1.00 94.75 483 GLY A CA 1
ATOM 3671 C C . GLY A 1 483 ? 6.409 -15.255 7.046 1.00 94.75 483 GLY A C 1
ATOM 3672 O O . GLY A 1 483 ? 6.497 -16.179 6.235 1.00 94.75 483 GLY A O 1
ATOM 3673 N N . ILE A 1 484 ? 6.625 -13.997 6.675 1.00 95.62 484 ILE A N 1
ATOM 3674 C CA . ILE A 1 484 ? 6.949 -13.595 5.308 1.00 95.62 484 ILE A CA 1
ATOM 3675 C C . ILE A 1 484 ? 8.467 -13.623 5.128 1.00 95.62 484 ILE A C 1
ATOM 3677 O O . ILE A 1 484 ? 9.200 -13.012 5.901 1.00 95.62 484 ILE A O 1
ATOM 3681 N N . ALA A 1 485 ? 8.946 -14.294 4.081 1.00 93.75 485 ALA A N 1
ATOM 3682 C CA . ALA A 1 485 ? 10.352 -14.221 3.693 1.00 93.75 485 ALA A CA 1
ATOM 3683 C C . ALA A 1 485 ? 10.639 -12.900 2.960 1.00 93.75 485 ALA A C 1
ATOM 3685 O O . ALA A 1 485 ? 9.922 -12.539 2.020 1.00 93.75 485 ALA A O 1
ATOM 3686 N N . LEU A 1 486 ? 11.686 -12.192 3.375 1.00 92.12 486 LEU A N 1
ATOM 3687 C CA . LEU A 1 486 ? 12.139 -10.982 2.691 1.00 92.12 486 LEU A CA 1
ATOM 3688 C C . LEU A 1 486 ? 12.883 -11.339 1.393 1.00 92.12 486 LEU A C 1
ATOM 3690 O O . LEU A 1 486 ? 13.564 -12.367 1.356 1.00 92.12 486 LEU A O 1
ATOM 3694 N N . PRO A 1 487 ? 12.761 -10.520 0.335 1.00 91.56 487 PRO A N 1
ATOM 3695 C CA . PRO A 1 487 ? 13.586 -10.665 -0.857 1.00 91.56 487 PRO A CA 1
ATOM 3696 C C . PRO A 1 487 ? 15.055 -10.339 -0.564 1.00 91.56 487 PRO A C 1
ATOM 3698 O O . PRO A 1 487 ? 15.389 -9.711 0.444 1.00 91.56 487 PRO A O 1
ATOM 3701 N N . THR A 1 488 ? 15.934 -10.727 -1.486 1.00 88.50 488 THR A N 1
ATOM 3702 C CA . THR A 1 488 ? 17.315 -10.238 -1.509 1.00 88.50 488 THR A CA 1
ATOM 3703 C C . THR A 1 488 ? 17.312 -8.720 -1.649 1.00 88.50 488 THR A C 1
ATOM 3705 O O . THR A 1 488 ? 16.675 -8.178 -2.553 1.00 88.50 488 THR A O 1
ATOM 3708 N N . THR A 1 489 ? 18.019 -8.048 -0.745 1.00 88.75 489 THR A N 1
ATOM 3709 C CA . THR A 1 489 ? 18.041 -6.590 -0.687 1.00 88.75 489 THR A CA 1
ATOM 3710 C C . THR A 1 489 ? 19.006 -5.991 -1.700 1.00 88.75 489 THR A C 1
ATOM 3712 O O . THR A 1 489 ? 20.090 -6.535 -1.912 1.00 88.75 489 THR A O 1
ATOM 3715 N N . ILE A 1 490 ? 18.647 -4.839 -2.257 1.00 86.69 490 ILE A N 1
ATOM 3716 C CA . ILE A 1 490 ? 19.473 -4.050 -3.174 1.00 86.69 490 ILE A CA 1
ATOM 3717 C C . ILE A 1 490 ? 19.479 -2.568 -2.778 1.00 86.69 490 ILE A C 1
ATOM 3719 O O . ILE A 1 490 ? 18.567 -2.109 -2.087 1.00 86.69 490 ILE A O 1
ATOM 3723 N N . SER A 1 491 ? 20.468 -1.808 -3.253 1.00 85.31 491 SER A N 1
ATOM 3724 C CA . SER A 1 491 ? 20.403 -0.343 -3.217 1.00 85.31 491 SER A CA 1
ATOM 3725 C C . SER A 1 491 ? 19.527 0.185 -4.356 1.00 85.31 491 SER A C 1
ATOM 3727 O O . SER A 1 491 ? 19.305 -0.502 -5.360 1.00 85.31 491 SER A O 1
ATOM 3729 N N . ALA A 1 492 ? 19.055 1.428 -4.250 1.00 82.19 492 ALA A N 1
ATOM 3730 C CA . ALA A 1 492 ? 18.262 2.040 -5.312 1.00 82.19 492 ALA A CA 1
ATOM 3731 C C . ALA A 1 492 ? 19.097 2.266 -6.583 1.00 82.19 492 ALA A C 1
ATOM 3733 O O . ALA A 1 492 ? 18.575 2.170 -7.691 1.00 82.19 492 ALA A O 1
ATOM 3734 N N . ALA A 1 493 ? 20.407 2.495 -6.440 1.00 77.69 493 ALA A N 1
ATOM 3735 C CA . ALA A 1 493 ? 21.324 2.615 -7.573 1.00 77.69 493 ALA A CA 1
ATOM 3736 C C . ALA A 1 493 ? 21.519 1.287 -8.331 1.00 77.69 493 ALA A C 1
ATOM 3738 O O . ALA A 1 493 ? 21.755 1.312 -9.536 1.00 77.69 493 ALA A O 1
ATOM 3739 N N . GLY A 1 494 ? 21.404 0.148 -7.637 1.00 76.69 494 GLY A N 1
ATOM 3740 C CA . GLY A 1 494 ? 21.449 -1.193 -8.228 1.00 76.69 494 GLY A CA 1
ATOM 3741 C C . GLY A 1 494 ? 20.110 -1.684 -8.792 1.00 76.69 494 GLY A C 1
ATOM 3742 O O . GLY A 1 494 ? 20.050 -2.788 -9.333 1.00 76.69 494 GLY A O 1
ATOM 3743 N N . SER A 1 495 ? 19.039 -0.895 -8.660 1.00 86.38 495 SER A N 1
ATOM 3744 C CA . SER A 1 495 ? 17.727 -1.198 -9.237 1.00 86.38 495 SER A CA 1
ATOM 3745 C C . SER A 1 495 ? 17.697 -0.885 -10.731 1.00 86.38 495 SER A C 1
ATOM 3747 O O . SER A 1 495 ? 18.257 0.119 -11.176 1.00 86.38 495 SER A O 1
ATOM 3749 N N . TRP A 1 496 ? 16.964 -1.688 -11.504 1.00 87.38 496 TRP A N 1
ATOM 3750 C CA . TRP A 1 496 ? 16.745 -1.439 -12.933 1.00 87.38 496 TRP A CA 1
ATOM 3751 C C . TRP A 1 496 ? 16.088 -0.084 -13.200 1.00 87.38 496 TRP A C 1
ATOM 3753 O O . TRP A 1 496 ? 16.373 0.536 -14.223 1.00 87.38 496 TRP A O 1
ATOM 3763 N N . THR A 1 497 ? 15.264 0.387 -12.261 1.00 85.69 497 THR A N 1
ATOM 3764 C CA . THR A 1 497 ? 14.606 1.697 -12.319 1.00 85.69 497 THR A CA 1
ATOM 3765 C C . THR A 1 497 ? 15.639 2.815 -12.350 1.00 85.69 497 THR A C 1
ATOM 3767 O O . THR A 1 497 ? 15.570 3.686 -13.198 1.00 85.69 497 THR A O 1
ATOM 3770 N N . GLY A 1 498 ? 16.693 2.726 -11.532 1.00 76.94 498 GLY A N 1
ATOM 3771 C CA . GLY A 1 498 ? 17.756 3.726 -11.540 1.00 76.94 498 GLY A CA 1
ATOM 3772 C C . GLY A 1 498 ? 18.504 3.790 -12.876 1.00 76.94 498 GLY A C 1
ATOM 3773 O O . GLY A 1 498 ? 19.041 4.835 -13.234 1.00 76.94 498 GLY A O 1
ATOM 3774 N N . THR A 1 499 ? 18.582 2.687 -13.613 1.00 80.62 499 THR A N 1
ATOM 3775 C CA . THR A 1 499 ? 19.325 2.610 -14.883 1.00 80.62 499 THR A CA 1
ATOM 3776 C C . THR A 1 499 ? 18.481 2.899 -16.123 1.00 80.62 499 THR A C 1
ATOM 3778 O O . THR A 1 499 ? 19.039 2.958 -17.219 1.00 80.62 499 THR A O 1
ATOM 3781 N N . ALA A 1 500 ? 17.162 3.037 -15.973 1.00 85.94 500 ALA A N 1
ATOM 3782 C CA . ALA A 1 500 ? 16.281 3.341 -17.087 1.00 85.94 500 ALA A CA 1
ATOM 3783 C C . ALA A 1 500 ? 16.543 4.769 -17.588 1.00 85.94 500 ALA A C 1
ATOM 3785 O O . ALA A 1 500 ? 16.735 5.692 -16.804 1.00 85.94 500 ALA A O 1
ATOM 3786 N N . THR A 1 501 ? 16.592 4.945 -18.905 1.00 86.44 501 THR A N 1
ATOM 3787 C CA . THR A 1 501 ? 16.698 6.264 -19.551 1.00 86.44 501 THR A CA 1
ATOM 3788 C C . THR A 1 501 ? 15.862 6.265 -20.821 1.00 86.44 501 THR A C 1
ATOM 3790 O O . THR A 1 501 ? 15.521 5.196 -21.330 1.00 86.44 501 THR A O 1
ATOM 3793 N N . ALA A 1 502 ? 15.522 7.436 -21.355 1.00 86.94 502 ALA A N 1
ATOM 3794 C CA . ALA A 1 502 ? 14.817 7.523 -22.627 1.00 86.94 502 ALA A CA 1
ATOM 3795 C C . ALA A 1 502 ? 15.407 8.590 -23.552 1.00 86.94 502 ALA A C 1
ATOM 3797 O O . ALA A 1 502 ? 16.000 9.577 -23.111 1.00 86.94 502 ALA A O 1
ATOM 3798 N N . TRP A 1 503 ? 15.246 8.365 -24.853 1.00 85.56 503 TRP A N 1
ATOM 3799 C CA . TRP A 1 503 ? 15.785 9.201 -25.918 1.00 85.56 503 TRP A CA 1
ATOM 3800 C C . TRP A 1 503 ? 14.742 9.366 -27.010 1.00 85.56 503 TRP A C 1
ATOM 3802 O O . TRP A 1 503 ? 14.207 8.378 -27.507 1.00 85.56 503 TRP A O 1
ATOM 3812 N N . TRP A 1 504 ? 14.475 10.594 -27.429 1.00 82.62 504 TRP A N 1
ATOM 3813 C CA . TRP A 1 504 ? 13.758 10.823 -28.675 1.00 82.62 504 TRP A CA 1
ATOM 3814 C C . TRP A 1 504 ? 14.669 10.405 -29.827 1.00 82.62 504 TRP A C 1
ATOM 3816 O O . TRP A 1 504 ? 15.803 10.868 -29.899 1.00 82.62 504 TRP A O 1
ATOM 3826 N N . VAL A 1 505 ? 14.200 9.518 -30.703 1.00 78.88 505 VAL A N 1
ATOM 3827 C CA . VAL A 1 505 ? 14.969 8.932 -31.819 1.00 78.88 505 VAL A CA 1
ATOM 3828 C C . VAL A 1 505 ? 14.291 9.094 -33.179 1.00 78.88 505 VAL A C 1
ATOM 3830 O O . VAL A 1 505 ? 14.925 8.877 -34.206 1.00 78.88 505 VAL A O 1
ATOM 3833 N N . GLY A 1 506 ? 13.015 9.476 -33.210 1.00 71.38 506 GLY A N 1
ATOM 3834 C CA . GLY A 1 506 ? 12.240 9.599 -34.440 1.00 71.38 506 GLY A CA 1
ATOM 3835 C C . GLY A 1 506 ? 10.983 10.434 -34.241 1.00 71.38 506 GLY A C 1
ATOM 3836 O O . GLY A 1 506 ? 10.632 10.789 -33.118 1.00 71.38 506 GLY A O 1
ATOM 3837 N N . SER A 1 507 ? 10.294 10.729 -35.338 1.00 67.94 507 SER A N 1
ATOM 3838 C CA . SER A 1 507 ? 8.909 11.200 -35.277 1.00 67.94 507 SER A CA 1
ATOM 3839 C C . SER A 1 507 ? 7.974 10.044 -34.888 1.00 67.94 507 SER A C 1
ATOM 3841 O O . SER A 1 507 ? 8.279 8.894 -35.222 1.00 67.94 507 SER A O 1
ATOM 3843 N N . PRO A 1 508 ? 6.837 10.321 -34.222 1.00 70.62 508 PRO A N 1
ATOM 3844 C CA . PRO A 1 508 ? 5.808 9.317 -33.973 1.00 70.62 508 PRO A CA 1
ATOM 3845 C C . PRO A 1 508 ? 5.379 8.609 -35.264 1.00 70.62 508 PRO A C 1
ATOM 3847 O O . PRO A 1 508 ? 5.196 9.243 -36.302 1.00 70.62 508 PRO A O 1
ATOM 3850 N N . LEU A 1 509 ? 5.223 7.288 -35.192 1.00 68.31 509 LEU A N 1
ATOM 3851 C CA . LEU A 1 509 ? 4.731 6.443 -36.284 1.00 68.31 509 LEU A CA 1
ATOM 3852 C C . LEU A 1 509 ? 3.201 6.295 -36.263 1.00 68.31 509 LEU A C 1
ATOM 3854 O O . LEU A 1 509 ? 2.627 5.830 -37.245 1.00 68.31 509 LEU A O 1
ATOM 3858 N N . HIS A 1 510 ? 2.543 6.672 -35.161 1.00 62.31 510 HIS A N 1
ATOM 3859 C CA . HIS A 1 510 ? 1.083 6.726 -35.063 1.00 62.31 510 HIS A CA 1
ATOM 3860 C C . HIS A 1 510 ? 0.550 8.069 -35.549 1.00 62.31 510 HIS A C 1
ATOM 3862 O O . HIS A 1 510 ? 1.089 9.117 -35.198 1.00 62.31 510 HIS A O 1
ATOM 3868 N N . ASN A 1 511 ? -0.563 8.035 -36.280 1.00 54.69 511 ASN A N 1
ATOM 3869 C CA . ASN A 1 511 ? -1.350 9.234 -36.538 1.00 54.69 511 ASN A CA 1
ATOM 3870 C C . ASN A 1 511 ? -2.290 9.483 -35.347 1.00 54.69 511 ASN A C 1
ATOM 3872 O O . ASN A 1 511 ? -2.851 8.536 -34.796 1.00 54.69 511 ASN A O 1
ATOM 3876 N N . ASP A 1 512 ? -2.546 10.750 -34.998 1.00 52.38 512 ASP A N 1
ATOM 3877 C CA . ASP A 1 512 ? -3.488 11.141 -33.926 1.00 52.38 512 ASP A CA 1
ATOM 3878 C C . ASP A 1 512 ? -4.890 10.503 -34.069 1.00 52.38 512 ASP A C 1
ATOM 3880 O O . ASP A 1 512 ? -5.626 10.332 -33.096 1.00 52.38 512 ASP A O 1
ATOM 3884 N N . MET A 1 513 ? -5.251 10.096 -35.288 1.00 47.94 513 MET A N 1
ATOM 3885 C CA . MET A 1 513 ? -6.525 9.461 -35.635 1.00 47.94 513 MET A CA 1
ATOM 3886 C C . MET A 1 513 ? -6.697 8.031 -35.088 1.00 47.94 513 MET A C 1
ATOM 3888 O O . MET A 1 513 ? -7.823 7.539 -35.054 1.00 47.94 513 MET A O 1
ATOM 3892 N N . ASP A 1 514 ? -5.630 7.363 -34.639 1.00 51.78 514 ASP A N 1
ATOM 3893 C CA . ASP A 1 514 ? -5.697 5.965 -34.183 1.00 51.78 514 ASP A CA 1
ATOM 3894 C C . ASP A 1 514 ? -6.235 5.803 -32.743 1.00 51.78 514 ASP A C 1
ATOM 3896 O O . ASP A 1 514 ? -6.545 4.688 -32.327 1.00 51.78 514 ASP A O 1
ATOM 3900 N N . TYR A 1 515 ? -6.388 6.898 -31.984 1.00 48.03 515 TYR A N 1
ATOM 3901 C CA . TYR A 1 515 ? -6.733 6.875 -30.549 1.00 48.03 515 TYR A CA 1
ATOM 3902 C C . TYR A 1 515 ? -8.127 7.423 -30.204 1.00 48.03 515 TYR A C 1
ATOM 3904 O O . TYR A 1 515 ? -8.514 7.435 -29.038 1.00 48.03 515 TYR A O 1
ATOM 3912 N N . SER A 1 516 ? -8.904 7.866 -31.197 1.00 39.47 516 SER A N 1
ATOM 3913 C CA . SER A 1 516 ? -10.249 8.440 -31.010 1.00 39.47 516 SER A CA 1
ATOM 3914 C C . SER A 1 516 ? -11.395 7.412 -31.106 1.00 39.47 516 SER A C 1
ATOM 3916 O O . SER A 1 516 ? -12.536 7.787 -31.381 1.00 39.47 516 SER A O 1
ATOM 3918 N N . ARG A 1 517 ? -11.123 6.119 -30.871 1.00 34.19 517 ARG A N 1
ATOM 3919 C CA . ARG A 1 517 ? -12.135 5.046 -30.861 1.00 34.19 517 ARG A CA 1
ATOM 3920 C C . ARG A 1 517 ? -12.193 4.274 -29.555 1.00 34.19 517 ARG A C 1
ATOM 3922 O O . ARG A 1 517 ? -11.115 3.903 -29.045 1.00 34.19 517 ARG A O 1
#

pLDDT: mean 79.29, std 19.2, range [22.81, 97.56]

Organism: Nocardia farcinica (strain IFM 10152) (NCBI:txid247156)

Foldseek 3Di:
DDDDDDPDDDPPPPCPVLPPQQPDDDPPDQALAEAEEEDQPLDPVLVVVLVVPQDLLDQEFEFEQDAPDQDLQSVLLRLLVSNLADSVCCVVLVQSPSLSSLLLSLLLCQLSVRQEYEYEQQLRHHLVNLVSVVVSCVNRVHYYYYYHNDPDDGPVVVVDDPPHDHHYDDDSVVVVVPDDPPDDPLAPPPDPDQDDFDQAALVCRLVVLVVPDDPVSSVVLVVLLQVLLVLLLVLCVPPDPDDDDPDFLLVLQLVPDPPPDFLVVSNVVSVVVCVPDPRVVSNVVSLVVADDDDDDDPPDDSDKGFDPPLVSVLLSLQLQQLQPQALSSSVSSVSSSQNNCVLQQKHKDFPSGSQPFAFARRQAHHCGPLNLSLLNNLHSALLLSLLLLCCRRTLAALVQQQFFFLSQQRPQSQKGKGFDVVVCVRPVDTDIRMHTHRPSSSSSLSSLSSSCVSVVNDRNGGSNVSCQDPVRCNSVVSCVSSVHDGTNHDHSCRHRSVVITMIRGDHNNDDPVVPPD